Protein AF-0000000067513928 (afdb_homodimer)

InterPro domains:
  IPR017601 DGQHR-containing domain [TIGR03187] (9-262)
  IPR017642 DNA sulphur modification protein DndB [PF14072] (7-252)

Sequence (690 aa):
MPTIECPYIKIEQRGQEFFLIKLKARDLINISYVSVRGRDNEAGAVQRFLNTRRISSIKEFTLHQASFPSSIVLNWVNHEQNIEFDESRLSIPIVPKSAQLIDGQHRVAGIQAAVEENEELGELELPVTIYIGLSTKKCANIFLSINTEQKPVPRSLVYDLYLVADEEIVDPTIARARDIAEALNTEEDSPYLEEIKTPGSPRRKGGIALSSAVGAIKPLVEEKGPFEQIGIVNFEQQKDIIKNFFIIISNPYGEIWQEKTNAFMYASGFTGAMEFLAKRMIPYCTNSSYNFTREHMQAALKIDKDSLILQEEVKGIQGKEAPNIVFKALLNNFFPSTGNDQIRIMPTIECPYIKIEQRGQEFFLIKLKARDLINISYVSVRGRDNEAGAVQRFLNTRRISSIKEFTLHQASFPSSIVLNWVNHEQNIEFDESRLSIPIVPKSAQLIDGQHRVAGIQAAVEENEELGELELPVTIYIGLSTKKCANIFLSINTEQKPVPRSLVYDLYLVADEEIVDPTIARARDIAEALNTEEDSPYLEEIKTPGSPRRKGGIALSSAVGAIKPLVEEKGPFEQIGIVNFEQQKDIIKNFFIIISNPYGEIWQEKTNAFMYASGFTGAMEFLAKRMIPYCTNSSYNFTREHMQAALKIDKDSLILQEEVKGIQGKEAPNIVFKALLNNFFPSTGNDQIRI

Secondary structure (DSSP, 8-state):
--EEEEE-EEEEETTEEEEEEEEEHHHHHHHEE---BTTB--TT----PPPHHHHHHHHHHHHHT----SPEEEEE--SSS--EE-SSEEEEE--TT-EEEEE-HHHHHHHHHHHHH-GGGGG-EEEEEEEES--HHHHHHHHHHHHHH--PPPHHHHHHHTTTS-TTTS-HHHHHHHHHHHHHHH-TT-TTTTTEEPTTPPP-SS-EEHHHHHHHHHHHHSTTSHHHHTT---HHHHHHHHHHHHHHHHGGGGGGTTSTTBGGGSHHHHHHHHHHIIIIIHHHHHHTTT---HHHHHHHB---GGG--BGGGTTT--TTHHHHHHHHHHHHTB------TT---/--EEEEE-EEEEETTEEEEEEEEEHHHHHHHEE---TTT---TT----PPPHHHHHHHHHHHHHT----SPEEEEE--SSS--EE-SSEEEEE--TT-EEEEE-HHHHHHHHHHHHH-GGGGG-EEEEEEEES--HHHHHHHHHHHHHH--PPPHHHHHHHTTTS-TTTS-HHHHHHHHHHHHHHH-TT-TTTTTEEPTTPPP-SS-EEHHHHHHHHHHHHSTTSHHHHTT---HHHHHHHHHHHHHHHHTTTGGGTTSTTBGGGSHHHHHHHHHHIIIIIHHHHHHTTT---HHHHHHHB---GGG--BGGGTTT--TTHHHHHHHHHHHHTB------TT---

Organism: Pseudomonas syringae pv. tomato (strain ATCC BAA-871 / DC3000) (NCBI:txid223283)

Structure (mmCIF, N/CA/C/O backbone):
data_AF-0000000067513928-model_v1
#
loop_
_entity.id
_entity.type
_entity.pdbx_description
1 polymer 'Conserved domain protein'
#
loop_
_atom_site.group_PDB
_atom_site.id
_atom_site.type_symbol
_atom_site.label_atom_id
_atom_site.label_alt_id
_atom_site.label_comp_id
_atom_site.label_asym_id
_atom_site.label_entity_id
_atom_site.label_seq_id
_atom_site.pdbx_PDB_ins_code
_atom_site.Cartn_x
_atom_site.Cartn_y
_atom_site.Cartn_z
_atom_site.occupancy
_atom_site.B_iso_or_equiv
_atom_site.auth_seq_id
_atom_site.auth_comp_id
_atom_site.auth_asym_id
_atom_site.auth_atom_id
_atom_site.pdbx_PDB_model_num
ATOM 1 N N . MET A 1 1 ? -10.039 -18.875 -38.531 1 71.75 1 MET A N 1
ATOM 2 C CA . MET A 1 1 ? -9.266 -17.922 -37.75 1 71.75 1 MET A CA 1
ATOM 3 C C . MET A 1 1 ? -8.133 -18.625 -37 1 71.75 1 MET A C 1
ATOM 5 O O . MET A 1 1 ? -8.281 -19.766 -36.562 1 71.75 1 MET A O 1
ATOM 9 N N . PRO A 1 2 ? -6.938 -17.984 -37.031 1 87.81 2 PRO A N 1
ATOM 10 C CA . PRO A 1 2 ? -5.832 -18.672 -36.344 1 87.81 2 PRO A CA 1
ATOM 11 C C . PRO A 1 2 ? -6.094 -18.906 -34.844 1 87.81 2 PRO A C 1
ATOM 13 O O . PRO A 1 2 ? -6.746 -18.078 -34.219 1 87.81 2 PRO A O 1
ATOM 16 N N . THR A 1 3 ? -5.84 -20.109 -34.438 1 92 3 THR A N 1
ATOM 17 C CA . THR A 1 3 ? -6.02 -20.469 -33.031 1 92 3 THR A CA 1
ATOM 18 C C . THR A 1 3 ? -4.699 -20.922 -32.438 1 92 3 THR A C 1
ATOM 20 O O . THR A 1 3 ? -3.834 -21.453 -33.125 1 92 3 THR A O 1
ATOM 23 N N . ILE A 1 4 ? -4.535 -20.656 -31.172 1 92.31 4 ILE A N 1
ATOM 24 C CA . ILE A 1 4 ? -3.396 -21.125 -30.391 1 92.31 4 ILE A CA 1
ATOM 25 C C . ILE A 1 4 ? -3.811 -22.344 -29.562 1 92.31 4 ILE A C 1
ATOM 27 O O . ILE A 1 4 ? -4.797 -22.297 -28.828 1 92.31 4 ILE A O 1
ATOM 31 N N . GLU A 1 5 ? -3.133 -23.391 -29.828 1 92.25 5 GLU A N 1
ATOM 32 C CA . GLU A 1 5 ? -3.309 -24.578 -28.984 1 92.25 5 GLU A CA 1
ATOM 33 C C . GLU A 1 5 ? -2.219 -24.656 -27.922 1 92.25 5 GLU A C 1
ATOM 35 O O . GLU A 1 5 ? -1.028 -24.641 -28.25 1 92.25 5 GLU A O 1
ATOM 40 N N . CYS A 1 6 ? -2.645 -24.719 -26.672 1 92.75 6 CYS A N 1
ATOM 41 C CA . CYS A 1 6 ? -1.63 -24.766 -25.625 1 92.75 6 CYS A CA 1
ATOM 42 C C . CYS A 1 6 ? -2.088 -25.609 -24.453 1 92.75 6 CYS A C 1
ATOM 44 O O . CYS A 1 6 ? -3.287 -25.734 -24.203 1 92.75 6 CYS A O 1
ATOM 46 N N . PRO A 1 7 ? -1.113 -26.312 -23.828 1 93.81 7 PRO A N 1
ATOM 47 C CA . PRO A 1 7 ? -1.47 -27 -22.578 1 93.81 7 PRO A CA 1
ATOM 48 C C . PRO A 1 7 ? -1.984 -26.047 -21.5 1 93.81 7 PRO A C 1
ATOM 50 O O . PRO A 1 7 ? -1.705 -24.844 -21.562 1 93.81 7 PRO A O 1
ATOM 53 N N . TYR A 1 8 ? -2.834 -26.594 -20.594 1 95.81 8 TYR A N 1
ATOM 54 C CA . TYR A 1 8 ? -3.369 -25.75 -19.531 1 95.81 8 TYR A CA 1
ATOM 55 C C . TYR A 1 8 ? -3.438 -26.516 -18.219 1 95.81 8 TYR A C 1
ATOM 57 O O . TYR A 1 8 ? -3.389 -27.734 -18.203 1 95.81 8 TYR A O 1
ATOM 65 N N . ILE A 1 9 ? -3.375 -25.797 -17.125 1 96.06 9 ILE A N 1
ATOM 66 C CA . ILE A 1 9 ? -3.635 -26.312 -15.789 1 96.06 9 ILE A CA 1
ATOM 67 C C . ILE A 1 9 ? -4.848 -25.594 -15.195 1 96.06 9 ILE A C 1
ATOM 69 O O . ILE A 1 9 ? -4.863 -24.359 -15.086 1 96.06 9 ILE A O 1
ATOM 73 N N . LYS A 1 10 ? -5.895 -26.406 -14.867 1 95.81 10 LYS A N 1
ATOM 74 C CA . LYS A 1 10 ? -7.105 -25.859 -14.273 1 95.81 10 LYS A CA 1
ATOM 75 C C . LYS A 1 10 ? -6.93 -25.656 -12.766 1 95.81 10 LYS A C 1
ATOM 77 O O . LYS A 1 10 ? -6.434 -26.547 -12.07 1 95.81 10 LYS A O 1
ATOM 82 N N . ILE A 1 11 ? -7.289 -24.469 -12.273 1 96.69 11 ILE A N 1
ATOM 83 C CA . ILE A 1 11 ? -7.246 -24.156 -10.844 1 96.69 11 ILE A CA 1
ATOM 84 C C . ILE A 1 11 ? -8.633 -23.719 -10.367 1 96.69 11 ILE A C 1
ATOM 86 O O . ILE A 1 11 ? -9.344 -23.016 -11.078 1 96.69 11 ILE A O 1
ATOM 90 N N . GLU A 1 12 ? -8.961 -24.203 -9.266 1 94.44 12 GLU A N 1
ATOM 91 C CA . GLU A 1 12 ? -10.227 -23.844 -8.648 1 94.44 12 GLU A CA 1
ATOM 92 C C . GLU A 1 12 ? -10.016 -23.234 -7.266 1 94.44 12 GLU A C 1
ATOM 94 O O . GLU A 1 12 ? -9.344 -23.812 -6.418 1 94.44 12 GLU A O 1
ATOM 99 N N . GLN A 1 13 ? -10.539 -21.984 -7.074 1 94.19 13 GLN A N 1
ATOM 100 C CA . GLN A 1 13 ? -10.508 -21.281 -5.789 1 94.19 13 GLN A CA 1
ATOM 101 C C . GLN A 1 13 ? -11.898 -20.812 -5.379 1 94.19 13 GLN A C 1
ATOM 103 O O . GLN A 1 13 ? -12.438 -19.875 -5.961 1 94.19 13 GLN A O 1
ATOM 108 N N . ARG A 1 14 ? -12.453 -21.422 -4.414 1 87.56 14 ARG A N 1
ATOM 109 C CA . ARG A 1 14 ? -13.742 -21.047 -3.846 1 87.56 14 ARG A CA 1
ATOM 110 C C . ARG A 1 14 ? -14.805 -20.906 -4.934 1 87.56 14 ARG A C 1
ATOM 112 O O . ARG A 1 14 ? -15.477 -19.875 -5.023 1 87.56 14 ARG A O 1
ATOM 119 N N . GLY A 1 15 ? -14.898 -21.812 -5.75 1 87.06 15 GLY A N 1
ATOM 120 C CA . GLY A 1 15 ? -15.945 -21.875 -6.754 1 87.06 15 GLY A CA 1
ATOM 121 C C . GLY A 1 15 ? -15.586 -21.125 -8.031 1 87.06 15 GLY A C 1
ATOM 122 O O . GLY A 1 15 ? -16.312 -21.219 -9.023 1 87.06 15 GLY A O 1
ATOM 123 N N . GLN A 1 16 ? -14.539 -20.469 -8.039 1 91.44 16 GLN A N 1
ATOM 124 C CA . GLN A 1 16 ? -14.078 -19.781 -9.234 1 91.44 16 GLN A CA 1
ATOM 125 C C . GLN A 1 16 ? -12.953 -20.547 -9.922 1 91.44 16 GLN A C 1
ATOM 127 O O . GLN A 1 16 ? -12.008 -20.984 -9.258 1 91.44 16 GLN A O 1
ATOM 132 N N . GLU A 1 17 ? -13.117 -20.656 -11.234 1 94.56 17 GLU A N 1
ATOM 133 C CA . GLU A 1 17 ? -12.125 -21.406 -12 1 94.56 17 GLU A CA 1
ATOM 134 C C . GLU A 1 17 ? -11.32 -20.484 -12.914 1 94.56 17 GLU A C 1
ATOM 136 O O . GLU A 1 17 ? -11.852 -19.5 -13.438 1 94.56 17 GLU A O 1
ATOM 141 N N . PHE A 1 18 ? -10.094 -20.766 -13.039 1 96.56 18 PHE A N 1
ATOM 142 C CA . PHE A 1 18 ? -9.242 -20.125 -14.023 1 96.56 18 PHE A CA 1
ATOM 143 C C . PHE A 1 18 ? -8.164 -21.078 -14.523 1 96.56 18 PHE A C 1
ATOM 145 O O . PHE A 1 18 ? -8.031 -22.188 -14.008 1 96.56 18 PHE A O 1
ATOM 152 N N . PHE A 1 19 ? -7.438 -20.703 -15.586 1 97 19 PHE A N 1
ATOM 153 C CA . PHE A 1 19 ? -6.512 -21.609 -16.266 1 97 19 PHE A CA 1
ATOM 154 C C . PHE A 1 19 ? -5.129 -20.984 -16.359 1 97 19 PHE A C 1
ATOM 156 O O . PHE A 1 19 ? -4.992 -19.812 -16.75 1 97 19 PHE A O 1
ATOM 163 N N . LEU A 1 20 ? -4.141 -21.828 -15.938 1 97.5 20 LEU A N 1
ATOM 164 C CA . LEU A 1 20 ? -2.752 -21.469 -16.172 1 97.5 20 LEU A CA 1
ATOM 165 C C . LEU A 1 20 ? -2.297 -21.922 -17.562 1 97.5 20 LEU A C 1
ATOM 167 O O . LEU A 1 20 ? -2.475 -23.094 -17.906 1 97.5 20 LEU A O 1
ATOM 171 N N . ILE A 1 21 ? -1.74 -20.969 -18.328 1 97.44 21 ILE A N 1
ATOM 172 C CA . ILE A 1 21 ? -1.25 -21.312 -19.656 1 97.44 21 ILE A CA 1
ATOM 173 C C . ILE A 1 21 ? 0.037 -20.531 -19.938 1 97.44 21 ILE A C 1
ATOM 175 O O . ILE A 1 21 ? 0.511 -19.781 -19.094 1 97.44 21 ILE A O 1
ATOM 179 N N . LYS A 1 22 ? 0.618 -20.906 -21.016 1 97.62 22 LYS A N 1
ATOM 180 C CA . LYS A 1 22 ? 1.752 -20.156 -21.562 1 97.62 22 LYS A CA 1
ATOM 181 C C . LYS A 1 22 ? 1.414 -19.562 -22.922 1 97.62 22 LYS A C 1
ATOM 183 O O . LYS A 1 22 ? 0.76 -20.203 -23.75 1 97.62 22 LYS A O 1
ATOM 188 N N . LEU A 1 23 ? 1.726 -18.312 -23.125 1 97.56 23 LEU A N 1
ATOM 189 C CA . LEU A 1 23 ? 1.565 -17.656 -24.406 1 97.56 23 LEU A CA 1
ATOM 190 C C . LEU A 1 23 ? 2.855 -16.969 -24.828 1 97.56 23 LEU A C 1
ATOM 192 O O . LEU A 1 23 ? 3.623 -16.5 -23.984 1 97.56 23 LEU A O 1
ATOM 196 N N . LYS A 1 24 ? 3.02 -16.953 -26.109 1 97.44 24 LYS A N 1
ATOM 197 C CA . LYS A 1 24 ? 4.074 -16.094 -26.625 1 97.44 24 LYS A CA 1
ATOM 198 C C . LYS A 1 24 ? 3.68 -14.625 -26.516 1 97.44 24 LYS A C 1
ATOM 200 O O . LYS A 1 24 ? 2.5 -14.281 -26.609 1 97.44 24 LYS A O 1
ATOM 205 N N . ALA A 1 25 ? 4.734 -13.766 -26.328 1 97.75 25 ALA A N 1
ATOM 206 C CA . ALA A 1 25 ? 4.496 -12.336 -26.172 1 97.75 25 ALA A CA 1
ATOM 207 C C . ALA A 1 25 ? 3.674 -11.773 -27.328 1 97.75 25 ALA A C 1
ATOM 209 O O . ALA A 1 25 ? 2.725 -11.016 -27.109 1 97.75 25 ALA A O 1
ATOM 210 N N . ARG A 1 26 ? 3.967 -12.164 -28.562 1 97.38 26 ARG A N 1
ATOM 211 C CA . ARG A 1 26 ? 3.275 -11.648 -29.75 1 97.38 26 ARG A CA 1
ATOM 212 C C . ARG A 1 26 ? 1.792 -12.008 -29.703 1 97.38 26 ARG A C 1
ATOM 214 O O . ARG A 1 26 ? 0.942 -11.18 -30.062 1 97.38 26 ARG A O 1
ATOM 221 N N . ASP A 1 27 ? 1.482 -13.219 -29.281 1 97.38 27 ASP A N 1
ATOM 222 C CA . ASP A 1 27 ? 0.095 -13.664 -29.219 1 97.38 27 ASP A CA 1
ATOM 223 C C . ASP A 1 27 ? -0.667 -12.938 -28.109 1 97.38 27 ASP A C 1
ATOM 225 O O . ASP A 1 27 ? -1.812 -12.531 -28.297 1 97.38 27 ASP A O 1
ATOM 229 N N . LEU A 1 28 ? -0.016 -12.836 -26.969 1 98 28 LEU A N 1
ATOM 230 C CA . LEU A 1 28 ? -0.616 -12.148 -25.828 1 98 28 LEU A CA 1
ATOM 231 C C . LEU A 1 28 ? -0.955 -10.703 -26.188 1 98 28 LEU A C 1
ATOM 233 O O . LEU A 1 28 ? -2.055 -10.227 -25.891 1 98 28 LEU A O 1
ATOM 237 N N . ILE A 1 29 ? 0.011 -10.023 -26.828 1 97.56 29 ILE A N 1
ATOM 238 C CA . ILE A 1 29 ? -0.157 -8.633 -27.234 1 97.56 29 ILE A CA 1
ATOM 239 C C . ILE A 1 29 ? -1.332 -8.508 -28.203 1 97.56 29 ILE A C 1
ATOM 241 O O . ILE A 1 29 ? -2.123 -7.566 -28.109 1 97.56 29 ILE A O 1
ATOM 245 N N . ASN A 1 30 ? -1.513 -9.445 -29.031 1 96.81 30 ASN A N 1
ATOM 246 C CA . ASN A 1 30 ? -2.52 -9.398 -30.078 1 96.81 30 ASN A CA 1
ATOM 247 C C . ASN A 1 30 ? -3.926 -9.586 -29.516 1 96.81 30 ASN A C 1
ATOM 249 O O . ASN A 1 30 ? -4.887 -9.016 -30.047 1 96.81 30 ASN A O 1
ATOM 253 N N . ILE A 1 31 ? -4.074 -10.383 -28.5 1 96.75 31 ILE A N 1
ATOM 254 C CA . ILE A 1 31 ? -5.418 -10.75 -28.078 1 96.75 31 ILE A CA 1
ATOM 255 C C . ILE A 1 31 ? -5.859 -9.852 -26.922 1 96.75 31 ILE A C 1
ATOM 257 O O . ILE A 1 31 ? -7.051 -9.773 -26.609 1 96.75 31 ILE A O 1
ATOM 261 N N . SER A 1 32 ? -4.957 -9.211 -26.172 1 95.69 32 SER A N 1
ATOM 262 C CA . SER A 1 32 ? -5.281 -8.555 -24.922 1 95.69 32 SER A CA 1
ATOM 263 C C . SER A 1 32 ? -5.535 -7.062 -25.125 1 95.69 32 SER A C 1
ATOM 265 O O . SER A 1 32 ? -5.117 -6.488 -26.125 1 95.69 32 SER A O 1
ATOM 267 N N . TYR A 1 33 ? -6.273 -6.473 -24.188 1 91.5 33 TYR A N 1
ATOM 268 C CA . TYR A 1 33 ? -6.512 -5.035 -24.188 1 91.5 33 TYR A CA 1
ATOM 269 C C . TYR A 1 33 ? -6.715 -4.516 -22.781 1 91.5 33 TYR A C 1
ATOM 271 O O . TYR A 1 33 ? -7.008 -5.289 -21.859 1 91.5 33 TYR A O 1
ATOM 279 N N . VAL A 1 34 ? -6.477 -3.219 -22.609 1 85.25 34 VAL A N 1
ATOM 280 C CA . VAL A 1 34 ? -6.699 -2.541 -21.328 1 85.25 34 VAL A CA 1
ATOM 281 C C . VAL A 1 34 ? -8.047 -1.829 -21.359 1 85.25 34 VAL A C 1
ATOM 283 O O . VAL A 1 34 ? -8.336 -1.065 -22.281 1 85.25 34 VAL A O 1
ATOM 286 N N . SER A 1 35 ? -8.836 -2.229 -20.375 1 75.69 35 SER A N 1
ATOM 287 C CA . SER A 1 35 ? -10.109 -1.521 -20.266 1 75.69 35 SER A CA 1
ATOM 288 C C . SER A 1 35 ? -9.977 -0.266 -19.406 1 75.69 35 SER A C 1
ATOM 290 O O . SER A 1 35 ? -9.359 -0.299 -18.344 1 75.69 35 SER A O 1
ATOM 292 N N . VAL A 1 36 ? -10.336 0.873 -19.922 1 60.38 36 VAL A N 1
ATOM 293 C CA . VAL A 1 36 ? -10.258 2.113 -19.156 1 60.38 36 VAL A CA 1
ATOM 294 C C . VAL A 1 36 ? -11.648 2.52 -18.688 1 60.38 36 VAL A C 1
ATOM 296 O O . VAL A 1 36 ? -12.578 2.629 -19.484 1 60.38 36 VAL A O 1
ATOM 299 N N . ARG A 1 37 ? -11.742 2.453 -17.359 1 56.75 37 ARG A N 1
ATOM 300 C CA . ARG A 1 37 ? -13.008 2.9 -16.797 1 56.75 37 ARG A CA 1
ATOM 301 C C . ARG A 1 37 ? -13.258 4.371 -17.109 1 56.75 37 ARG A C 1
ATOM 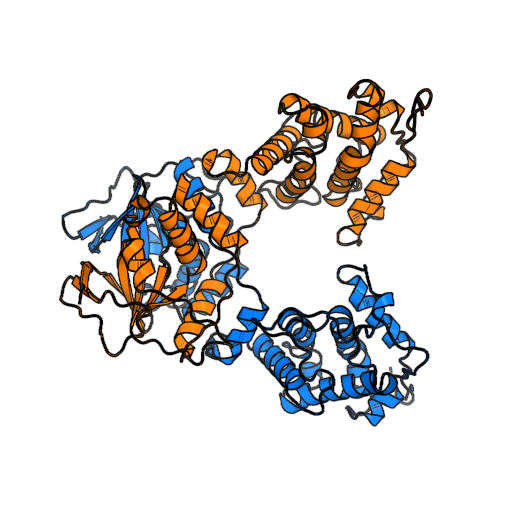303 O O . ARG A 1 37 ? -12.359 5.203 -17.016 1 56.75 37 ARG A O 1
ATOM 310 N N . GLY A 1 38 ? -14.516 4.828 -17.297 1 52.84 38 GLY A N 1
ATOM 311 C CA . GLY A 1 38 ? -14.977 6.168 -17.641 1 52.84 38 GLY A CA 1
ATOM 312 C C . GLY A 1 38 ? -15.008 6.418 -19.125 1 52.84 38 GLY A C 1
ATOM 313 O O . GLY A 1 38 ? -15.656 7.363 -19.594 1 52.84 38 GLY A O 1
ATOM 314 N N . ARG A 1 39 ? -14.102 5.699 -19.766 1 48.62 39 ARG A N 1
ATOM 315 C CA . ARG A 1 39 ? -14.164 5.902 -21.203 1 48.62 39 ARG A CA 1
ATOM 316 C C . ARG A 1 39 ? -14.875 4.738 -21.891 1 48.62 39 ARG A C 1
ATOM 318 O O . ARG A 1 39 ? -15.57 4.934 -22.891 1 48.62 39 ARG A O 1
ATOM 325 N N . ASP A 1 40 ? -14.578 3.508 -21.266 1 52.25 40 ASP A N 1
ATOM 326 C CA . ASP A 1 40 ? -15.086 2.375 -22.031 1 52.25 40 ASP A CA 1
ATOM 327 C C . ASP A 1 40 ? -16.359 1.805 -21.391 1 52.25 40 ASP A C 1
ATOM 329 O O . ASP A 1 40 ? -16.5 1.8 -20.172 1 52.25 40 ASP A O 1
ATOM 333 N N . ASN A 1 41 ? -17.469 1.761 -22.031 1 51.75 41 ASN A N 1
ATOM 334 C CA . ASN A 1 41 ? -18.781 1.21 -21.703 1 51.75 41 ASN A CA 1
ATOM 335 C C . ASN A 1 41 ? -18.75 -0.313 -21.609 1 51.75 41 ASN A C 1
ATOM 337 O O . ASN A 1 41 ? -19.781 -0.972 -21.75 1 51.75 41 ASN A O 1
ATOM 341 N N . GLU A 1 42 ? -17.656 -0.898 -21.438 1 52.84 42 GLU A N 1
ATOM 342 C CA . GLU A 1 42 ? -17.672 -2.357 -21.484 1 52.84 42 GLU A CA 1
ATOM 343 C C . GLU A 1 42 ? -17.844 -2.955 -20.094 1 52.84 42 GLU A C 1
ATOM 345 O O . GLU A 1 42 ? -17.422 -2.363 -19.094 1 52.84 42 GLU A O 1
ATOM 350 N N . ALA A 1 43 ? -18.438 -4.102 -20.125 1 51.66 43 ALA A N 1
ATOM 351 C CA . ALA A 1 43 ? -18.609 -4.926 -18.922 1 51.66 43 ALA A CA 1
ATOM 352 C C . ALA A 1 43 ? -17.266 -5.332 -18.344 1 51.66 43 ALA A C 1
ATOM 354 O O . ALA A 1 43 ? -16.391 -5.855 -19.047 1 51.66 43 ALA A O 1
ATOM 355 N N . GLY A 1 44 ? -16.984 -4.914 -17.109 1 53.66 44 GLY A N 1
ATOM 356 C CA . GLY A 1 44 ? -15.773 -5.285 -16.391 1 53.66 44 GLY A CA 1
ATOM 357 C C . GLY A 1 44 ? -14.68 -4.242 -16.484 1 53.66 44 GLY A C 1
ATOM 358 O O . GLY A 1 44 ? -13.531 -4.5 -16.109 1 53.66 44 GLY A O 1
ATOM 359 N N . ALA A 1 45 ? -14.859 -3.172 -17.188 1 54.34 45 ALA A N 1
ATOM 360 C CA . ALA A 1 45 ? -13.852 -2.129 -17.391 1 54.34 45 ALA A CA 1
ATOM 361 C C . ALA A 1 45 ? -13.32 -1.61 -16.062 1 54.34 45 ALA A C 1
ATOM 363 O O . ALA A 1 45 ? -14.094 -1.307 -15.148 1 54.34 45 ALA A O 1
ATOM 364 N N . VAL A 1 46 ? -12.234 -2.158 -15.633 1 57.12 46 VAL A N 1
ATOM 365 C CA . VAL A 1 46 ? -11.5 -1.554 -14.523 1 57.12 46 VAL A CA 1
ATOM 366 C C . VAL A 1 46 ? -10.492 -0.544 -15.055 1 57.12 46 VAL A C 1
ATOM 368 O O . VAL A 1 46 ? -9.828 -0.793 -16.062 1 57.12 46 VAL A O 1
ATOM 371 N N . GLN A 1 47 ? -10.688 0.828 -14.922 1 55.06 47 GLN A N 1
ATOM 372 C CA . GLN A 1 47 ? -9.945 1.955 -15.484 1 55.06 47 GLN A CA 1
ATOM 373 C C . GLN A 1 47 ? -8.5 1.955 -15 1 55.06 47 GLN A C 1
ATOM 375 O O . GLN A 1 47 ? -8.203 2.463 -13.914 1 55.06 47 GLN A O 1
ATOM 380 N N . ARG A 1 48 ? -7.617 1.162 -15.797 1 61.09 48 ARG A N 1
ATOM 381 C CA . ARG A 1 48 ? -6.223 1.243 -15.375 1 61.09 48 ARG A CA 1
ATOM 382 C C . ARG A 1 48 ? -5.426 2.178 -16.281 1 61.09 48 ARG A C 1
ATOM 384 O O . ARG A 1 48 ? -5.512 2.084 -17.5 1 61.09 48 ARG A O 1
ATOM 391 N N . PHE A 1 49 ? -4.867 3.424 -15.719 1 66.62 49 PHE A N 1
ATOM 392 C CA . PHE A 1 49 ? -4.012 4.332 -16.469 1 66.62 49 PHE A CA 1
ATOM 393 C C . PHE A 1 49 ? -2.6 3.768 -16.594 1 66.62 49 PHE A C 1
ATOM 395 O O . PHE A 1 49 ? -2.084 3.162 -15.656 1 66.62 49 PHE A O 1
ATOM 402 N N . LEU A 1 50 ? -2.182 3.83 -17.828 1 78.38 50 LEU A N 1
ATOM 403 C CA . LEU A 1 50 ? -0.806 3.436 -18.109 1 78.38 50 LEU A CA 1
ATOM 404 C C . LEU A 1 50 ? 0.165 4.559 -17.781 1 78.38 50 LEU A C 1
ATOM 406 O O . LEU A 1 50 ? -0.118 5.73 -18.047 1 78.38 50 LEU A O 1
ATOM 410 N N . ASN A 1 51 ? 1.171 4.254 -17.156 1 82.31 51 ASN A N 1
ATOM 411 C CA . ASN A 1 51 ? 2.273 5.148 -16.828 1 82.31 51 ASN A CA 1
ATOM 412 C C . ASN A 1 51 ? 3.438 4.984 -17.797 1 82.31 51 ASN A C 1
ATOM 414 O O . ASN A 1 51 ? 4.074 3.932 -17.844 1 82.31 51 ASN A O 1
ATOM 418 N N . THR A 1 52 ? 3.744 6.023 -18.469 1 86.5 52 THR A N 1
ATOM 419 C CA . THR A 1 52 ? 4.727 5.957 -19.547 1 86.5 52 THR A CA 1
ATOM 420 C C . THR A 1 52 ? 6.113 5.648 -18.984 1 86.5 52 THR A C 1
ATOM 422 O O . THR A 1 52 ? 6.887 4.918 -19.609 1 86.5 52 THR A O 1
ATOM 425 N N . ARG A 1 53 ? 6.438 6.219 -17.906 1 84.12 53 ARG A N 1
ATOM 426 C CA . ARG A 1 53 ? 7.738 5.969 -17.297 1 84.12 53 ARG A CA 1
ATOM 427 C C . ARG A 1 53 ? 7.887 4.504 -16.891 1 84.12 53 ARG A C 1
ATOM 429 O O . ARG A 1 53 ? 8.945 3.908 -17.094 1 84.12 53 ARG A O 1
ATOM 436 N N . ARG A 1 54 ? 6.844 3.988 -16.406 1 85.06 54 ARG A N 1
ATOM 437 C CA . ARG A 1 54 ? 6.836 2.58 -16.031 1 85.06 54 ARG A CA 1
ATOM 438 C C . ARG A 1 54 ? 6.973 1.677 -17.25 1 85.06 54 ARG A C 1
ATOM 440 O O . ARG A 1 54 ? 7.742 0.711 -17.234 1 85.06 54 ARG A O 1
ATOM 447 N N . ILE A 1 55 ? 6.324 1.989 -18.25 1 90.94 55 ILE A N 1
ATOM 448 C CA . ILE A 1 55 ? 6.371 1.215 -19.484 1 90.94 55 ILE A CA 1
ATOM 449 C C . ILE A 1 55 ? 7.785 1.231 -20.062 1 90.94 55 ILE A C 1
ATOM 451 O O . ILE A 1 55 ? 8.305 0.195 -20.484 1 90.94 55 ILE A O 1
ATOM 455 N N . SER A 1 56 ? 8.375 2.43 -19.984 1 91 56 SER A N 1
ATOM 456 C CA . SER A 1 56 ? 9.734 2.562 -20.5 1 91 56 SER A CA 1
ATOM 457 C C . SER A 1 56 ? 10.711 1.716 -19.688 1 91 56 SER A C 1
ATOM 459 O O . SER A 1 56 ? 11.617 1.1 -20.266 1 91 56 SER A O 1
ATOM 461 N N . SER A 1 57 ? 10.516 1.687 -18.453 1 87.25 57 SER A N 1
ATOM 462 C CA . SER A 1 57 ? 11.375 0.89 -17.578 1 87.25 57 SER A CA 1
ATOM 463 C C . SER A 1 57 ? 11.227 -0.6 -17.875 1 87.25 57 SER A C 1
ATOM 465 O O . SER A 1 57 ? 12.227 -1.326 -17.938 1 87.25 57 SER A O 1
ATOM 467 N N . ILE A 1 58 ? 10.016 -1.051 -18.062 1 90.75 58 ILE A N 1
ATOM 468 C CA . ILE A 1 58 ? 9.758 -2.459 -18.344 1 90.75 58 ILE A CA 1
ATOM 469 C C . ILE A 1 58 ? 10.289 -2.814 -19.734 1 90.75 58 ILE A C 1
ATOM 471 O O . ILE A 1 58 ? 10.805 -3.916 -19.953 1 90.75 58 ILE A O 1
ATOM 475 N N . LYS A 1 59 ? 10.164 -1.89 -20.641 1 93.94 59 LYS A N 1
ATOM 476 C CA . LYS A 1 59 ? 10.734 -2.084 -21.969 1 93.94 59 LYS A CA 1
ATOM 477 C C . LYS A 1 59 ? 12.234 -2.357 -21.891 1 93.94 59 LYS A C 1
ATOM 479 O O . LYS A 1 59 ? 12.719 -3.328 -22.469 1 93.94 59 LYS A O 1
ATOM 484 N N . GLU A 1 60 ? 12.93 -1.487 -21.188 1 88.81 60 GLU A N 1
ATOM 485 C CA . GLU A 1 60 ? 14.367 -1.641 -21.047 1 88.81 60 GLU A CA 1
ATOM 486 C C . GLU A 1 60 ? 14.719 -2.955 -20.344 1 88.81 60 GLU A C 1
ATOM 488 O O . GLU A 1 60 ? 15.68 -3.627 -20.734 1 88.81 60 GLU A O 1
ATOM 493 N N . PHE A 1 61 ? 14.008 -3.299 -19.406 1 86.44 61 PHE A N 1
ATOM 494 C CA . PHE A 1 61 ? 14.195 -4.559 -18.703 1 86.44 61 PHE A CA 1
ATOM 495 C C . PHE A 1 61 ? 14.016 -5.742 -19.641 1 86.44 61 PHE A C 1
ATOM 497 O O . PHE A 1 61 ? 14.797 -6.695 -19.609 1 86.44 61 PHE A O 1
ATOM 504 N N . THR A 1 62 ? 12.969 -5.66 -20.422 1 91.38 62 THR A N 1
ATOM 505 C CA . THR A 1 62 ? 12.664 -6.727 -21.359 1 91.38 62 THR A CA 1
ATOM 506 C C . THR A 1 62 ? 13.781 -6.875 -22.391 1 91.38 62 THR A C 1
ATOM 508 O O . THR A 1 62 ? 14.141 -7.992 -22.766 1 91.38 62 THR A O 1
ATOM 511 N N . LEU A 1 63 ? 14.312 -5.785 -22.859 1 91.44 63 LEU A N 1
ATOM 512 C CA . LEU A 1 63 ? 15.352 -5.773 -23.875 1 91.44 63 LEU A CA 1
ATOM 513 C C . LEU A 1 63 ? 16.641 -6.414 -23.359 1 91.44 63 LEU A C 1
ATOM 515 O O . LEU A 1 63 ? 17.375 -7.035 -24.125 1 91.44 63 LEU A O 1
ATOM 519 N N . HIS A 1 64 ? 16.875 -6.379 -22.031 1 84.06 64 HIS A N 1
ATOM 520 C CA . HIS A 1 64 ? 18.188 -6.758 -21.531 1 84.06 64 HIS A CA 1
ATOM 521 C C . HIS A 1 64 ? 18.109 -8.008 -20.656 1 84.06 64 HIS A C 1
ATOM 523 O O . HIS A 1 64 ? 19.078 -8.75 -20.516 1 84.06 64 HIS A O 1
ATOM 529 N N . GLN A 1 65 ? 17.141 -8.305 -19.984 1 79.75 65 GLN A N 1
ATOM 530 C CA . GLN A 1 65 ? 17 -9.414 -19.047 1 79.75 65 GLN A CA 1
ATOM 531 C C . GLN A 1 65 ? 15.789 -10.273 -19.391 1 79.75 65 GLN A C 1
ATOM 533 O O . GLN A 1 65 ? 15.883 -11.188 -20.203 1 79.75 65 GLN A O 1
ATOM 538 N N . ALA A 1 66 ? 14.57 -9.789 -19.266 1 75.62 66 ALA A N 1
ATOM 539 C CA . ALA A 1 66 ? 13.281 -10.383 -19.609 1 75.62 66 ALA A CA 1
ATOM 540 C C . ALA A 1 66 ? 12.93 -11.516 -18.656 1 75.62 66 ALA A C 1
ATOM 542 O O . ALA A 1 66 ? 12.734 -12.656 -19.078 1 75.62 66 ALA A O 1
ATOM 543 N N . SER A 1 67 ? 12.906 -11.445 -17.359 1 86.94 67 SER A N 1
ATOM 544 C CA . SER A 1 67 ? 12.445 -12.445 -16.406 1 86.94 67 SER A CA 1
ATOM 545 C C . SER A 1 67 ? 11.07 -12.086 -15.852 1 86.94 67 SER A C 1
ATOM 547 O O . SER A 1 67 ? 10.93 -11.117 -15.102 1 86.94 67 SER A O 1
ATOM 549 N N . PHE A 1 68 ? 10.062 -12.82 -16.281 1 93.62 68 PHE A N 1
ATOM 550 C CA . PHE A 1 68 ? 8.68 -12.594 -15.875 1 93.62 68 PHE A CA 1
ATOM 551 C C . PHE A 1 68 ? 8.055 -13.875 -15.352 1 93.62 68 PHE A C 1
ATOM 553 O O . PHE A 1 68 ? 7.18 -14.461 -16 1 93.62 68 PHE A O 1
ATOM 560 N N . PRO A 1 69 ? 8.391 -14.242 -14.156 1 94.81 69 PRO A N 1
ATOM 561 C CA . PRO A 1 69 ? 7.871 -15.508 -13.633 1 94.81 69 PRO A CA 1
ATOM 562 C C . PRO A 1 69 ? 6.422 -15.398 -13.164 1 94.81 69 PRO A C 1
ATOM 564 O O . PRO A 1 69 ? 5.75 -16.422 -13 1 94.81 69 PRO A O 1
ATOM 567 N N . SER A 1 70 ? 5.906 -14.211 -12.859 1 92.88 70 SER A N 1
ATOM 568 C CA . SER A 1 70 ? 4.535 -14.016 -12.406 1 92.88 70 SER A CA 1
ATOM 569 C C . SER A 1 70 ? 3.566 -13.953 -13.586 1 92.88 70 SER A C 1
ATOM 571 O O . SER A 1 70 ? 3.893 -13.383 -14.633 1 92.88 70 SER A O 1
ATOM 573 N N . SER A 1 71 ? 2.42 -14.406 -13.406 1 95.75 71 SER A N 1
ATOM 574 C CA . SER A 1 71 ? 1.466 -14.539 -14.508 1 95.75 71 SER A CA 1
ATOM 575 C C . SER A 1 71 ? 0.818 -13.203 -14.836 1 95.75 71 SER A C 1
ATOM 577 O O . SER A 1 71 ? 0.587 -12.383 -13.953 1 95.75 71 SER A O 1
ATOM 579 N N . ILE A 1 72 ? 0.585 -13.039 -16.109 1 96.5 72 ILE A N 1
ATOM 580 C CA . ILE A 1 72 ? -0.361 -12.031 -16.562 1 96.5 72 ILE A CA 1
ATOM 581 C C . ILE A 1 72 ? -1.79 -12.531 -16.359 1 96.5 72 ILE A C 1
ATOM 583 O O . ILE A 1 72 ? -2.113 -13.664 -16.719 1 96.5 72 ILE A O 1
ATOM 587 N N . VAL A 1 73 ? -2.65 -11.688 -15.812 1 96.25 73 VAL A N 1
ATOM 588 C CA . VAL A 1 73 ? -4.008 -12.133 -15.5 1 96.25 73 VAL A CA 1
ATOM 589 C C . VAL A 1 73 ? -4.988 -11.531 -16.516 1 96.25 73 VAL A C 1
ATOM 591 O O . VAL A 1 73 ? -5.078 -10.312 -16.641 1 96.25 73 VAL A O 1
ATOM 594 N N . LEU A 1 74 ? -5.797 -12.461 -17.156 1 96.69 74 LEU A N 1
ATOM 595 C CA . LEU A 1 74 ? -6.715 -12.062 -18.219 1 96.69 74 LEU A CA 1
ATOM 596 C C . LEU A 1 74 ? -8.141 -12.508 -17.891 1 96.69 74 LEU A C 1
ATOM 598 O O . LEU A 1 74 ? -8.344 -13.461 -17.141 1 96.69 74 LEU A O 1
ATOM 602 N N . ASN A 1 75 ? -9.062 -11.75 -18.484 1 96 75 ASN A N 1
ATOM 603 C CA . ASN A 1 75 ? -10.469 -12.141 -18.562 1 96 75 ASN A CA 1
ATOM 604 C C . ASN A 1 75 ? -10.93 -12.242 -20.016 1 96 75 ASN A C 1
ATOM 606 O O . ASN A 1 75 ? -11.008 -11.234 -20.719 1 96 75 ASN A O 1
ATOM 610 N N . TRP A 1 76 ? -11.188 -13.453 -20.453 1 96.44 76 TRP A N 1
ATOM 611 C CA . TRP A 1 76 ? -11.711 -13.625 -21.797 1 96.44 76 TRP A CA 1
ATOM 612 C C . TRP A 1 76 ? -13.156 -13.141 -21.891 1 96.44 76 TRP A C 1
ATOM 614 O O . TRP A 1 76 ? -14.039 -13.68 -21.234 1 96.44 76 TRP A O 1
ATOM 624 N N . VAL A 1 77 ? -13.383 -12.148 -22.797 1 93.12 77 VAL A N 1
ATOM 625 C CA . VAL A 1 77 ? -14.703 -11.523 -22.812 1 93.12 77 VAL A CA 1
ATOM 626 C C . VAL A 1 77 ? -15.328 -11.656 -24.188 1 93.12 77 VAL A C 1
ATOM 628 O O . VAL A 1 77 ? -16.438 -11.195 -24.422 1 93.12 77 VAL A O 1
ATOM 631 N N . ASN A 1 78 ? -14.617 -12.25 -25.156 1 91.88 78 ASN A N 1
ATOM 632 C CA . ASN A 1 78 ? -15.18 -12.438 -26.484 1 91.88 78 ASN A CA 1
ATOM 633 C C . ASN A 1 78 ? -16.234 -13.547 -26.5 1 91.88 78 ASN A C 1
ATOM 635 O O . ASN A 1 78 ? -15.883 -14.727 -26.484 1 91.88 78 ASN A O 1
ATOM 639 N N . HIS A 1 79 ? -17.5 -13.172 -26.672 1 88.94 79 HIS A N 1
ATOM 640 C CA . HIS A 1 79 ? -18.594 -14.141 -26.609 1 88.94 79 HIS A CA 1
ATOM 641 C C . HIS A 1 79 ? -18.844 -14.766 -27.969 1 88.94 79 HIS A C 1
ATOM 643 O O . HIS A 1 79 ? -19.531 -15.789 -28.078 1 88.94 79 HIS A O 1
ATOM 649 N N . GLU A 1 80 ? -18.344 -14.125 -29 1 89.56 80 GLU A N 1
ATOM 650 C CA . GLU A 1 80 ? -18.531 -14.648 -30.344 1 89.56 80 GLU A CA 1
ATOM 651 C C . GLU A 1 80 ? -17.531 -15.773 -30.641 1 89.56 80 GLU A C 1
ATOM 653 O O . GLU A 1 80 ? -17.844 -16.688 -31.406 1 89.56 80 GLU A O 1
ATOM 658 N N . GLN A 1 81 ? -16.375 -15.617 -30.078 1 90.62 81 GLN A N 1
ATOM 659 C CA . GLN A 1 81 ? -15.312 -16.609 -30.219 1 90.62 81 GLN A CA 1
ATOM 660 C C . GLN A 1 81 ? -14.891 -17.172 -28.875 1 90.62 81 GLN A C 1
ATOM 662 O O . GLN A 1 81 ? -13.945 -16.672 -28.25 1 90.62 81 GLN A O 1
ATOM 667 N N . ASN A 1 82 ? -15.352 -18.312 -28.578 1 89.88 82 ASN A N 1
ATOM 668 C CA . ASN A 1 82 ? -15.109 -18.891 -27.25 1 89.88 82 ASN A CA 1
ATOM 669 C C . ASN A 1 82 ? -13.805 -19.688 -27.219 1 89.88 82 ASN A C 1
ATOM 671 O O . ASN A 1 82 ? -13.367 -20.219 -28.234 1 89.88 82 ASN A O 1
ATOM 675 N N . ILE A 1 83 ? -13.219 -19.625 -26.047 1 92 83 ILE A N 1
ATOM 676 C CA . ILE A 1 83 ? -12.125 -20.562 -25.797 1 92 83 ILE A CA 1
ATOM 677 C C . ILE A 1 83 ? -12.672 -21.984 -25.672 1 92 83 ILE A C 1
ATOM 679 O O . ILE A 1 83 ? -13.672 -22.203 -25 1 92 83 ILE A O 1
ATOM 683 N N . GLU A 1 84 ? -12.07 -22.859 -26.391 1 90 84 GLU A N 1
ATOM 684 C CA . GLU A 1 84 ? -12.477 -24.266 -26.328 1 90 84 GLU A CA 1
ATOM 685 C C . GLU A 1 84 ? -11.422 -25.109 -25.625 1 90 84 GLU A C 1
ATOM 687 O O . GLU A 1 84 ? -10.242 -24.75 -25.609 1 90 84 GLU A O 1
ATOM 692 N N . PHE A 1 85 ? -11.898 -26.047 -24.859 1 86.5 85 PHE A N 1
ATOM 693 C CA . PHE A 1 85 ? -10.945 -26.906 -24.156 1 86.5 85 PHE A CA 1
ATOM 694 C C . PHE A 1 85 ? -11.258 -28.375 -24.406 1 86.5 85 PHE A C 1
ATOM 696 O O . PHE A 1 85 ? -12.422 -28.734 -24.578 1 86.5 85 PHE A O 1
ATOM 703 N N . ASP A 1 86 ? -10.25 -29.141 -24.625 1 84.25 86 ASP A N 1
ATOM 704 C CA . ASP A 1 86 ? -10.344 -30.594 -24.5 1 84.25 86 ASP A CA 1
ATOM 705 C C . ASP A 1 86 ? -9.617 -31.078 -23.25 1 84.25 86 ASP A C 1
ATOM 707 O O . ASP A 1 86 ? -9.406 -30.312 -22.312 1 84.25 86 ASP A O 1
ATOM 711 N N . GLU A 1 87 ? -9.273 -32.344 -23.125 1 80.94 87 GLU A N 1
ATOM 712 C CA . GLU A 1 87 ? -8.719 -32.906 -21.906 1 80.94 87 GLU A CA 1
ATOM 713 C C . GLU A 1 87 ? -7.328 -32.344 -21.609 1 80.94 87 GLU A C 1
ATOM 715 O O . GLU A 1 87 ? -6.922 -32.25 -20.453 1 80.94 87 GLU A O 1
ATOM 720 N N . SER A 1 88 ? -6.656 -31.906 -22.656 1 81.38 88 SER A N 1
ATOM 721 C CA . SER A 1 88 ? -5.25 -31.609 -22.391 1 81.38 88 SER A CA 1
ATOM 722 C C . SER A 1 88 ? -4.867 -30.234 -22.938 1 81.38 88 SER A C 1
ATOM 724 O O . SER A 1 88 ? -3.838 -29.672 -22.547 1 81.38 88 SER A O 1
ATOM 726 N N . ARG A 1 89 ? -5.758 -29.688 -23.828 1 90.88 89 ARG A N 1
ATOM 727 C CA . ARG A 1 89 ? -5.316 -28.469 -24.484 1 90.88 89 ARG A CA 1
ATOM 728 C C . ARG A 1 89 ? -6.441 -27.438 -24.547 1 90.88 89 ARG A C 1
ATOM 730 O O . ARG A 1 89 ? -7.617 -27.812 -24.609 1 90.88 89 ARG A O 1
ATOM 737 N N . LEU A 1 90 ? -6.012 -26.219 -24.453 1 92.5 90 LEU A N 1
ATOM 738 C CA . LEU A 1 90 ? -6.883 -25.078 -24.672 1 92.5 90 LEU A CA 1
ATOM 739 C C . LEU A 1 90 ? -6.688 -24.516 -26.078 1 92.5 90 LEU A C 1
ATOM 741 O O . LEU A 1 90 ? -5.559 -24.422 -26.562 1 92.5 90 LEU A O 1
ATOM 745 N N . SER A 1 91 ? -7.84 -24.219 -26.734 1 94.12 91 SER A N 1
ATOM 746 C CA . SER A 1 91 ? -7.824 -23.547 -28.031 1 94.12 91 SER A CA 1
ATOM 747 C C . SER A 1 91 ? -8.258 -22.094 -27.906 1 94.12 91 SER A C 1
ATOM 749 O O . SER A 1 91 ? -9.43 -21.812 -27.656 1 94.12 91 SER A O 1
ATOM 751 N N . ILE A 1 92 ? -7.309 -21.172 -28.141 1 94.81 92 ILE A N 1
ATOM 752 C CA . ILE A 1 92 ? -7.566 -19.75 -27.984 1 94.81 92 ILE A CA 1
ATOM 753 C C . ILE A 1 92 ? -7.566 -19.062 -29.344 1 94.81 92 ILE A C 1
ATOM 755 O O . ILE A 1 92 ? -6.539 -19.016 -30.031 1 94.81 92 ILE A O 1
ATOM 759 N N . PRO A 1 93 ? -8.688 -18.516 -29.75 1 94.94 93 PRO A N 1
ATOM 760 C CA . PRO A 1 93 ? -8.711 -17.75 -31 1 94.94 93 PRO A CA 1
ATOM 761 C C . PRO A 1 93 ? -7.832 -16.5 -30.938 1 94.94 93 PRO A C 1
ATOM 763 O O . PRO A 1 93 ? -7.801 -15.805 -29.906 1 94.94 93 PRO A O 1
ATOM 766 N N . ILE A 1 94 ? -7.113 -16.312 -31.953 1 94.62 94 ILE A N 1
ATOM 767 C CA . ILE A 1 94 ? -6.312 -15.094 -32.031 1 94.62 94 ILE A CA 1
ATOM 768 C C . ILE A 1 94 ? -7.152 -13.961 -32.625 1 94.62 94 ILE A C 1
ATOM 770 O O . ILE A 1 94 ? -7.082 -13.68 -33.812 1 94.62 94 ILE A O 1
ATOM 774 N N . VAL A 1 95 ? -7.891 -13.266 -31.797 1 95 95 VAL A N 1
ATOM 775 C CA . VAL A 1 95 ? -8.75 -12.141 -32.156 1 95 95 VAL A CA 1
ATOM 776 C C . VAL A 1 95 ? -8.422 -10.938 -31.266 1 95 95 VAL A C 1
ATOM 778 O O . VAL A 1 95 ? -8.383 -11.055 -30.031 1 95 95 VAL A O 1
ATOM 781 N N . PRO A 1 96 ? -8.164 -9.852 -31.891 1 93.5 96 PRO A N 1
ATOM 782 C CA . PRO A 1 96 ? -7.824 -8.656 -31.109 1 93.5 96 PRO A CA 1
ATOM 783 C C . PRO A 1 96 ? -8.914 -8.289 -30.109 1 93.5 96 PRO A C 1
ATOM 785 O O . PRO A 1 96 ? -10.102 -8.5 -30.359 1 93.5 96 PRO A O 1
ATOM 788 N N . LYS A 1 97 ? -8.492 -7.75 -28.969 1 91.94 97 LYS A N 1
ATOM 789 C CA . LYS A 1 97 ? -9.375 -7.199 -27.938 1 91.94 97 LYS A CA 1
ATOM 790 C C . LYS A 1 97 ? -10.344 -8.258 -27.422 1 91.94 97 LYS A C 1
ATOM 792 O O . LYS A 1 97 ? -11.531 -7.977 -27.234 1 91.94 97 LYS A O 1
ATOM 797 N N . SER A 1 98 ? -9.82 -9.492 -27.312 1 94.94 98 SER A N 1
ATOM 798 C CA . SER A 1 98 ? -10.664 -10.594 -26.859 1 94.94 98 SER A CA 1
ATOM 799 C C . SER A 1 98 ? -10.469 -10.852 -25.359 1 94.94 98 SER A C 1
ATOM 801 O O . SER A 1 98 ? -11.32 -11.445 -24.719 1 94.94 98 SER A O 1
ATOM 803 N N . ALA A 1 99 ? -9.352 -10.492 -24.828 1 95.31 99 ALA A N 1
ATOM 804 C CA . ALA A 1 99 ? -9.031 -10.75 -23.422 1 95.31 99 ALA A CA 1
ATOM 805 C C . ALA A 1 99 ? -8.68 -9.453 -22.703 1 95.31 99 ALA A C 1
ATOM 807 O O . ALA A 1 99 ? -7.734 -8.758 -23.078 1 95.31 99 ALA A O 1
ATOM 808 N N . GLN A 1 100 ? -9.438 -9.164 -21.703 1 93.69 100 GLN A N 1
ATOM 809 C CA . GLN A 1 100 ? -9.195 -7.984 -20.875 1 93.69 100 GLN A CA 1
ATOM 810 C C . GLN A 1 100 ? -8.07 -8.242 -19.875 1 93.69 100 GLN A C 1
ATOM 812 O O . GLN A 1 100 ? -8.055 -9.266 -19.188 1 93.69 100 GLN A O 1
ATOM 817 N N . LEU A 1 101 ? -7.133 -7.348 -19.812 1 94.56 101 LEU A N 1
ATOM 818 C CA . LEU A 1 101 ? -6.078 -7.43 -18.812 1 94.56 101 LEU A CA 1
ATOM 819 C C . LEU A 1 101 ? -6.602 -7.031 -17.438 1 94.56 101 LEU A C 1
ATOM 821 O O . LEU A 1 101 ? -7.074 -5.906 -17.25 1 94.56 101 LEU A O 1
ATOM 825 N N . ILE A 1 102 ? -6.527 -7.887 -16.5 1 91.81 102 ILE A N 1
ATOM 826 C CA . ILE A 1 102 ? -6.891 -7.605 -15.125 1 91.81 102 ILE A CA 1
ATOM 827 C C . ILE A 1 102 ? -5.652 -7.145 -14.352 1 91.81 102 ILE A C 1
ATOM 829 O O . ILE A 1 102 ? -5.727 -6.211 -13.547 1 91.81 102 ILE A O 1
ATOM 833 N N . ASP A 1 103 ? -4.559 -7.801 -14.57 1 91.75 103 ASP A N 1
ATOM 834 C CA . ASP A 1 103 ? -3.271 -7.469 -13.961 1 91.75 103 ASP A CA 1
ATOM 835 C C . ASP A 1 103 ? -2.127 -7.703 -14.945 1 91.75 103 ASP A C 1
ATOM 837 O O . ASP A 1 103 ? -2.123 -8.688 -15.68 1 91.75 103 ASP A O 1
ATOM 841 N N . GLY A 1 104 ? -1.218 -6.777 -14.961 1 92.44 104 GLY A N 1
ATOM 842 C CA . GLY A 1 104 ? -0.053 -6.914 -15.82 1 92.44 104 GLY A CA 1
ATOM 843 C C . GLY A 1 104 ? -0.08 -5.977 -17.016 1 92.44 104 GLY A C 1
ATOM 844 O O . GLY A 1 104 ? 0.699 -6.141 -17.953 1 92.44 104 GLY A O 1
ATOM 845 N N . GLN A 1 105 ? -0.904 -4.988 -16.984 1 91.81 105 GLN A N 1
ATOM 846 C CA . GLN A 1 105 ? -1.084 -4.117 -18.141 1 91.81 105 GLN A CA 1
ATOM 847 C C . GLN A 1 105 ? 0.209 -3.385 -18.484 1 91.81 105 GLN A C 1
ATOM 849 O O . GLN A 1 105 ? 0.566 -3.262 -19.656 1 91.81 105 GLN A O 1
ATOM 854 N N . HIS A 1 106 ? 0.903 -2.93 -17.422 1 91.19 106 HIS A N 1
ATOM 855 C CA . HIS A 1 106 ? 2.158 -2.232 -17.688 1 91.19 106 HIS A CA 1
ATOM 856 C C . HIS A 1 106 ? 3.225 -3.189 -18.203 1 91.19 106 HIS A C 1
ATOM 858 O O . HIS A 1 106 ? 4.051 -2.812 -19.031 1 91.19 106 HIS A O 1
ATOM 864 N N . ARG A 1 107 ? 3.188 -4.449 -17.75 1 93.31 107 ARG A N 1
ATOM 865 C CA . ARG A 1 107 ? 4.109 -5.469 -18.234 1 93.31 107 ARG A CA 1
ATOM 866 C C . ARG A 1 107 ? 3.885 -5.742 -19.719 1 93.31 107 ARG A C 1
ATOM 868 O O . ARG A 1 107 ? 4.836 -5.758 -20.5 1 93.31 107 ARG A O 1
ATOM 875 N N . VAL A 1 108 ? 2.65 -5.898 -20.047 1 95.12 108 VAL A N 1
ATOM 876 C CA . VAL A 1 108 ? 2.314 -6.203 -21.438 1 95.12 108 VAL A CA 1
ATOM 877 C C . VAL A 1 108 ? 2.682 -5.02 -22.328 1 95.12 108 VAL A C 1
ATOM 879 O O . VAL A 1 108 ? 3.248 -5.203 -23.406 1 95.12 108 VAL A O 1
ATOM 882 N N . ALA A 1 109 ? 2.367 -3.82 -21.875 1 94.06 109 ALA A N 1
ATOM 883 C CA . ALA A 1 109 ? 2.699 -2.619 -22.641 1 94.06 109 ALA A CA 1
ATOM 884 C C . ALA A 1 109 ? 4.211 -2.475 -22.797 1 94.06 109 ALA A C 1
ATOM 886 O O . ALA A 1 109 ? 4.691 -2.084 -23.859 1 94.06 109 ALA A O 1
ATOM 887 N N . GLY A 1 110 ? 4.922 -2.699 -21.734 1 94.75 110 GLY A N 1
ATOM 888 C CA . GLY A 1 110 ? 6.371 -2.643 -21.797 1 94.75 110 GLY A CA 1
ATOM 889 C C . GLY A 1 110 ? 6.969 -3.691 -22.719 1 94.75 110 GLY A C 1
ATOM 890 O O . GLY A 1 110 ? 7.895 -3.402 -23.484 1 94.75 110 GLY A O 1
ATOM 891 N N . ILE A 1 111 ? 6.461 -4.895 -22.656 1 96.19 111 ILE A N 1
ATOM 892 C CA . ILE A 1 111 ? 6.902 -5.988 -23.516 1 96.19 111 ILE A CA 1
ATOM 893 C C . ILE A 1 111 ? 6.59 -5.664 -24.969 1 96.19 111 ILE A C 1
ATOM 895 O O . ILE A 1 111 ? 7.406 -5.914 -25.859 1 96.19 111 ILE A O 1
ATOM 899 N N . GLN A 1 112 ? 5.441 -5.137 -25.203 1 97.44 112 GLN A N 1
ATOM 900 C CA . GLN A 1 112 ? 5.066 -4.73 -26.562 1 97.44 112 GLN A CA 1
ATOM 901 C C . GLN A 1 112 ? 6.055 -3.717 -27.125 1 97.44 112 GLN A C 1
ATOM 903 O O . GLN A 1 112 ? 6.48 -3.834 -28.281 1 97.44 112 GLN A O 1
ATOM 908 N N . ALA A 1 113 ? 6.363 -2.742 -26.297 1 97.12 113 ALA A N 1
ATOM 909 C CA . ALA A 1 113 ? 7.328 -1.729 -26.719 1 97.12 113 ALA A CA 1
ATOM 910 C C . ALA A 1 113 ? 8.68 -2.359 -27.047 1 97.12 113 ALA A C 1
ATOM 912 O O . ALA A 1 113 ? 9.359 -1.936 -27.984 1 97.12 113 ALA A O 1
ATOM 913 N N . ALA A 1 114 ? 9.078 -3.293 -26.281 1 96.81 114 ALA A N 1
ATOM 914 C CA . ALA A 1 114 ? 10.344 -3.99 -26.516 1 96.81 114 ALA A CA 1
ATOM 915 C C . ALA A 1 114 ? 10.289 -4.805 -27.812 1 96.81 114 ALA A C 1
ATOM 917 O O . ALA A 1 114 ? 11.258 -4.844 -28.562 1 96.81 114 ALA A O 1
ATOM 918 N N . VAL A 1 115 ? 9.203 -5.488 -28.062 1 97.44 115 VAL A N 1
ATOM 919 C CA . VAL A 1 115 ? 9 -6.309 -29.25 1 97.44 115 VAL A CA 1
ATOM 920 C C . VAL A 1 115 ? 9.078 -5.434 -30.5 1 97.44 115 VAL A C 1
ATOM 922 O O . VAL A 1 115 ? 9.586 -5.863 -31.531 1 97.44 115 VAL A O 1
ATOM 925 N N . GLU A 1 116 ? 8.547 -4.238 -30.391 1 97.75 116 GLU A N 1
ATOM 926 C CA . GLU A 1 116 ? 8.602 -3.293 -31.5 1 97.75 116 GLU A CA 1
ATOM 927 C C . GLU A 1 116 ? 10.039 -2.938 -31.844 1 97.75 116 GLU A C 1
ATOM 929 O O . GLU A 1 116 ? 10.359 -2.686 -33 1 97.75 116 GLU A O 1
ATOM 934 N N . GLU A 1 117 ? 10.867 -2.922 -30.906 1 96.88 117 GLU A N 1
ATOM 935 C CA . GLU A 1 117 ? 12.281 -2.611 -31.109 1 96.88 117 GLU A CA 1
ATOM 936 C C . GLU A 1 117 ? 13.07 -3.854 -31.531 1 96.88 117 GLU A C 1
ATOM 938 O O . GLU A 1 117 ? 14.008 -3.764 -32.312 1 96.88 117 GLU A O 1
ATOM 943 N N . ASN A 1 118 ? 12.742 -4.969 -30.969 1 96.94 118 ASN A N 1
ATOM 944 C CA . ASN A 1 118 ? 13.359 -6.262 -31.266 1 96.94 118 ASN A CA 1
ATOM 945 C C . ASN A 1 118 ? 12.312 -7.352 -31.469 1 96.94 118 ASN A C 1
ATOM 947 O O . ASN A 1 118 ? 11.883 -7.992 -30.5 1 96.94 118 ASN A O 1
ATOM 951 N N . GLU A 1 119 ? 12.023 -7.684 -32.625 1 96.88 119 GLU A N 1
ATOM 952 C CA . GLU A 1 119 ? 10.938 -8.57 -33.031 1 96.88 119 GLU A CA 1
ATOM 953 C C . GLU A 1 119 ? 11.141 -9.977 -32.469 1 96.88 119 GLU A C 1
ATOM 955 O O . GLU A 1 119 ? 10.172 -10.703 -32.25 1 96.88 119 GLU A O 1
ATOM 960 N N . GLU A 1 120 ? 12.367 -10.352 -32.188 1 96.12 120 GLU A N 1
ATOM 961 C CA . GLU A 1 120 ? 12.664 -11.68 -31.656 1 96.12 120 GLU A CA 1
ATOM 962 C C . GLU A 1 120 ? 12.047 -11.883 -30.281 1 96.12 120 GLU A C 1
ATOM 964 O O . GLU A 1 120 ? 11.734 -13.016 -29.891 1 96.12 120 GLU A O 1
ATOM 969 N N . LEU A 1 121 ? 11.773 -10.812 -29.625 1 96.44 121 LEU A N 1
ATOM 970 C CA . LEU A 1 121 ? 11.195 -10.867 -28.281 1 96.44 121 LEU A CA 1
ATOM 971 C C . LEU A 1 121 ? 9.727 -11.266 -28.344 1 96.44 121 LEU A C 1
ATOM 973 O O . LEU A 1 121 ? 9.133 -11.625 -27.328 1 96.44 121 LEU A O 1
ATOM 977 N N . GLY A 1 122 ? 9.195 -11.258 -29.516 1 97.06 122 GLY A N 1
ATOM 978 C CA . GLY A 1 122 ? 7.844 -11.766 -29.688 1 97.06 122 GLY A CA 1
ATOM 979 C C . GLY A 1 122 ? 7.711 -13.242 -29.344 1 97.06 122 GLY A C 1
ATOM 980 O O . GLY A 1 122 ? 6.617 -13.711 -29.047 1 97.06 122 GLY A O 1
ATOM 981 N N . GLU A 1 123 ? 8.828 -13.945 -29.328 1 96.94 123 GLU A N 1
ATOM 982 C CA . GLU A 1 123 ? 8.852 -15.375 -29.062 1 96.94 123 GLU A CA 1
ATOM 983 C C . GLU A 1 123 ? 8.969 -15.648 -27.562 1 96.94 123 GLU A C 1
ATOM 985 O O . GLU A 1 123 ? 8.867 -16.797 -27.125 1 96.94 123 GLU A O 1
ATOM 990 N N . LEU A 1 124 ? 9.102 -14.602 -26.797 1 96.31 124 LEU A N 1
ATOM 991 C CA . LEU A 1 124 ? 9.195 -14.742 -25.344 1 96.31 124 LEU A CA 1
ATOM 992 C C . LEU A 1 124 ? 7.961 -15.43 -24.781 1 96.31 124 LEU A C 1
ATOM 994 O O . LEU A 1 124 ? 6.832 -15.039 -25.094 1 96.31 124 LEU A O 1
ATOM 998 N N . GLU A 1 125 ? 8.195 -16.516 -24.016 1 97.62 125 GLU A N 1
ATOM 999 C CA . GLU A 1 125 ? 7.094 -17.234 -23.375 1 97.62 125 GLU A CA 1
ATOM 1000 C C . GLU A 1 125 ? 6.699 -16.578 -22.062 1 97.62 125 GLU A C 1
ATOM 1002 O O . GLU A 1 125 ? 7.555 -16.297 -21.219 1 97.62 125 GLU A O 1
ATOM 1007 N N . LEU A 1 126 ? 5.406 -16.328 -21.891 1 97.75 126 LEU A N 1
ATOM 1008 C CA . LEU A 1 126 ? 4.906 -15.672 -20.688 1 97.75 126 LEU A CA 1
ATOM 1009 C C . LEU A 1 126 ? 3.867 -16.531 -19.984 1 97.75 126 LEU A C 1
ATOM 1011 O O . LEU A 1 126 ? 3.039 -17.172 -20.641 1 97.75 126 LEU A O 1
ATOM 1015 N N . PRO A 1 127 ? 4.02 -16.672 -18.656 1 98 127 PRO A N 1
ATOM 1016 C CA . PRO A 1 127 ? 2.916 -17.297 -17.906 1 98 127 PRO A CA 1
ATOM 1017 C C . PRO A 1 127 ? 1.651 -16.438 -17.906 1 98 127 PRO A C 1
ATOM 1019 O O . PRO A 1 127 ? 1.725 -15.219 -17.719 1 98 127 PRO A O 1
ATOM 1022 N N . VAL A 1 128 ? 0.481 -17.078 -18.109 1 98.19 128 VAL A N 1
ATOM 1023 C CA . VAL A 1 128 ? -0.792 -16.375 -18.203 1 98.19 128 VAL A CA 1
ATOM 1024 C C . VAL A 1 128 ? -1.849 -17.109 -17.375 1 98.19 128 VAL A C 1
ATOM 1026 O O . VAL A 1 128 ? -1.925 -18.344 -17.406 1 98.19 128 VAL A O 1
ATOM 1029 N N . THR A 1 129 ? -2.516 -16.375 -16.562 1 98 129 THR A N 1
ATOM 1030 C CA . THR A 1 129 ? -3.75 -16.797 -15.922 1 98 129 THR A CA 1
ATOM 1031 C C . THR A 1 129 ? -4.969 -16.25 -16.656 1 98 129 THR A C 1
ATOM 1033 O O . THR A 1 129 ? -5.109 -15.031 -16.797 1 98 129 THR A O 1
ATOM 1036 N N . ILE A 1 130 ? -5.898 -17.141 -17.062 1 97 130 ILE A N 1
ATOM 1037 C CA . ILE A 1 130 ? -7.02 -16.656 -17.859 1 97 130 ILE A CA 1
ATOM 1038 C C . ILE A 1 130 ? -8.336 -17.094 -17.219 1 97 130 ILE A C 1
ATOM 1040 O O . ILE A 1 130 ? -8.539 -18.266 -16.953 1 97 130 ILE A O 1
ATOM 1044 N N . TYR A 1 131 ? -9.133 -16.125 -16.906 1 96.44 131 TYR A N 1
ATOM 1045 C CA . TYR A 1 131 ? -10.539 -16.312 -16.562 1 96.44 131 TYR A CA 1
ATOM 1046 C C . TYR A 1 131 ? -11.414 -16.219 -17.812 1 96.44 131 TYR A C 1
ATOM 1048 O O . TYR A 1 131 ? -10.992 -15.68 -18.828 1 96.44 131 TYR A O 1
ATOM 1056 N N . ILE A 1 132 ? -12.617 -16.828 -17.656 1 95.44 132 ILE A N 1
ATOM 1057 C CA . ILE A 1 132 ? -13.539 -16.766 -18.781 1 95.44 132 ILE A CA 1
ATOM 1058 C C . ILE A 1 132 ? -14.859 -16.156 -18.344 1 95.44 132 ILE A C 1
ATOM 1060 O O . ILE A 1 132 ? -15.555 -16.719 -17.484 1 95.44 132 ILE A O 1
ATOM 1064 N N . GLY A 1 133 ? -15.109 -15 -18.844 1 93.81 133 GLY A N 1
ATOM 1065 C CA . GLY A 1 133 ? -16.438 -14.422 -18.719 1 93.81 133 GLY A CA 1
ATOM 1066 C C . GLY A 1 133 ? -16.703 -13.828 -17.344 1 93.81 133 GLY A C 1
ATOM 1067 O O . GLY A 1 133 ? -17.812 -13.953 -16.812 1 93.81 133 GLY A O 1
ATOM 1068 N N . LEU A 1 134 ? -15.719 -13.273 -16.719 1 92.94 134 LEU A N 1
ATOM 1069 C CA . LEU A 1 134 ? -15.93 -12.609 -15.43 1 92.94 134 LEU A CA 1
ATOM 1070 C C . LEU A 1 134 ? -16.734 -11.328 -15.602 1 92.94 134 LEU A C 1
ATOM 1072 O O . LEU A 1 134 ? -16.547 -10.609 -16.578 1 92.94 134 LEU A O 1
ATOM 1076 N N . SER A 1 135 ? -17.594 -11.031 -14.602 1 90.94 135 SER A N 1
ATOM 1077 C CA . SER A 1 135 ? -18.281 -9.742 -14.555 1 90.94 135 SER A CA 1
ATOM 1078 C C . SER A 1 135 ? -17.328 -8.625 -14.148 1 90.94 135 SER A C 1
ATOM 1080 O O . SER A 1 135 ? -16.234 -8.883 -13.625 1 90.94 135 SER A O 1
ATOM 1082 N N . THR A 1 136 ? -17.766 -7.488 -14.367 1 87.44 136 THR A N 1
ATOM 1083 C CA . THR A 1 136 ? -16.984 -6.32 -13.977 1 87.44 136 THR A CA 1
ATOM 1084 C C . THR A 1 136 ? -16.703 -6.332 -12.477 1 87.44 136 THR A C 1
ATOM 1086 O O . THR A 1 136 ? -15.602 -5.996 -12.039 1 87.44 136 THR A O 1
ATOM 1089 N N . LYS A 1 137 ? -17.703 -6.672 -11.75 1 88.75 137 LYS A N 1
ATOM 1090 C CA . LYS A 1 137 ? -17.562 -6.758 -10.297 1 88.75 137 LYS A CA 1
ATOM 1091 C C . LYS A 1 137 ? -16.484 -7.762 -9.898 1 88.75 137 LYS A C 1
ATOM 1093 O O . LYS A 1 137 ? -15.656 -7.477 -9.031 1 88.75 137 LYS A O 1
ATOM 1098 N N . LYS A 1 138 ? -16.484 -8.898 -10.523 1 90.62 138 LYS A N 1
ATOM 1099 C CA . LYS A 1 138 ? -15.5 -9.938 -10.219 1 90.62 138 LYS A CA 1
ATOM 1100 C C . LYS A 1 138 ? -14.094 -9.508 -10.648 1 90.62 138 LYS A C 1
ATOM 1102 O O . LYS A 1 138 ? -13.117 -9.812 -9.961 1 90.62 138 LYS A O 1
ATOM 1107 N N . CYS A 1 139 ? -14.016 -8.836 -11.82 1 90.75 139 CYS A N 1
ATOM 1108 C CA . CYS A 1 139 ? -12.734 -8.305 -12.266 1 90.75 139 CYS A CA 1
ATOM 1109 C C . CYS A 1 139 ? -12.172 -7.309 -11.266 1 90.75 139 CYS A C 1
ATOM 1111 O O . CYS A 1 139 ? -10.992 -7.363 -10.922 1 90.75 139 CYS A O 1
ATOM 1113 N N . ALA A 1 140 ? -13.023 -6.449 -10.773 1 88 140 ALA A N 1
ATOM 1114 C CA . ALA A 1 140 ? -12.617 -5.457 -9.781 1 88 140 ALA A CA 1
ATOM 1115 C C . ALA A 1 140 ? -12.156 -6.129 -8.492 1 88 140 ALA A C 1
ATOM 1117 O O . ALA A 1 140 ? -11.156 -5.715 -7.898 1 88 140 ALA A O 1
ATOM 1118 N N . ASN A 1 141 ? -12.898 -7.164 -8.102 1 89.44 141 ASN A N 1
ATOM 1119 C CA . ASN A 1 141 ? -12.547 -7.902 -6.891 1 89.44 141 ASN A CA 1
ATOM 1120 C C . ASN A 1 141 ? -11.172 -8.547 -7.012 1 89.44 141 ASN A C 1
ATOM 1122 O O . ASN A 1 141 ? -10.383 -8.508 -6.066 1 89.44 141 ASN A O 1
ATOM 1126 N N . ILE A 1 142 ? -10.922 -9.109 -8.164 1 90.88 142 ILE A N 1
ATOM 1127 C CA . ILE A 1 142 ? -9.648 -9.789 -8.406 1 90.88 142 ILE A CA 1
ATOM 1128 C C . ILE A 1 142 ? -8.516 -8.766 -8.43 1 90.88 142 ILE A C 1
ATOM 1130 O O . ILE A 1 142 ? -7.461 -8.984 -7.824 1 90.88 142 ILE A O 1
ATOM 1134 N N . PHE A 1 143 ? -8.742 -7.703 -9.047 1 89.69 143 PHE A N 1
ATOM 1135 C CA . PHE A 1 143 ? -7.73 -6.656 -9.148 1 89.69 143 PHE A CA 1
ATOM 1136 C C . PHE A 1 143 ? -7.395 -6.094 -7.77 1 89.69 143 PHE A C 1
ATOM 1138 O O . PHE A 1 143 ? -6.223 -5.93 -7.43 1 89.69 143 PHE A O 1
ATOM 1145 N N . LEU A 1 144 ? -8.445 -5.809 -7.043 1 86.31 144 LEU A N 1
ATOM 1146 C CA . LEU A 1 144 ? -8.25 -5.27 -5.703 1 86.31 144 LEU A CA 1
ATOM 1147 C C . LEU A 1 144 ? -7.543 -6.277 -4.809 1 86.31 144 LEU A C 1
ATOM 1149 O O . LEU A 1 144 ? -6.684 -5.906 -4.004 1 86.31 144 LEU A O 1
ATOM 1153 N N . SER A 1 145 ? -7.902 -7.48 -4.957 1 86.06 145 SER A N 1
ATOM 1154 C CA . SER A 1 145 ? -7.289 -8.531 -4.156 1 86.06 145 SER A CA 1
ATOM 1155 C C . SER A 1 145 ? -5.797 -8.648 -4.453 1 86.06 145 SER A C 1
ATOM 1157 O O . SER A 1 145 ? -4.98 -8.742 -3.531 1 86.06 145 SER A O 1
ATOM 1159 N N . ILE A 1 146 ? -5.422 -8.68 -5.719 1 87.94 146 ILE A N 1
ATOM 1160 C CA . ILE A 1 146 ? -4.031 -8.773 -6.148 1 87.94 146 ILE A CA 1
ATOM 1161 C C . ILE A 1 146 ? -3.236 -7.598 -5.586 1 87.94 146 ILE A C 1
ATOM 1163 O O . ILE A 1 146 ? -2.129 -7.773 -5.07 1 87.94 146 ILE A O 1
ATOM 1167 N N . ASN A 1 147 ? -3.836 -6.402 -5.578 1 80.44 147 ASN A N 1
ATOM 1168 C CA . ASN A 1 147 ? -3.117 -5.195 -5.188 1 80.44 147 ASN A CA 1
ATOM 1169 C C . ASN A 1 147 ? -3.059 -5.039 -3.672 1 80.44 147 ASN A C 1
ATOM 1171 O O . ASN A 1 147 ? -2.148 -4.398 -3.145 1 80.44 147 ASN A O 1
ATOM 1175 N N . THR A 1 148 ? -4.02 -5.566 -3.049 1 74.94 148 THR A N 1
ATOM 1176 C CA . THR A 1 148 ? -3.99 -5.559 -1.59 1 74.94 148 THR A CA 1
ATOM 1177 C C . THR A 1 148 ? -2.918 -6.508 -1.063 1 74.94 148 THR A C 1
ATOM 1179 O O . THR A 1 148 ? -2.262 -6.215 -0.06 1 74.94 148 THR A O 1
ATOM 1182 N N . GLU A 1 149 ? -2.756 -7.562 -1.732 1 77.44 149 GLU A N 1
ATOM 1183 C CA . GLU A 1 149 ? -1.796 -8.578 -1.325 1 77.44 149 GLU A CA 1
ATOM 1184 C C . GLU A 1 149 ? -0.368 -8.164 -1.665 1 77.44 149 GLU A C 1
ATOM 1186 O O . GLU A 1 149 ? 0.58 -8.562 -0.984 1 77.44 149 GLU A O 1
ATOM 1191 N N . GLN A 1 150 ? -0.339 -7.434 -2.717 1 79.69 150 GLN A N 1
ATOM 1192 C CA . GLN A 1 150 ? 0.984 -7.066 -3.213 1 79.69 150 GLN A CA 1
ATOM 1193 C C . GLN A 1 150 ? 1.407 -5.695 -2.689 1 79.69 150 GLN A C 1
ATOM 1195 O O . GLN A 1 150 ? 0.734 -4.695 -2.939 1 79.69 150 GLN A O 1
ATOM 1200 N N . LYS A 1 151 ? 2.395 -5.656 -1.826 1 78.19 151 LYS A N 1
ATOM 1201 C CA . LYS A 1 151 ? 2.947 -4.406 -1.316 1 78.19 151 LYS A CA 1
ATOM 1202 C C . LYS A 1 151 ? 4.41 -4.246 -1.723 1 78.19 151 LYS A C 1
ATOM 1204 O O . LYS A 1 151 ? 5.125 -5.234 -1.886 1 78.19 151 LYS A O 1
ATOM 1209 N N . PRO A 1 152 ? 4.715 -2.992 -1.86 1 78.31 152 PRO A N 1
ATOM 1210 C CA . PRO A 1 152 ? 6.117 -2.768 -2.229 1 78.31 152 PRO A CA 1
ATOM 1211 C C . PRO A 1 152 ? 7.09 -3.193 -1.132 1 78.31 152 PRO A C 1
ATOM 1213 O O . PRO A 1 152 ? 6.773 -3.09 0.056 1 78.31 152 PRO A O 1
ATOM 1216 N N . VAL A 1 153 ? 8.133 -3.631 -1.589 1 81.5 153 VAL A N 1
ATOM 1217 C CA . VAL A 1 153 ? 9.227 -3.977 -0.686 1 81.5 153 VAL A CA 1
ATOM 1218 C C . VAL A 1 153 ? 9.898 -2.705 -0.178 1 81.5 153 VAL A C 1
ATOM 1220 O O . VAL A 1 153 ? 10.07 -1.743 -0.931 1 81.5 153 VAL A O 1
ATOM 1223 N N . PRO A 1 154 ? 10.305 -2.729 1.074 1 84.12 154 PRO A N 1
ATOM 1224 C CA . PRO A 1 154 ? 11.031 -1.564 1.585 1 84.12 154 PRO A CA 1
ATOM 1225 C C . PRO A 1 154 ? 12.289 -1.256 0.78 1 84.12 154 PRO A C 1
ATOM 1227 O O . PRO A 1 154 ? 13.016 -2.172 0.382 1 84.12 154 PRO A O 1
ATOM 1230 N N . ARG A 1 155 ? 12.625 -0.05 0.605 1 87.81 155 ARG A N 1
ATOM 1231 C CA . ARG A 1 155 ? 13.734 0.387 -0.231 1 87.81 155 ARG A CA 1
ATOM 1232 C C . ARG A 1 155 ? 15.062 -0.133 0.309 1 87.81 155 ARG A C 1
ATOM 1234 O O . ARG A 1 155 ? 15.961 -0.479 -0.463 1 87.81 155 ARG A O 1
ATOM 1241 N N . SER A 1 156 ? 15.258 -0.131 1.624 1 88.19 156 SER A N 1
ATOM 1242 C CA . SER A 1 156 ? 16.5 -0.613 2.215 1 88.19 156 SER A CA 1
ATOM 1243 C C . SER A 1 156 ? 16.781 -2.059 1.817 1 88.19 156 SER A C 1
ATOM 1245 O O . SER A 1 156 ? 17.938 -2.447 1.636 1 88.19 156 SER A O 1
ATOM 1247 N N . LEU A 1 157 ? 15.742 -2.812 1.7 1 86.06 157 LEU A N 1
ATOM 1248 C CA . LEU A 1 157 ? 15.898 -4.203 1.29 1 86.06 157 LEU A CA 1
ATOM 1249 C C . LEU A 1 157 ? 16.328 -4.297 -0.169 1 86.06 157 LEU A C 1
ATOM 1251 O O . LEU A 1 157 ? 17.219 -5.09 -0.51 1 86.06 157 LEU A O 1
ATOM 1255 N N . VAL A 1 158 ? 15.703 -3.529 -0.93 1 86.88 158 VAL A N 1
ATOM 1256 C CA . VAL A 1 158 ? 16.047 -3.477 -2.344 1 86.88 158 VAL A CA 1
ATOM 1257 C C . VAL A 1 158 ? 17.531 -3.107 -2.496 1 86.88 158 VAL A C 1
ATOM 1259 O O . VAL A 1 158 ? 18.266 -3.77 -3.227 1 86.88 158 VAL A O 1
ATOM 1262 N N . TYR A 1 159 ? 17.906 -2.08 -1.758 1 89.31 159 TYR A N 1
ATOM 1263 C CA . TYR A 1 159 ? 19.281 -1.606 -1.842 1 89.31 159 TYR A CA 1
ATOM 1264 C C . TYR A 1 159 ? 20.25 -2.652 -1.309 1 89.31 159 TYR A C 1
ATOM 1266 O O . TYR A 1 159 ? 21.359 -2.789 -1.818 1 89.31 159 TYR A O 1
ATOM 1274 N N . ASP A 1 160 ? 19.859 -3.279 -0.329 1 86.31 160 ASP A N 1
ATOM 1275 C CA . ASP A 1 160 ? 20.688 -4.344 0.228 1 86.31 160 ASP A CA 1
ATOM 1276 C C . ASP A 1 160 ? 20.891 -5.469 -0.785 1 86.31 160 ASP A C 1
ATOM 1278 O O . ASP A 1 160 ? 21.984 -6.039 -0.876 1 86.31 160 ASP A O 1
ATOM 1282 N N . LEU A 1 161 ? 19.953 -5.785 -1.561 1 86.75 161 LEU A N 1
ATOM 1283 C CA . LEU A 1 161 ? 20 -6.867 -2.539 1 86.75 161 LEU A CA 1
ATOM 1284 C C . LEU A 1 161 ? 20.875 -6.492 -3.727 1 86.75 161 LEU A C 1
ATOM 1286 O O . LEU A 1 161 ? 21.344 -7.367 -4.465 1 86.75 161 LEU A O 1
ATOM 1290 N N . TYR A 1 162 ? 21.062 -5.246 -3.863 1 85.94 162 TYR A N 1
ATOM 1291 C CA . TYR A 1 162 ? 21.953 -4.785 -4.934 1 85.94 162 TYR A CA 1
ATOM 1292 C C . TYR A 1 162 ? 23.359 -5.32 -4.746 1 85.94 162 TYR A C 1
ATOM 1294 O O . TYR A 1 162 ? 24.125 -5.438 -5.711 1 85.94 162 TYR A O 1
ATOM 1302 N N . LEU A 1 163 ? 23.719 -5.691 -3.566 1 83.19 163 LEU A N 1
ATOM 1303 C CA . LEU A 1 163 ? 25.047 -6.211 -3.264 1 83.19 163 LEU A CA 1
ATOM 1304 C C . LEU A 1 163 ? 25.25 -7.574 -3.908 1 83.19 163 LEU A C 1
ATOM 1306 O O . LEU A 1 163 ? 26.375 -7.953 -4.223 1 83.19 163 LEU A O 1
ATOM 1310 N N . VAL A 1 164 ? 24.188 -8.266 -4.117 1 84 164 VAL A N 1
ATOM 1311 C CA . VAL A 1 164 ? 24.297 -9.648 -4.574 1 84 164 VAL A CA 1
ATOM 1312 C C . VAL A 1 164 ? 23.797 -9.758 -6.012 1 84 164 VAL A C 1
ATOM 1314 O O . VAL A 1 164 ? 24.219 -10.656 -6.75 1 84 164 VAL A O 1
ATOM 1317 N N . ALA A 1 165 ? 22.969 -8.797 -6.469 1 86.31 165 ALA A N 1
ATOM 1318 C CA . ALA A 1 165 ? 22.344 -8.844 -7.785 1 86.31 165 ALA A CA 1
ATOM 1319 C C . ALA A 1 165 ? 23.344 -8.555 -8.891 1 86.31 165 ALA A C 1
ATOM 1321 O O . ALA A 1 165 ? 24.438 -8.047 -8.625 1 86.31 165 ALA A O 1
ATOM 1322 N N . ASP A 1 166 ? 22.969 -8.938 -10.062 1 85.62 166 ASP A N 1
ATOM 1323 C CA . ASP A 1 166 ? 23.781 -8.648 -11.234 1 85.62 166 ASP A CA 1
ATOM 1324 C C . ASP A 1 166 ? 23.828 -7.152 -11.523 1 85.62 166 ASP A C 1
ATOM 1326 O O . ASP A 1 166 ? 22.828 -6.453 -11.336 1 85.62 166 ASP A O 1
ATOM 1330 N N . GLU A 1 167 ? 24.938 -6.738 -12.062 1 81.94 167 GLU A N 1
ATOM 1331 C CA . GLU A 1 167 ? 25.141 -5.324 -12.359 1 81.94 167 GLU A CA 1
ATOM 1332 C C . GLU A 1 167 ? 24.125 -4.824 -13.391 1 81.94 167 GLU A C 1
ATOM 1334 O O . GLU A 1 167 ? 23.734 -3.656 -13.359 1 81.94 167 GLU A O 1
ATOM 1339 N N . GLU A 1 168 ? 23.766 -5.727 -14.203 1 78.5 168 GLU A N 1
ATOM 1340 C CA . GLU A 1 168 ? 22.859 -5.34 -15.281 1 78.5 168 GLU A CA 1
ATOM 1341 C C . GLU A 1 168 ? 21.469 -5.02 -14.75 1 78.5 168 GLU A C 1
ATOM 1343 O O . GLU A 1 168 ? 20.688 -4.328 -15.414 1 78.5 168 GLU A O 1
ATOM 1348 N N . ILE A 1 169 ? 21.172 -5.488 -13.547 1 79.12 169 ILE A N 1
ATOM 1349 C CA . ILE A 1 169 ? 19.828 -5.355 -12.992 1 79.12 169 ILE A CA 1
ATOM 1350 C C . ILE A 1 169 ? 19.766 -4.141 -12.07 1 79.12 169 ILE A C 1
ATOM 1352 O O . ILE A 1 169 ? 18.688 -3.59 -11.828 1 79.12 169 ILE A O 1
ATOM 1356 N N . VAL A 1 170 ? 20.953 -3.672 -11.648 1 85.12 170 VAL A N 1
ATOM 1357 C CA . VAL A 1 170 ? 20.984 -2.643 -10.617 1 85.12 170 VAL A CA 1
ATOM 1358 C C . VAL A 1 170 ? 21.188 -1.271 -11.258 1 85.12 170 VAL A C 1
ATOM 1360 O O . VAL A 1 170 ? 21.844 -1.154 -12.289 1 85.12 170 VAL A O 1
ATOM 1363 N N . ASP A 1 171 ? 20.5 -0.297 -10.695 1 86.38 171 ASP A N 1
ATOM 1364 C CA . ASP A 1 171 ? 20.797 1.089 -11.055 1 86.38 171 ASP A CA 1
ATOM 1365 C C . ASP A 1 171 ? 22.203 1.485 -10.641 1 86.38 171 ASP A C 1
ATOM 1367 O O . ASP A 1 171 ? 22.547 1.45 -9.453 1 86.38 171 ASP A O 1
ATOM 1371 N N . PRO A 1 172 ? 22.969 1.822 -11.641 1 89.56 172 PRO A N 1
ATOM 1372 C CA . PRO A 1 172 ? 24.359 2.076 -11.312 1 89.56 172 PRO A CA 1
ATOM 1373 C C . PRO A 1 172 ? 24.547 3.189 -10.281 1 89.56 172 PRO A C 1
ATOM 1375 O O . PRO A 1 172 ? 25.453 3.127 -9.445 1 89.56 172 PRO A O 1
ATOM 1378 N N . THR A 1 173 ? 23.703 4.227 -10.367 1 94.25 173 THR A N 1
ATOM 1379 C CA . THR A 1 173 ? 23.797 5.34 -9.422 1 94.25 173 THR A CA 1
ATOM 1380 C C . THR A 1 173 ? 23.453 4.883 -8.008 1 94.25 173 THR A C 1
ATOM 1382 O O . THR A 1 173 ? 24.156 5.23 -7.055 1 94.25 173 THR A O 1
ATOM 1385 N N . ILE A 1 174 ? 22.469 4.086 -7.91 1 93.94 174 ILE A N 1
ATOM 1386 C CA . ILE A 1 174 ? 22.031 3.57 -6.613 1 93.94 174 ILE A CA 1
ATOM 1387 C C . ILE A 1 174 ? 23.094 2.604 -6.074 1 93.94 174 ILE A C 1
ATOM 1389 O O . ILE A 1 174 ? 23.406 2.619 -4.879 1 93.94 174 ILE A O 1
ATOM 1393 N N . ALA A 1 175 ? 23.594 1.808 -6.938 1 93.19 175 ALA A N 1
ATOM 1394 C CA . ALA A 1 175 ? 24.641 0.867 -6.539 1 93.19 175 ALA A CA 1
ATOM 1395 C C . ALA A 1 175 ? 25.859 1.601 -5.992 1 93.19 175 ALA A C 1
ATOM 1397 O O . ALA A 1 175 ? 26.422 1.198 -4.973 1 93.19 175 ALA A O 1
ATOM 1398 N N . ARG A 1 176 ? 26.25 2.676 -6.676 1 95.62 176 ARG A N 1
ATOM 1399 C CA . ARG A 1 176 ? 27.375 3.484 -6.227 1 95.62 176 ARG A CA 1
ATOM 1400 C C . ARG A 1 176 ? 27.094 4.094 -4.855 1 95.62 176 ARG A C 1
ATOM 1402 O O . ARG A 1 176 ? 27.938 4.027 -3.961 1 95.62 176 ARG A O 1
ATOM 1409 N N . ALA A 1 177 ? 25.938 4.664 -4.719 1 97.69 177 ALA A N 1
ATOM 1410 C CA . ALA A 1 177 ? 25.547 5.266 -3.447 1 97.69 177 ALA A CA 1
ATOM 1411 C C . ALA A 1 177 ? 25.516 4.227 -2.332 1 97.69 177 ALA A C 1
ATOM 1413 O O . ALA A 1 177 ? 25.969 4.488 -1.214 1 97.69 177 ALA A O 1
ATOM 1414 N N . ARG A 1 178 ? 25.016 3.094 -2.625 1 95.94 178 ARG A N 1
ATOM 1415 C CA . ARG A 1 178 ? 24.953 1.997 -1.664 1 95.94 178 ARG A CA 1
ATOM 1416 C C . ARG A 1 178 ? 26.359 1.556 -1.242 1 95.94 178 ARG A C 1
ATOM 1418 O O . ARG A 1 178 ? 26.609 1.314 -0.059 1 95.94 178 ARG A O 1
ATOM 1425 N N . ASP A 1 179 ? 27.234 1.437 -2.176 1 95.81 179 ASP A N 1
ATOM 1426 C CA . ASP A 1 179 ? 28.609 1.049 -1.885 1 95.81 179 ASP A CA 1
ATOM 1427 C C . ASP A 1 179 ? 29.281 2.055 -0.948 1 95.81 179 ASP A C 1
ATOM 1429 O O . ASP A 1 179 ? 30.016 1.668 -0.036 1 95.81 179 ASP A O 1
ATOM 1433 N N . ILE A 1 180 ? 29.031 3.26 -1.208 1 97.88 180 ILE A N 1
ATOM 1434 C CA . ILE A 1 180 ? 29.594 4.305 -0.359 1 97.88 180 ILE A CA 1
ATOM 1435 C C . ILE A 1 180 ? 29 4.203 1.045 1 97.88 180 ILE A C 1
ATOM 1437 O O . ILE A 1 180 ? 29.719 4.27 2.039 1 97.88 180 ILE A O 1
ATOM 1441 N N . ALA A 1 181 ? 27.688 4.02 1.104 1 97.81 181 ALA A N 1
ATOM 1442 C CA . ALA A 1 181 ? 27.031 3.857 2.396 1 97.81 181 ALA A CA 1
ATOM 1443 C C . ALA A 1 181 ? 27.609 2.664 3.158 1 97.81 181 ALA A C 1
ATOM 1445 O O . ALA A 1 181 ? 27.844 2.744 4.367 1 97.81 181 ALA A O 1
ATOM 1446 N N . GLU A 1 182 ? 27.859 1.633 2.482 1 95.31 182 GLU A N 1
ATOM 1447 C CA . GLU A 1 182 ? 28.438 0.433 3.086 1 95.31 182 GLU A CA 1
ATOM 1448 C C . GLU A 1 182 ? 29.844 0.697 3.602 1 95.31 182 GLU A C 1
ATOM 1450 O O . GLU A 1 182 ? 30.219 0.243 4.688 1 95.31 182 GLU A O 1
ATOM 1455 N N . ALA A 1 183 ? 30.609 1.367 2.826 1 96.94 183 ALA A N 1
ATOM 1456 C CA . ALA A 1 183 ? 31.969 1.711 3.244 1 96.94 183 ALA A CA 1
ATOM 1457 C C . ALA A 1 183 ? 31.953 2.574 4.5 1 96.94 183 ALA A C 1
ATOM 1459 O O . ALA A 1 183 ? 32.75 2.342 5.43 1 96.94 183 ALA A O 1
ATOM 1460 N N . LEU A 1 184 ? 31.078 3.531 4.504 1 97.88 184 LEU A N 1
ATOM 1461 C CA . LEU A 1 184 ? 30.953 4.387 5.68 1 97.88 184 LEU A CA 1
ATOM 1462 C C . LEU A 1 184 ? 30.547 3.576 6.906 1 97.88 184 LEU A C 1
ATOM 1464 O O . LEU A 1 184 ? 30.938 3.902 8.031 1 97.88 184 LEU A O 1
ATOM 1468 N N . ASN A 1 185 ? 29.844 2.525 6.688 1 96.88 185 ASN A N 1
ATOM 1469 C CA . ASN A 1 185 ? 29.281 1.709 7.766 1 96.88 185 ASN A CA 1
ATOM 1470 C C . ASN A 1 185 ? 30.297 0.69 8.273 1 96.88 185 ASN A C 1
ATOM 1472 O O . ASN A 1 185 ? 30.172 0.176 9.383 1 96.88 185 ASN A O 1
ATOM 1476 N N . THR A 1 186 ? 31.344 0.369 7.52 1 96.38 186 THR A N 1
ATOM 1477 C CA . THR A 1 186 ? 32.188 -0.781 7.859 1 96.38 186 THR A CA 1
ATOM 1478 C C . THR A 1 186 ? 33.625 -0.352 8.094 1 96.38 186 THR A C 1
ATOM 1480 O O . THR A 1 186 ? 34.375 -1.047 8.781 1 96.38 186 THR A O 1
ATOM 1483 N N . GLU A 1 187 ? 33.969 0.771 7.512 1 96.5 187 GLU A N 1
ATOM 1484 C CA . GLU A 1 187 ? 35.375 1.2 7.668 1 96.5 187 GLU A CA 1
ATOM 1485 C C . GLU A 1 187 ? 35.625 1.701 9.086 1 96.5 187 GLU A C 1
ATOM 1487 O O . GLU A 1 187 ? 34.812 2.449 9.648 1 96.5 187 GLU A O 1
ATOM 1492 N N . GLU A 1 188 ? 36.688 1.366 9.703 1 95.69 188 GLU A N 1
ATOM 1493 C CA . GLU A 1 188 ? 37 1.607 11.109 1 95.69 188 GLU A CA 1
ATOM 1494 C C . GLU A 1 188 ? 37.125 3.1 11.391 1 95.69 188 GLU A C 1
ATOM 1496 O O . GLU A 1 188 ? 36.781 3.568 12.477 1 95.69 188 GLU A O 1
ATOM 1501 N N . ASP A 1 189 ? 37.656 3.826 10.508 1 95.06 189 ASP A N 1
ATOM 1502 C CA . ASP A 1 189 ? 37.906 5.242 10.75 1 95.06 189 ASP A CA 1
ATOM 1503 C C . ASP A 1 189 ? 36.688 6.094 10.328 1 95.06 189 ASP A C 1
ATOM 1505 O O . ASP A 1 189 ? 36.75 7.324 10.375 1 95.06 189 ASP A O 1
ATOM 1509 N N . SER A 1 190 ? 35.594 5.469 9.984 1 97.12 190 SER A N 1
ATOM 1510 C CA . SER A 1 190 ? 34.375 6.18 9.555 1 97.12 190 SER A CA 1
ATOM 1511 C C . SER A 1 190 ? 33.562 6.668 10.75 1 97.12 190 SER A C 1
ATOM 1513 O O . SER A 1 190 ? 33.344 5.922 11.695 1 97.12 190 SER A O 1
ATOM 1515 N N . PRO A 1 191 ? 33.125 7.934 10.68 1 97.62 191 PRO A N 1
ATOM 1516 C CA . PRO A 1 191 ? 32.219 8.43 11.727 1 97.62 191 PRO A CA 1
ATOM 1517 C C . PRO A 1 191 ? 30.906 7.684 11.773 1 97.62 191 PRO A C 1
ATOM 1519 O O . PRO A 1 191 ? 30.172 7.77 12.773 1 97.62 191 PRO A O 1
ATOM 1522 N N . TYR A 1 192 ? 30.562 6.953 10.742 1 98 192 TYR A N 1
ATOM 1523 C CA . TYR A 1 192 ? 29.281 6.27 10.688 1 98 192 TYR A CA 1
ATOM 1524 C C . TYR A 1 192 ? 29.453 4.762 10.797 1 98 192 TYR A C 1
ATOM 1526 O O . TYR A 1 192 ? 28.594 3.994 10.359 1 98 192 TYR A O 1
ATOM 1534 N N . LEU A 1 193 ? 30.641 4.359 11.461 1 96.56 193 LEU A N 1
ATOM 1535 C CA . LEU A 1 193 ? 30.875 2.939 11.703 1 96.56 193 LEU A CA 1
ATOM 1536 C C . LEU A 1 193 ? 29.719 2.309 12.453 1 96.56 193 LEU A C 1
ATOM 1538 O O . LEU A 1 193 ? 29.391 2.717 13.578 1 96.56 193 LEU A O 1
ATOM 1542 N N . GLU A 1 194 ? 28.984 1.405 11.828 1 94.44 194 GLU A N 1
ATOM 1543 C CA . GLU A 1 194 ? 27.875 0.625 12.391 1 94.44 194 GLU A CA 1
ATOM 1544 C C . GLU A 1 194 ? 26.672 1.505 12.664 1 94.44 194 GLU A C 1
ATOM 1546 O O . GLU A 1 194 ? 25.859 1.208 13.555 1 94.44 194 GLU A O 1
ATOM 1551 N N . GLU A 1 195 ? 26.578 2.631 11.93 1 96 195 GLU A N 1
ATOM 1552 C CA . GLU A 1 195 ? 25.484 3.551 12.211 1 96 195 GLU A CA 1
ATOM 1553 C C . GLU A 1 195 ? 24.469 3.547 11.07 1 96 195 GLU A C 1
ATOM 1555 O O . GLU A 1 195 ? 23.422 4.211 11.156 1 96 195 GLU A O 1
ATOM 1560 N N . ILE A 1 196 ? 24.75 2.824 10.023 1 95.94 196 ILE A N 1
ATOM 1561 C CA . ILE A 1 196 ? 23.781 2.641 8.945 1 95.94 196 ILE A CA 1
ATOM 1562 C C . ILE A 1 196 ? 23.016 1.333 9.156 1 95.94 196 ILE A C 1
ATOM 1564 O O . ILE A 1 196 ? 23.625 0.259 9.219 1 95.94 196 ILE A O 1
ATOM 1568 N N . LYS A 1 197 ? 21.781 1.481 9.266 1 92.44 197 LYS A N 1
ATOM 1569 C CA . LYS A 1 197 ? 20.922 0.339 9.562 1 92.44 197 LYS A CA 1
ATOM 1570 C C . LYS A 1 197 ? 20.562 -0.423 8.289 1 92.44 197 LYS A C 1
ATOM 1572 O O . LYS A 1 197 ? 19.906 0.123 7.398 1 92.44 197 LYS A O 1
ATOM 1577 N N . THR A 1 198 ? 21 -1.642 8.227 1 86.88 198 THR A N 1
ATOM 1578 C CA . THR A 1 198 ? 20.641 -2.529 7.125 1 86.88 198 THR A CA 1
ATOM 1579 C C . THR A 1 198 ? 19.391 -3.334 7.457 1 86.88 198 THR A C 1
ATOM 1581 O O . THR A 1 198 ? 19 -3.436 8.625 1 86.88 198 THR A O 1
ATOM 1584 N N . PRO A 1 199 ? 18.75 -3.838 6.434 1 81.94 199 PRO A N 1
ATOM 1585 C CA . PRO A 1 199 ? 17.562 -4.641 6.703 1 81.94 199 PRO A CA 1
ATOM 1586 C C . PRO A 1 199 ? 17.844 -5.816 7.637 1 81.94 199 PRO A C 1
ATOM 1588 O O . PRO A 1 199 ? 18.875 -6.48 7.508 1 81.94 199 PRO A O 1
ATOM 1591 N N . GLY A 1 200 ? 16.922 -6 8.602 1 73.62 200 GLY A N 1
ATOM 1592 C CA . GLY A 1 200 ? 17.062 -7.109 9.531 1 73.62 200 GLY A CA 1
ATOM 1593 C C . GLY A 1 200 ? 17.828 -6.734 10.789 1 73.62 200 GLY A C 1
ATOM 1594 O O . GLY A 1 200 ? 17.906 -7.527 11.734 1 73.62 200 GLY A O 1
ATOM 1595 N N . SER A 1 201 ? 18.391 -5.562 10.719 1 77.94 201 SER A N 1
ATOM 1596 C CA . SER A 1 201 ? 19.078 -5.113 11.922 1 77.94 201 SER A CA 1
ATOM 1597 C C . SER A 1 201 ? 18.109 -4.898 13.078 1 77.94 201 SER A C 1
ATOM 1599 O O . SER A 1 201 ? 16.953 -4.547 12.859 1 77.94 201 SER A O 1
ATOM 1601 N N . PRO A 1 202 ? 18.578 -5.145 14.242 1 76.38 202 PRO A N 1
ATOM 1602 C CA . PRO A 1 202 ? 17.703 -4.906 15.391 1 76.38 202 PRO A CA 1
ATOM 1603 C C . PRO A 1 202 ? 17.234 -3.453 15.492 1 76.38 202 PRO A C 1
ATOM 1605 O O . PRO A 1 202 ? 17.969 -2.541 15.102 1 76.38 202 PRO A O 1
ATOM 1608 N N . ARG A 1 203 ? 16.031 -3.41 16.031 1 80.5 203 ARG A N 1
ATOM 1609 C CA . ARG A 1 203 ? 15.484 -2.07 16.234 1 80.5 203 ARG A CA 1
ATOM 1610 C C . ARG A 1 203 ? 16.281 -1.309 17.281 1 80.5 203 ARG A C 1
ATOM 1612 O O . ARG A 1 203 ? 16.672 -1.879 18.312 1 80.5 203 ARG A O 1
ATOM 1619 N N . ARG A 1 204 ? 16.719 -0.046 16.953 1 83.06 204 ARG A N 1
ATOM 1620 C CA . ARG A 1 204 ? 17.422 0.803 17.906 1 83.06 204 ARG A CA 1
ATOM 1621 C C . ARG A 1 204 ? 17.156 2.279 17.625 1 83.06 204 ARG A C 1
ATOM 1623 O O . ARG A 1 204 ? 16.781 2.65 16.516 1 83.06 204 ARG A O 1
ATOM 1630 N N . LYS A 1 205 ? 17.266 2.943 18.781 1 87.56 205 LYS A N 1
ATOM 1631 C CA . LYS A 1 205 ? 17.156 4.391 18.625 1 87.56 205 LYS A CA 1
ATOM 1632 C C . LYS A 1 205 ? 18.344 4.957 17.859 1 87.56 205 LYS A C 1
ATOM 1634 O O . LYS A 1 205 ? 19.484 4.57 18.094 1 87.56 205 LYS A O 1
ATOM 1639 N N . GLY A 1 206 ? 18.016 5.746 17 1 89.19 206 GLY A N 1
ATOM 1640 C CA . GLY A 1 206 ? 19.062 6.355 16.188 1 89.19 206 GLY A CA 1
ATOM 1641 C C . GLY A 1 206 ? 19.547 5.461 15.07 1 89.19 206 GLY A C 1
ATOM 1642 O O . GLY A 1 206 ? 19.031 4.359 14.875 1 89.19 206 GLY A O 1
ATOM 1643 N N . GLY A 1 207 ? 20.438 5.977 14.328 1 93.69 207 GLY A N 1
ATOM 1644 C CA . GLY A 1 207 ? 20.922 5.277 13.141 1 93.69 207 GLY A CA 1
ATOM 1645 C C . GLY A 1 207 ? 20.25 5.75 11.867 1 93.69 207 GLY A C 1
ATOM 1646 O O . GLY A 1 207 ? 19.141 6.293 11.898 1 93.69 207 GLY A O 1
ATOM 1647 N N . ILE A 1 208 ? 20.969 5.508 10.852 1 96.12 208 ILE A N 1
ATOM 1648 C CA . ILE A 1 208 ? 20.469 5.961 9.555 1 96.12 208 ILE A CA 1
ATOM 1649 C C . ILE A 1 208 ? 20.078 4.754 8.711 1 96.12 208 ILE A C 1
ATOM 1651 O O . ILE A 1 208 ? 20.906 3.865 8.461 1 96.12 208 ILE A O 1
ATOM 1655 N N . ALA A 1 209 ? 18.828 4.754 8.312 1 95.38 209 ALA A N 1
ATOM 1656 C CA . ALA A 1 209 ? 18.391 3.678 7.426 1 95.38 209 ALA A CA 1
ATOM 1657 C C . ALA A 1 209 ? 19.188 3.672 6.129 1 95.38 209 ALA A C 1
ATOM 1659 O O . ALA A 1 209 ? 19.5 4.73 5.57 1 95.38 209 ALA A O 1
ATOM 1660 N N . LEU A 1 210 ? 19.484 2.469 5.645 1 95.12 210 LEU A N 1
ATOM 1661 C CA . LEU A 1 210 ? 20.219 2.334 4.395 1 95.12 210 LEU A CA 1
ATOM 1662 C C . LEU A 1 210 ? 19.562 3.137 3.281 1 95.12 210 LEU A C 1
ATOM 1664 O O . LEU A 1 210 ? 20.25 3.801 2.496 1 95.12 210 LEU A O 1
ATOM 1668 N N . SER A 1 211 ? 18.281 3.055 3.225 1 95.5 211 SER A N 1
ATOM 1669 C CA . SER A 1 211 ? 17.531 3.777 2.193 1 95.5 211 SER A CA 1
ATOM 1670 C C . SER A 1 211 ? 17.766 5.281 2.301 1 95.5 211 SER A C 1
ATOM 1672 O O . SER A 1 211 ? 17.938 5.965 1.289 1 95.5 211 SER A O 1
ATOM 1674 N N . SER A 1 212 ? 17.781 5.832 3.523 1 96.62 212 SER A N 1
ATOM 1675 C CA . SER A 1 212 ? 18 7.254 3.75 1 96.62 212 SER A CA 1
ATOM 1676 C C . SER A 1 212 ? 19.422 7.656 3.369 1 96.62 212 SER A C 1
ATOM 1678 O O . SER A 1 212 ? 19.641 8.711 2.773 1 96.62 212 SER A O 1
ATOM 1680 N N . ALA A 1 213 ? 20.359 6.809 3.721 1 98 213 ALA A N 1
ATOM 1681 C CA . ALA A 1 213 ? 21.75 7.078 3.385 1 98 213 ALA A CA 1
ATOM 1682 C C . ALA A 1 213 ? 21.953 7.121 1.873 1 98 213 ALA A C 1
ATOM 1684 O O . ALA A 1 213 ? 22.547 8.07 1.348 1 98 213 ALA A O 1
ATOM 1685 N N . VAL A 1 214 ? 21.422 6.141 1.255 1 97.5 214 VAL A N 1
ATOM 1686 C CA . VAL A 1 214 ? 21.547 6.059 -0.197 1 97.5 214 VAL A CA 1
ATOM 1687 C C . VAL A 1 214 ? 20.859 7.258 -0.841 1 97.5 214 VAL A C 1
ATOM 1689 O O . VAL A 1 214 ? 21.391 7.863 -1.773 1 97.5 214 VAL A O 1
ATOM 1692 N N . GLY A 1 215 ? 19.75 7.566 -0.312 1 97.12 215 GLY A N 1
ATOM 1693 C CA . GLY A 1 215 ? 19.016 8.711 -0.824 1 97.12 215 GLY A CA 1
ATOM 1694 C C . GLY A 1 215 ? 19.781 10.016 -0.709 1 97.12 215 GLY A C 1
ATOM 1695 O O . GLY A 1 215 ? 19.672 10.883 -1.576 1 97.12 215 GLY A O 1
ATOM 1696 N N . ALA A 1 216 ? 20.5 10.172 0.301 1 97.81 216 ALA A N 1
ATOM 1697 C CA . ALA A 1 216 ? 21.266 11.391 0.552 1 97.81 216 ALA A CA 1
ATOM 1698 C C . ALA A 1 216 ? 22.531 11.43 -0.299 1 97.81 216 ALA A C 1
ATOM 1700 O O . ALA A 1 216 ? 22.984 12.5 -0.697 1 97.81 216 ALA A O 1
ATOM 1701 N N . ILE A 1 217 ? 23.109 10.273 -0.634 1 98.44 217 ILE A N 1
ATOM 1702 C CA . ILE A 1 217 ? 24.375 10.172 -1.348 1 98.44 217 ILE A CA 1
ATOM 1703 C C . ILE A 1 217 ? 24.141 10.25 -2.852 1 98.44 217 ILE A C 1
ATOM 1705 O O . ILE A 1 217 ? 24.953 10.805 -3.596 1 98.44 217 ILE A O 1
ATOM 1709 N N . LYS A 1 218 ? 23.031 9.789 -3.264 1 97.5 218 LYS A N 1
ATOM 1710 C CA . LYS A 1 218 ? 22.703 9.602 -4.672 1 97.5 218 LYS A CA 1
ATOM 1711 C C . LYS A 1 218 ? 22.875 10.906 -5.449 1 97.5 218 LYS A C 1
ATOM 1713 O O . LYS A 1 218 ? 23.484 10.922 -6.52 1 97.5 218 LYS A O 1
ATOM 1718 N N . PRO A 1 219 ? 22.391 12.047 -4.934 1 96.75 219 PRO A N 1
ATOM 1719 C CA . PRO A 1 219 ? 22.516 13.297 -5.688 1 96.75 219 PRO A CA 1
ATOM 1720 C C . PRO A 1 219 ? 23.969 13.688 -5.949 1 96.75 219 PRO A C 1
ATOM 1722 O O . PRO A 1 219 ? 24.266 14.367 -6.934 1 96.75 219 PRO A O 1
ATOM 1725 N N . LEU A 1 220 ? 24.891 13.258 -5.168 1 97.44 220 LEU A N 1
ATOM 1726 C CA . LEU A 1 220 ? 26.297 13.609 -5.312 1 97.44 220 LEU A CA 1
ATOM 1727 C C . LEU A 1 220 ? 26.953 12.797 -6.43 1 97.44 220 LEU A C 1
ATOM 1729 O O . LEU A 1 220 ? 27.859 13.281 -7.109 1 97.44 220 LEU A O 1
ATOM 1733 N N . VAL A 1 221 ? 26.422 11.57 -6.645 1 97.31 221 VAL A N 1
ATOM 1734 C CA . VAL A 1 221 ? 27.156 10.641 -7.504 1 97.31 221 VAL A CA 1
ATOM 1735 C C . VAL A 1 221 ? 26.375 10.43 -8.805 1 97.31 221 VAL A C 1
ATOM 1737 O O . VAL A 1 221 ? 26.844 9.711 -9.695 1 97.31 221 VAL A O 1
ATOM 1740 N N . GLU A 1 222 ? 25.234 11.008 -8.922 1 95.88 222 GLU A N 1
ATOM 1741 C CA . GLU A 1 222 ? 24.406 10.828 -10.117 1 95.88 222 GLU A CA 1
ATOM 1742 C C . GLU A 1 222 ? 25.062 11.461 -11.336 1 95.88 222 GLU A C 1
ATOM 1744 O O . GLU A 1 222 ? 26.016 12.234 -11.211 1 95.88 222 GLU A O 1
ATOM 1749 N N . GLU A 1 223 ? 24.516 11.047 -12.508 1 91.88 223 GLU A N 1
ATOM 1750 C CA . GLU A 1 223 ? 25.016 11.625 -13.75 1 91.88 223 GLU A CA 1
ATOM 1751 C C . GLU A 1 223 ? 24.906 13.148 -13.734 1 91.88 223 GLU A C 1
ATOM 1753 O O . GLU A 1 223 ? 23.859 13.695 -13.352 1 91.88 223 GLU A O 1
ATOM 1758 N N . LYS A 1 224 ? 25.953 13.789 -14.086 1 92.69 224 LYS A N 1
ATOM 1759 C CA . LYS A 1 224 ? 26.031 15.242 -14.133 1 92.69 224 LYS A CA 1
ATOM 1760 C C . LYS A 1 224 ? 25.859 15.844 -12.742 1 92.69 224 LYS A C 1
ATOM 1762 O O . LYS A 1 224 ? 25.578 17.031 -12.602 1 92.69 224 LYS A O 1
ATOM 1767 N N . GLY A 1 225 ? 26 14.977 -11.727 1 94.38 225 GLY A N 1
ATOM 1768 C CA . GLY A 1 225 ? 25.984 15.469 -10.352 1 94.38 225 GLY A CA 1
ATOM 1769 C C . GLY A 1 225 ? 27.266 16.188 -9.961 1 94.38 225 GLY A C 1
ATOM 1770 O O . GLY A 1 225 ? 28.172 16.328 -10.773 1 94.38 225 GLY A O 1
ATOM 1771 N N . PRO A 1 226 ? 27.359 16.656 -8.703 1 95.38 226 PRO A N 1
ATOM 1772 C CA . PRO A 1 226 ? 28.484 17.469 -8.227 1 95.38 226 PRO A CA 1
ATOM 1773 C C . PRO A 1 226 ? 29.828 16.766 -8.406 1 95.38 226 PRO A C 1
ATOM 1775 O O . PRO A 1 226 ? 30.812 17.391 -8.844 1 95.38 226 PRO A O 1
ATOM 1778 N N . PHE A 1 227 ? 29.906 15.469 -8.125 1 96.88 227 PHE A N 1
ATOM 1779 C CA . PHE A 1 227 ? 31.172 14.75 -8.234 1 96.88 227 PHE A CA 1
ATOM 1780 C C . PHE A 1 227 ? 31.594 14.609 -9.695 1 96.88 227 PHE A C 1
ATOM 1782 O O . PHE A 1 227 ? 32.75 14.844 -10.039 1 96.88 227 PHE A O 1
ATOM 1789 N N . GLU A 1 228 ? 30.672 14.234 -10.5 1 95.19 228 GLU A N 1
ATOM 1790 C CA . GLU A 1 228 ? 30.984 14.07 -11.914 1 95.19 228 GLU A CA 1
ATOM 1791 C C . GLU A 1 228 ? 31.406 15.398 -12.539 1 95.19 228 GLU A C 1
ATOM 1793 O O . GLU A 1 228 ? 32.312 15.445 -13.383 1 95.19 228 GLU A O 1
ATOM 1798 N N . GLN A 1 229 ? 30.766 16.422 -12.18 1 94.31 229 GLN A N 1
ATOM 1799 C CA . GLN A 1 229 ? 31.031 17.75 -12.734 1 94.31 229 GLN A CA 1
ATOM 1800 C C . GLN A 1 229 ? 32.469 18.172 -12.477 1 94.31 229 GLN A C 1
ATOM 1802 O O . GLN A 1 229 ? 33.031 18.969 -13.234 1 94.31 229 GLN A O 1
ATOM 1807 N N . ILE A 1 230 ? 33.094 17.719 -11.492 1 95.12 230 ILE A N 1
ATOM 1808 C CA . ILE A 1 230 ? 34.469 18.125 -11.164 1 95.12 230 ILE A CA 1
ATOM 1809 C C . ILE A 1 230 ? 35.406 16.969 -11.477 1 95.12 230 ILE A C 1
ATOM 1811 O O . ILE A 1 230 ? 36.531 16.953 -10.977 1 95.12 230 ILE A O 1
ATOM 1815 N N . GLY A 1 231 ? 34.938 15.898 -12.094 1 94.44 231 GLY A N 1
ATOM 1816 C CA . GLY A 1 231 ? 35.781 14.828 -12.586 1 94.44 231 GLY A CA 1
ATOM 1817 C C . GLY A 1 231 ? 36.062 13.758 -11.555 1 94.44 231 GLY A C 1
ATOM 1818 O O . GLY A 1 231 ? 36.969 12.953 -11.711 1 94.44 231 GLY A O 1
ATOM 1819 N N . ILE A 1 232 ? 35.375 13.734 -10.492 1 95.5 232 ILE A N 1
ATOM 1820 C CA . ILE A 1 232 ? 35.531 12.703 -9.477 1 95.5 232 ILE A CA 1
ATOM 1821 C C . ILE A 1 232 ? 34.562 11.562 -9.734 1 95.5 232 ILE A C 1
ATOM 1823 O O . ILE A 1 232 ? 33.406 11.617 -9.281 1 95.5 232 ILE A O 1
ATOM 1827 N N . VAL A 1 233 ? 35.031 10.492 -10.344 1 93.44 233 VAL A N 1
ATOM 1828 C CA . VAL A 1 233 ? 34.125 9.414 -10.75 1 93.44 233 VAL A CA 1
ATOM 1829 C C . VAL A 1 233 ? 34.562 8.109 -10.07 1 93.44 233 VAL A C 1
ATOM 1831 O O . VAL A 1 233 ? 33.75 7.172 -9.984 1 93.44 233 VAL A O 1
ATOM 1834 N N . ASN A 1 234 ? 35.719 8.133 -9.492 1 95.25 234 ASN A N 1
ATOM 1835 C CA . ASN A 1 234 ? 36.25 6.941 -8.836 1 95.25 234 ASN A CA 1
ATOM 1836 C C . ASN A 1 234 ? 35.625 6.738 -7.457 1 95.25 234 ASN A C 1
ATOM 1838 O O . ASN A 1 234 ? 35.438 7.695 -6.703 1 95.25 234 ASN A O 1
ATOM 1842 N N . PHE A 1 235 ? 35.312 5.445 -7.125 1 96.56 235 PHE A N 1
ATOM 1843 C CA . PHE A 1 235 ? 34.656 5.066 -5.879 1 96.56 235 PHE A CA 1
ATOM 1844 C C . PHE A 1 235 ? 35.469 5.531 -4.68 1 96.56 235 PHE A C 1
ATOM 1846 O O . PHE A 1 235 ? 34.938 6.137 -3.752 1 96.56 235 PHE A O 1
ATOM 1853 N N . GLU A 1 236 ? 36.781 5.277 -4.703 1 97.12 236 GLU A N 1
ATOM 1854 C CA . GLU A 1 236 ? 37.656 5.582 -3.564 1 97.12 236 GLU A CA 1
ATOM 1855 C C . GLU A 1 236 ? 37.688 7.082 -3.283 1 97.12 236 GLU A C 1
ATOM 1857 O O . GLU A 1 236 ? 37.625 7.5 -2.127 1 97.12 236 GLU A O 1
ATOM 1862 N N . GLN A 1 237 ? 37.688 7.867 -4.312 1 97 237 GLN A N 1
ATOM 1863 C CA . GLN A 1 237 ? 37.75 9.312 -4.148 1 97 237 GLN A CA 1
ATOM 1864 C C . GLN A 1 237 ? 36.438 9.844 -3.596 1 97 237 GLN A C 1
ATOM 1866 O O . GLN A 1 237 ? 36.406 10.672 -2.682 1 97 237 GLN A O 1
ATOM 1871 N N . GLN A 1 238 ? 35.344 9.383 -4.148 1 97.94 238 GLN A N 1
ATOM 1872 C CA . GLN A 1 238 ? 34.031 9.82 -3.695 1 97.94 238 GLN A CA 1
ATOM 1873 C C . GLN A 1 238 ? 33.812 9.469 -2.225 1 97.94 238 GLN A C 1
ATOM 1875 O O . GLN A 1 238 ? 33.406 10.328 -1.431 1 97.94 238 GLN A O 1
ATOM 1880 N N . LYS A 1 239 ? 34.062 8.242 -1.913 1 98 239 LYS A N 1
ATOM 1881 C CA . LYS A 1 239 ? 33.938 7.742 -0.547 1 98 239 LYS A CA 1
ATOM 1882 C C . LYS A 1 239 ? 34.812 8.547 0.416 1 98 239 LYS A C 1
ATOM 1884 O O . LYS A 1 239 ? 34.344 8.953 1.482 1 98 239 LYS A O 1
ATOM 1889 N N . ASP A 1 240 ? 36.062 8.812 0.027 1 97.44 240 ASP A N 1
ATOM 1890 C CA . ASP A 1 240 ? 37 9.492 0.899 1 97.44 240 ASP A CA 1
ATOM 1891 C C . ASP A 1 240 ? 36.594 10.945 1.135 1 97.44 240 ASP A C 1
ATOM 1893 O O . ASP A 1 240 ? 36.75 11.469 2.238 1 97.44 240 ASP A O 1
ATOM 1897 N N . ILE A 1 241 ? 36.094 11.609 0.131 1 98 241 ILE A N 1
ATOM 1898 C CA . ILE A 1 241 ? 35.656 12.992 0.277 1 98 241 ILE A CA 1
ATOM 1899 C C . ILE A 1 241 ? 34.5 13.055 1.29 1 98 241 ILE A C 1
ATOM 1901 O O . ILE A 1 241 ? 34.531 13.883 2.203 1 98 241 ILE A O 1
ATOM 1905 N N . ILE A 1 242 ? 33.531 12.141 1.169 1 98.5 242 ILE A N 1
ATOM 1906 C CA . ILE A 1 242 ? 32.375 12.109 2.068 1 98.5 242 ILE A CA 1
ATOM 1907 C C . ILE A 1 242 ? 32.844 11.75 3.48 1 98.5 242 ILE A C 1
ATOM 1909 O O . ILE A 1 242 ? 32.438 12.391 4.453 1 98.5 242 ILE A O 1
ATOM 1913 N N . LYS A 1 243 ? 33.719 10.797 3.562 1 97.94 243 LYS A N 1
ATOM 1914 C CA . LYS A 1 243 ? 34.25 10.375 4.855 1 97.94 243 LYS A CA 1
ATOM 1915 C C . LYS A 1 243 ? 35 11.508 5.539 1 97.94 243 LYS A C 1
ATOM 1917 O O . LYS A 1 243 ? 34.781 11.781 6.723 1 97.94 243 LYS A O 1
ATOM 1922 N N . ASN A 1 244 ? 35.906 12.164 4.797 1 97.12 244 ASN A N 1
ATOM 1923 C CA . ASN A 1 244 ? 36.656 13.281 5.336 1 97.12 244 ASN A CA 1
ATOM 1924 C C . ASN A 1 244 ? 35.75 14.398 5.836 1 97.12 244 ASN A C 1
ATOM 1926 O O . ASN A 1 244 ? 36 14.969 6.898 1 97.12 244 ASN A O 1
ATOM 1930 N N . PHE A 1 245 ? 34.75 14.641 5.059 1 98.06 245 PHE A N 1
ATOM 1931 C CA . PHE A 1 245 ? 33.781 15.68 5.402 1 98.06 245 PHE A CA 1
ATOM 1932 C C . PHE A 1 245 ? 33.125 15.391 6.746 1 98.06 245 PHE A C 1
ATOM 1934 O O . PHE A 1 245 ? 33.062 16.266 7.609 1 98.06 245 PHE A O 1
ATOM 1941 N N . PHE A 1 246 ? 32.719 14.125 6.977 1 98.38 246 PHE A N 1
ATOM 1942 C CA . PHE A 1 246 ? 32.031 13.789 8.211 1 98.38 246 PHE A CA 1
ATOM 1943 C C . PHE A 1 246 ? 33 13.672 9.375 1 98.38 246 PHE A C 1
ATOM 1945 O O . PHE A 1 246 ? 32.625 13.867 10.531 1 98.38 246 PHE A O 1
ATOM 1952 N N . ILE A 1 247 ? 34.281 13.367 9.086 1 97.31 247 ILE A N 1
ATOM 1953 C CA . ILE A 1 247 ? 35.312 13.359 10.133 1 97.31 247 ILE A CA 1
ATOM 1954 C C . ILE A 1 247 ? 35.438 14.758 10.711 1 97.31 247 ILE A C 1
ATOM 1956 O O . ILE A 1 247 ? 35.5 14.93 11.93 1 97.31 247 ILE A O 1
ATOM 1960 N N . ILE A 1 248 ? 35.406 15.773 9.836 1 96.06 248 ILE A N 1
ATOM 1961 C CA . ILE A 1 248 ? 35.562 17.156 10.289 1 96.06 248 ILE A CA 1
ATOM 1962 C C . ILE A 1 248 ? 34.344 17.578 11.117 1 96.06 248 ILE A C 1
ATOM 1964 O O . ILE A 1 248 ? 34.5 18.297 12.109 1 96.06 248 ILE A O 1
ATOM 1968 N N . ILE A 1 249 ? 33.219 17.109 10.742 1 97.56 249 ILE A N 1
ATOM 1969 C CA . ILE A 1 249 ? 31.984 17.422 11.469 1 97.56 249 ILE A CA 1
ATOM 1970 C C . ILE A 1 249 ? 31.984 16.719 12.82 1 97.56 249 ILE A C 1
ATOM 1972 O O . ILE A 1 249 ? 31.5 17.266 13.812 1 97.56 249 ILE A O 1
ATOM 1976 N N . SER A 1 250 ? 32.594 15.531 12.891 1 97.5 250 SER A N 1
ATOM 1977 C CA . SER A 1 250 ? 32.531 14.695 14.086 1 97.5 250 SER A CA 1
ATOM 1978 C C . SER A 1 250 ? 33.562 15.148 15.133 1 97.5 250 SER A C 1
ATOM 1980 O O . SER A 1 250 ? 33.375 14.914 16.328 1 97.5 250 SER A O 1
ATOM 1982 N N . ASN A 1 251 ? 34.562 15.836 14.773 1 95.62 251 ASN A N 1
ATOM 1983 C CA . ASN A 1 251 ? 35.688 16.188 15.641 1 95.62 251 ASN A CA 1
ATOM 1984 C C . ASN A 1 251 ? 35.219 16.984 16.859 1 95.62 251 ASN A C 1
ATOM 1986 O O . ASN A 1 251 ? 35.531 16.641 18 1 95.62 251 ASN A O 1
ATOM 1990 N N . PRO A 1 252 ? 34.438 18.031 16.625 1 95.69 252 PRO A N 1
ATOM 1991 C CA . PRO A 1 252 ? 34 18.812 17.781 1 95.69 252 PRO A CA 1
ATOM 1992 C C . PRO A 1 252 ? 33.125 18.031 18.734 1 95.69 252 PRO A C 1
ATOM 1994 O O . PRO A 1 252 ? 33.031 18.375 19.922 1 95.69 252 PRO A O 1
ATOM 1997 N N . TYR A 1 253 ? 32.438 17.047 18.266 1 96.5 253 TYR A N 1
ATOM 1998 C CA . TYR A 1 253 ? 31.594 16.219 19.125 1 96.5 253 TYR A CA 1
ATOM 1999 C C . TYR A 1 253 ? 32.438 15.312 20.016 1 96.5 253 TYR A C 1
ATOM 2001 O O . TYR A 1 253 ? 32.031 15.031 21.156 1 96.5 253 TYR A O 1
ATOM 2009 N N . GLY A 1 254 ? 33.562 14.812 19.516 1 94.31 254 GLY A N 1
ATOM 2010 C CA . GLY A 1 254 ? 34.438 13.953 20.297 1 94.31 254 GLY A CA 1
ATOM 2011 C C . GLY A 1 254 ? 33.75 12.672 20.75 1 94.31 254 GLY A C 1
ATOM 2012 O O . GLY A 1 254 ? 33.188 11.938 19.922 1 94.31 254 GLY A O 1
ATOM 2013 N N . GLU A 1 255 ? 33.594 12.523 22.062 1 93.56 255 GLU A N 1
ATOM 2014 C CA . GLU A 1 255 ? 33.125 11.273 22.641 1 93.56 255 GLU A CA 1
ATOM 2015 C C . GLU A 1 255 ? 31.594 11.156 22.531 1 93.56 255 GLU A C 1
ATOM 2017 O O . GLU A 1 255 ? 31.047 10.062 22.625 1 93.56 255 GLU A O 1
ATOM 2022 N N . ILE A 1 256 ? 30.984 12.266 22.281 1 94.5 256 ILE A N 1
ATOM 2023 C CA . ILE A 1 256 ? 29.516 12.211 22.297 1 94.5 256 ILE A CA 1
ATOM 2024 C C . ILE A 1 256 ? 28.984 12.07 20.875 1 94.5 256 ILE A C 1
ATOM 2026 O O . ILE A 1 256 ? 27.781 12.195 20.641 1 94.5 256 ILE A O 1
ATOM 2030 N N . TRP A 1 257 ? 29.812 11.836 19.891 1 96.38 257 TRP A N 1
ATOM 2031 C CA . TRP A 1 257 ? 29.406 11.742 18.5 1 96.38 257 TRP A CA 1
ATOM 2032 C C . TRP A 1 257 ? 28.328 10.688 18.312 1 96.38 257 TRP A C 1
ATOM 2034 O O . TRP A 1 257 ? 27.344 10.914 17.625 1 96.38 257 TRP A O 1
ATOM 2044 N N . GLN A 1 258 ? 28.531 9.602 18.969 1 93.81 258 GLN A N 1
ATOM 2045 C CA . GLN A 1 258 ? 27.641 8.477 18.719 1 93.81 258 GLN A CA 1
ATOM 2046 C C . GLN A 1 258 ? 26.453 8.484 19.672 1 93.81 258 GLN A C 1
ATOM 2048 O O . GLN A 1 258 ? 25.594 7.594 19.625 1 93.81 258 GLN A O 1
ATOM 2053 N N . GLU A 1 259 ? 26.438 9.516 20.453 1 94.38 259 GLU A N 1
ATOM 2054 C CA . GLU A 1 259 ? 25.297 9.633 21.359 1 94.38 259 GLU A CA 1
ATOM 2055 C C . GLU A 1 259 ? 24.031 10 20.594 1 94.38 259 GLU A C 1
ATOM 2057 O O . GLU A 1 259 ? 24.094 10.648 19.547 1 94.38 259 GLU A O 1
ATOM 2062 N N . LYS A 1 260 ? 22.922 9.68 21.125 1 92.69 260 LYS A N 1
ATOM 2063 C CA . LYS A 1 260 ? 21.656 9.844 20.438 1 92.69 260 LYS A CA 1
ATOM 2064 C C . LYS A 1 260 ? 21.125 11.273 20.594 1 92.69 260 LYS A C 1
ATOM 2066 O O . LYS A 1 260 ? 20.094 11.625 20 1 92.69 260 LYS A O 1
ATOM 2071 N N . THR A 1 261 ? 21.906 12.086 21.266 1 94.75 261 THR A N 1
ATOM 2072 C CA . THR A 1 261 ? 21.594 13.516 21.312 1 94.75 261 THR A CA 1
ATOM 2073 C C . THR A 1 261 ? 22.172 14.234 20.094 1 94.75 261 THR A C 1
ATOM 2075 O O . THR A 1 261 ? 21.812 15.383 19.828 1 94.75 261 THR A O 1
ATOM 2078 N N . ASN A 1 262 ? 23.031 13.586 19.375 1 96.31 262 ASN A N 1
ATOM 2079 C CA . ASN A 1 262 ? 23.672 14.109 18.172 1 96.31 262 ASN A CA 1
ATOM 2080 C C . ASN A 1 262 ? 22.75 14.031 16.953 1 96.31 262 ASN A C 1
ATOM 2082 O O . ASN A 1 262 ? 22.312 12.938 16.578 1 96.31 262 ASN A O 1
ATOM 2086 N N . ALA A 1 263 ? 22.5 15.117 16.281 1 96.62 263 ALA A N 1
ATOM 2087 C CA . ALA A 1 263 ? 21.594 15.164 15.133 1 96.62 263 ALA A CA 1
ATOM 2088 C C . ALA A 1 263 ? 22.109 14.312 13.984 1 96.62 263 ALA A C 1
ATOM 2090 O O . ALA A 1 263 ? 21.328 13.773 13.195 1 96.62 263 ALA A O 1
ATOM 2091 N N . PHE A 1 264 ? 23.406 14.133 13.922 1 97.62 264 PHE A N 1
ATOM 2092 C CA . PHE A 1 264 ? 24.031 13.445 12.789 1 97.62 264 PHE A CA 1
ATOM 2093 C C . PHE A 1 264 ? 23.891 11.938 12.93 1 97.62 264 PHE A C 1
ATOM 2095 O O . PHE A 1 264 ? 24.219 11.188 12 1 97.62 264 PHE A O 1
ATOM 2102 N N . MET A 1 265 ? 23.344 11.477 14.07 1 96.88 265 MET A N 1
ATOM 2103 C CA . MET A 1 265 ? 23.047 10.055 14.273 1 96.88 265 MET A CA 1
ATOM 2104 C C . MET A 1 265 ? 21.656 9.719 13.766 1 96.88 265 MET A C 1
ATOM 2106 O O . MET A 1 265 ? 21.172 8.602 13.977 1 96.88 265 MET A O 1
ATOM 2110 N N . TYR A 1 266 ? 21.078 10.711 13.078 1 96.06 266 TYR A N 1
ATOM 2111 C CA . TYR A 1 266 ? 19.766 10.539 12.484 1 96.06 266 TYR A CA 1
ATOM 2112 C C . TYR A 1 266 ? 19.766 10.953 11.016 1 96.06 266 TYR A C 1
ATOM 2114 O O . TYR A 1 266 ? 20.688 11.625 10.555 1 96.06 266 TYR A O 1
ATOM 2122 N N . ALA A 1 267 ? 18.656 10.539 10.336 1 95.62 267 ALA A N 1
ATOM 2123 C CA . ALA A 1 267 ? 18.547 10.781 8.898 1 95.62 267 ALA A CA 1
ATOM 2124 C C . ALA A 1 267 ? 18.594 12.273 8.594 1 95.62 267 ALA A C 1
ATOM 2126 O O . ALA A 1 267 ? 19.219 12.695 7.609 1 95.62 267 ALA A O 1
ATOM 2127 N N . SER A 1 268 ? 17.984 13.07 9.375 1 95.19 268 SER A N 1
ATOM 2128 C CA . SER A 1 268 ? 17.922 14.508 9.117 1 95.19 268 SER A CA 1
ATOM 2129 C C . SER A 1 268 ? 19.297 15.133 9.141 1 95.19 268 SER A C 1
ATOM 2131 O O . SER A 1 268 ? 19.641 15.953 8.281 1 95.19 268 SER A O 1
ATOM 2133 N N . GLY A 1 269 ? 20.078 14.773 10.125 1 97.25 269 GLY A N 1
ATOM 2134 C CA . GLY A 1 269 ? 21.438 15.281 10.219 1 97.25 269 GLY A CA 1
ATOM 2135 C C . GLY A 1 269 ? 22.312 14.867 9.055 1 97.25 269 GLY A C 1
ATOM 2136 O O . GLY A 1 269 ? 23.016 15.695 8.477 1 97.25 269 GLY A O 1
ATOM 2137 N N . PHE A 1 270 ? 22.234 13.602 8.688 1 98.19 270 PHE A N 1
ATOM 2138 C CA . PHE A 1 270 ? 23 13.062 7.574 1 98.19 270 PHE A CA 1
ATOM 2139 C C . PHE A 1 270 ? 22.609 13.734 6.262 1 98.19 270 PHE A C 1
ATOM 2141 O O . PHE A 1 270 ? 23.484 14.172 5.504 1 98.19 270 PHE A O 1
ATOM 2148 N N . THR A 1 271 ? 21.391 13.828 6.035 1 98.06 271 THR A N 1
ATOM 2149 C CA . THR A 1 271 ? 20.859 14.383 4.789 1 98.06 271 THR A CA 1
ATOM 2150 C C . THR A 1 271 ? 21.219 15.867 4.68 1 98.06 271 THR A C 1
ATOM 2152 O O . THR A 1 271 ? 21.641 16.328 3.617 1 98.06 271 THR A O 1
ATOM 2155 N N . GLY A 1 272 ? 20.969 16.594 5.73 1 97.88 272 GLY A N 1
ATOM 2156 C CA . GLY A 1 272 ? 21.344 18 5.734 1 97.88 272 GLY A CA 1
ATOM 2157 C C . GLY A 1 272 ? 22.812 18.234 5.457 1 97.88 272 GLY A C 1
ATOM 2158 O O . GLY A 1 272 ? 23.172 19.156 4.715 1 97.88 272 GLY A O 1
ATOM 2159 N N . ALA A 1 273 ? 23.641 17.438 6.059 1 98.31 273 ALA A N 1
ATOM 2160 C CA . ALA A 1 273 ? 25.078 17.547 5.859 1 98.31 273 ALA A CA 1
ATOM 2161 C C . ALA A 1 273 ? 25.469 17.234 4.418 1 98.31 273 ALA A C 1
ATOM 2163 O O . ALA A 1 273 ? 26.328 17.891 3.838 1 98.31 273 ALA A O 1
ATOM 2164 N N . MET A 1 274 ? 24.812 16.234 3.838 1 98.38 274 MET A N 1
ATOM 2165 C CA . MET A 1 274 ? 25.109 15.852 2.457 1 98.38 274 MET A CA 1
ATOM 2166 C C . MET A 1 274 ? 24.719 16.969 1.493 1 98.38 274 MET A C 1
ATOM 2168 O O . MET A 1 274 ? 25.422 17.219 0.511 1 98.38 274 MET A O 1
ATOM 2172 N N . GLU A 1 275 ? 23.656 17.578 1.816 1 97.69 275 GLU A N 1
ATOM 2173 C CA . GLU A 1 275 ? 23.25 18.719 1.006 1 97.69 275 GLU A CA 1
ATOM 2174 C C . GLU A 1 275 ? 24.25 19.859 1.101 1 97.69 275 GLU A C 1
ATOM 2176 O O . GLU A 1 275 ? 24.562 20.5 0.098 1 97.69 275 GLU A O 1
ATOM 2181 N N . PHE A 1 276 ? 24.703 20.141 2.303 1 98.19 276 PHE A N 1
ATOM 2182 C CA . PHE A 1 276 ? 25.734 21.156 2.516 1 98.19 276 PHE A CA 1
ATOM 2183 C C . PHE A 1 276 ? 27 20.812 1.74 1 98.19 276 PHE A C 1
ATOM 2185 O O . PHE A 1 276 ? 27.609 21.688 1.115 1 98.19 276 PHE A O 1
ATOM 2192 N N . LEU A 1 277 ? 27.391 19.547 1.796 1 98.25 277 LEU A N 1
ATOM 2193 C CA . LEU A 1 277 ? 28.562 19.109 1.057 1 98.25 277 LEU A CA 1
ATOM 2194 C C . LEU A 1 277 ? 28.422 19.391 -0.433 1 98.25 277 LEU A C 1
ATOM 2196 O O . LEU A 1 277 ? 29.312 19.969 -1.055 1 98.25 277 LEU A O 1
ATOM 2200 N N . ALA A 1 278 ? 27.297 19.062 -0.96 1 97.69 278 ALA A N 1
ATOM 2201 C CA . ALA A 1 278 ? 27.047 19.203 -2.391 1 97.69 278 ALA A CA 1
ATOM 2202 C C . ALA A 1 278 ? 27 20.656 -2.811 1 97.69 278 ALA A C 1
ATOM 2204 O O . ALA A 1 278 ? 27.594 21.047 -3.822 1 97.69 278 ALA A O 1
ATOM 2205 N N . LYS A 1 279 ? 26.406 21.484 -1.981 1 96.44 279 LYS A N 1
ATOM 2206 C CA . LYS A 1 279 ? 26.047 22.828 -2.432 1 96.44 279 LYS A CA 1
ATOM 2207 C C . LYS A 1 279 ? 27.109 23.844 -2.018 1 96.44 279 LYS A C 1
ATOM 2209 O O . LYS A 1 279 ? 27.234 24.906 -2.631 1 96.44 279 LYS A O 1
ATOM 2214 N N . ARG A 1 280 ? 27.828 23.547 -0.979 1 96.44 280 ARG A N 1
ATOM 2215 C CA . ARG A 1 280 ? 28.719 24.578 -0.438 1 96.44 280 ARG A CA 1
ATOM 2216 C C . ARG A 1 280 ? 30.156 24.062 -0.363 1 96.44 280 ARG A C 1
ATOM 2218 O O . ARG A 1 280 ? 31.062 24.688 -0.922 1 96.44 280 ARG A O 1
ATOM 2225 N N . MET A 1 281 ? 30.359 22.906 0.214 1 97.19 281 MET A N 1
ATOM 2226 C CA . MET A 1 281 ? 31.719 22.453 0.495 1 97.19 281 MET A CA 1
ATOM 2227 C C . MET A 1 281 ? 32.438 22.062 -0.792 1 97.19 281 MET A C 1
ATOM 2229 O O . MET A 1 281 ? 33.594 22.422 -0.987 1 97.19 281 MET A O 1
ATOM 2233 N N . ILE A 1 282 ? 31.75 21.312 -1.663 1 96.88 282 ILE A N 1
ATOM 2234 C CA . ILE A 1 282 ? 32.375 20.859 -2.896 1 96.88 282 ILE A CA 1
ATOM 2235 C C . ILE A 1 282 ? 32.75 22.062 -3.76 1 96.88 282 ILE A C 1
ATOM 2237 O O . ILE A 1 282 ? 33.875 22.172 -4.215 1 96.88 282 ILE A O 1
ATOM 2241 N N . PRO A 1 283 ? 31.844 23 -3.977 1 95.19 283 PRO A N 1
ATOM 2242 C CA . PRO A 1 283 ? 32.25 24.203 -4.723 1 95.19 283 PRO A CA 1
ATOM 2243 C C . PRO A 1 283 ? 33.438 24.922 -4.086 1 95.19 283 PRO A C 1
ATOM 2245 O O . PRO A 1 283 ? 34.344 25.359 -4.793 1 95.19 283 PRO A O 1
ATOM 2248 N N . TYR A 1 284 ? 33.5 25.062 -2.822 1 95.69 284 TYR A N 1
ATOM 2249 C CA . TYR A 1 284 ? 34.594 25.703 -2.107 1 95.69 284 TYR A CA 1
ATOM 2250 C C . TYR A 1 284 ? 35.906 25 -2.373 1 95.69 284 TYR A C 1
ATOM 2252 O O . TYR A 1 284 ? 36.906 25.641 -2.719 1 95.69 284 TYR A O 1
ATOM 2260 N N . CYS A 1 285 ? 35.844 23.656 -2.248 1 95.44 285 CYS A N 1
ATOM 2261 C CA . CYS A 1 285 ? 37.062 22.875 -2.424 1 95.44 285 CYS A CA 1
ATOM 2262 C C . CYS A 1 285 ? 37.5 22.891 -3.879 1 95.44 285 CYS A C 1
ATOM 2264 O O . CYS A 1 285 ? 38.719 22.875 -4.16 1 95.44 285 CYS A O 1
ATOM 2266 N N . THR A 1 286 ? 36.562 22.875 -4.75 1 94.06 286 THR A N 1
ATOM 2267 C CA . THR A 1 286 ? 36.875 22.938 -6.176 1 94.06 286 THR A CA 1
ATOM 2268 C C . THR A 1 286 ? 37.531 24.266 -6.527 1 94.06 286 THR A C 1
ATOM 2270 O O . THR A 1 286 ? 38.5 24.281 -7.289 1 94.06 286 THR A O 1
ATOM 2273 N N . ASN A 1 287 ? 37.062 25.328 -5.961 1 91.44 287 ASN A N 1
ATOM 2274 C CA . ASN A 1 287 ? 37.625 26.656 -6.211 1 91.44 287 ASN A CA 1
ATOM 2275 C C . ASN A 1 287 ? 38.969 26.844 -5.539 1 91.44 287 ASN A C 1
ATOM 2277 O O . ASN A 1 287 ? 39.719 27.781 -5.855 1 91.44 287 ASN A O 1
ATOM 2281 N N . SER A 1 288 ? 39.281 25.984 -4.625 1 90.88 288 SER A N 1
ATOM 2282 C CA . SER A 1 288 ? 40.562 26 -3.941 1 90.88 288 SER A CA 1
ATOM 2283 C C . SER A 1 288 ? 41.469 24.875 -4.445 1 90.88 288 SER A C 1
ATOM 2285 O O . SER A 1 288 ? 42 24.078 -3.654 1 90.88 288 SER A O 1
ATOM 2287 N N . SER A 1 289 ? 41.594 24.719 -5.777 1 90.62 289 SER A N 1
ATOM 2288 C CA . SER A 1 289 ? 42.5 23.797 -6.461 1 90.62 289 SER A CA 1
ATOM 2289 C C . SER A 1 289 ? 42.125 22.344 -6.164 1 90.62 289 SER A C 1
ATOM 2291 O O . SER A 1 289 ? 42.969 21.516 -5.898 1 90.62 289 SER A O 1
ATOM 2293 N N . TYR A 1 290 ? 40.844 22.109 -5.988 1 92.5 290 TYR A N 1
ATOM 2294 C CA . TYR A 1 290 ? 40.312 20.766 -5.793 1 92.5 290 TYR A CA 1
ATOM 2295 C C . TYR A 1 290 ? 40.938 20.125 -4.555 1 92.5 290 TYR A C 1
ATOM 2297 O O . TYR A 1 290 ? 41.344 18.969 -4.594 1 92.5 290 TYR A O 1
ATOM 2305 N N . ASN A 1 291 ? 41.031 20.953 -3.543 1 93.62 291 ASN A N 1
ATOM 2306 C CA . ASN A 1 291 ? 41.562 20.484 -2.275 1 93.62 291 ASN A CA 1
ATOM 2307 C C . ASN A 1 291 ? 40.469 19.953 -1.35 1 93.62 291 ASN A C 1
ATOM 2309 O O . ASN A 1 291 ? 39.781 20.75 -0.715 1 93.62 291 ASN A O 1
ATOM 2313 N N . PHE A 1 292 ? 40.438 18.609 -1.187 1 95.38 292 PHE A N 1
ATOM 2314 C CA . PHE A 1 292 ? 39.406 17.969 -0.379 1 95.38 292 PHE A CA 1
ATOM 2315 C C . PHE A 1 292 ? 40 17.344 0.873 1 95.38 292 PHE A C 1
ATOM 2317 O O . PHE A 1 292 ? 39.406 16.422 1.447 1 95.38 292 PHE A O 1
ATOM 2324 N N . THR A 1 293 ? 41.094 17.891 1.326 1 95.12 293 THR A N 1
ATOM 2325 C CA . THR A 1 293 ? 41.719 17.406 2.545 1 95.12 293 THR A CA 1
ATOM 2326 C C . THR A 1 293 ? 40.938 17.828 3.777 1 95.12 293 THR A C 1
ATOM 2328 O O . THR A 1 293 ? 40.188 18.812 3.729 1 95.12 293 THR A O 1
ATOM 2331 N N . ARG A 1 294 ? 41.094 17.109 4.816 1 95.81 294 ARG A N 1
ATOM 2332 C CA . ARG A 1 294 ? 40.438 17.422 6.078 1 95.81 294 ARG A CA 1
ATOM 2333 C C . ARG A 1 294 ? 40.812 18.828 6.566 1 95.81 294 ARG A C 1
ATOM 2335 O O . ARG A 1 294 ? 39.938 19.578 7.023 1 95.81 294 ARG A O 1
ATOM 2342 N N . GLU A 1 295 ? 42.062 19.125 6.488 1 94.81 295 GLU A N 1
ATOM 2343 C CA . GLU A 1 295 ? 42.594 20.406 6.965 1 94.81 295 GLU A CA 1
ATOM 2344 C C . GLU A 1 295 ? 41.938 21.562 6.23 1 94.81 295 GLU A C 1
ATOM 2346 O O . GLU A 1 295 ? 41.531 22.547 6.852 1 94.81 295 GLU A O 1
ATOM 2351 N N . HIS A 1 296 ? 41.844 21.438 4.938 1 95 296 HIS A N 1
ATOM 2352 C CA . HIS A 1 296 ? 41.25 22.516 4.129 1 95 296 HIS A CA 1
ATOM 2353 C C . HIS A 1 296 ? 39.781 22.703 4.449 1 95 296 HIS A C 1
ATOM 2355 O O . HIS A 1 296 ? 39.312 23.844 4.613 1 95 296 HIS A O 1
ATOM 2361 N N . MET A 1 297 ? 39.031 21.625 4.562 1 96 297 MET A N 1
ATOM 2362 C CA . MET A 1 297 ? 37.594 21.703 4.855 1 96 297 MET A CA 1
ATOM 2363 C C . MET A 1 297 ? 37.344 22.219 6.266 1 96 297 MET A C 1
ATOM 2365 O O . MET A 1 297 ? 36.438 23.016 6.496 1 96 297 MET A O 1
ATOM 2369 N N . GLN A 1 298 ? 38.219 21.828 7.125 1 95.25 298 GLN A N 1
ATOM 2370 C CA . GLN A 1 298 ? 38.094 22.234 8.516 1 95.25 298 GLN A CA 1
ATOM 2371 C C . GLN A 1 298 ? 38.344 23.734 8.672 1 95.25 298 GLN A C 1
ATOM 2373 O O . GLN A 1 298 ? 37.781 24.375 9.547 1 95.25 298 GLN A O 1
ATOM 2378 N N . ALA A 1 299 ? 39.219 24.234 7.902 1 94.06 299 ALA A N 1
ATOM 2379 C CA . ALA A 1 299 ? 39.531 25.672 7.941 1 94.06 299 ALA A CA 1
ATOM 2380 C C . ALA A 1 299 ? 38.312 26.516 7.59 1 94.06 299 ALA A C 1
ATOM 2382 O O . ALA A 1 299 ? 38.156 27.625 8.086 1 94.06 299 ALA A O 1
ATOM 2383 N N . ALA A 1 300 ? 37.469 26 6.781 1 95.5 300 ALA A N 1
ATOM 2384 C CA . ALA A 1 300 ? 36.312 26.766 6.297 1 95.5 300 ALA A CA 1
ATOM 2385 C C . ALA A 1 300 ? 35.062 26.5 7.164 1 95.5 300 ALA A C 1
ATOM 2387 O O . ALA A 1 300 ? 34.219 27.375 7.34 1 95.5 300 ALA A O 1
ATOM 2388 N N . LEU A 1 301 ? 34.906 25.266 7.664 1 96.19 301 LEU A N 1
ATOM 2389 C CA . LEU A 1 301 ? 33.75 24.875 8.5 1 96.19 301 LEU A CA 1
ATOM 2390 C C . LEU A 1 301 ? 34.156 24.859 9.969 1 96.19 301 LEU A C 1
ATOM 2392 O O . LEU A 1 301 ? 34.812 23.906 10.43 1 96.19 301 LEU A O 1
ATOM 2396 N N . LYS A 1 302 ? 33.719 25.844 10.703 1 93 302 LYS A N 1
ATOM 2397 C CA . LYS A 1 302 ? 34.156 26.062 12.07 1 93 302 LYS A CA 1
ATOM 2398 C C . LYS A 1 302 ? 33.094 25.703 13.078 1 93 302 LYS A C 1
ATOM 2400 O O . LYS A 1 302 ? 32.5 26.578 13.727 1 93 302 LYS A O 1
ATOM 2405 N N . ILE A 1 303 ? 32.875 24.453 13.203 1 92.5 303 ILE A N 1
ATOM 2406 C CA . ILE A 1 303 ? 32 23.953 14.242 1 92.5 303 ILE A CA 1
ATOM 2407 C C . ILE A 1 303 ? 32.781 23.734 15.539 1 92.5 303 ILE A C 1
ATOM 2409 O O . ILE A 1 303 ? 33.875 23.141 15.516 1 92.5 303 ILE A O 1
ATOM 2413 N N . ASP A 1 304 ? 32.344 24.344 16.656 1 90.62 304 ASP A N 1
ATOM 2414 C CA . ASP A 1 304 ? 33 24.141 17.938 1 90.62 304 ASP A CA 1
ATOM 2415 C C . ASP A 1 304 ? 32.031 23.547 18.969 1 90.62 304 ASP A C 1
ATOM 2417 O O . ASP A 1 304 ? 30.906 23.203 18.641 1 90.62 304 ASP A O 1
ATOM 2421 N N . LYS A 1 305 ? 32.438 23.375 20.141 1 90.19 305 LYS A N 1
ATOM 2422 C CA . LYS A 1 305 ? 31.688 22.703 21.188 1 90.19 305 LYS A CA 1
ATOM 2423 C C . LYS A 1 305 ? 30.438 23.516 21.562 1 90.19 305 LYS A C 1
ATOM 2425 O O . LYS A 1 305 ? 29.453 22.953 22.047 1 90.19 305 LYS A O 1
ATOM 2430 N N . ASP A 1 306 ? 30.484 24.781 21.25 1 88.94 306 ASP A N 1
ATOM 2431 C CA . ASP A 1 306 ? 29.375 25.656 21.625 1 88.94 306 ASP A CA 1
ATOM 2432 C C . ASP A 1 306 ? 28.344 25.734 20.516 1 88.94 306 ASP A C 1
ATOM 2434 O O . ASP A 1 306 ? 27.25 26.25 20.719 1 88.94 306 ASP A O 1
ATOM 2438 N N . SER A 1 307 ? 28.625 25.141 19.359 1 91.38 307 SER A N 1
ATOM 2439 C CA . SER A 1 307 ? 27.719 25.25 18.219 1 91.38 307 SER A CA 1
ATOM 2440 C C . SER A 1 307 ? 27.344 23.859 17.688 1 91.38 307 SER A C 1
ATOM 2442 O O . SER A 1 307 ? 27.141 23.688 16.484 1 91.38 307 SER A O 1
ATOM 2444 N N . LEU A 1 308 ? 27.359 22.938 18.578 1 94.69 308 LEU A N 1
ATOM 2445 C CA . LEU A 1 308 ? 27 21.578 18.172 1 94.69 308 LEU A CA 1
ATOM 2446 C C . LEU A 1 308 ? 25.531 21.516 17.734 1 94.69 308 LEU A C 1
ATOM 2448 O O . LEU A 1 308 ? 24.672 22.188 18.312 1 94.69 308 LEU A O 1
ATOM 2452 N N . ILE A 1 309 ? 25.297 20.797 16.75 1 96.12 309 ILE A N 1
ATOM 2453 C CA . ILE A 1 309 ? 23.938 20.594 16.25 1 96.12 309 ILE A CA 1
ATOM 2454 C C . ILE A 1 309 ? 23.328 19.359 16.891 1 96.12 309 ILE A C 1
ATOM 2456 O O . ILE A 1 309 ? 23.766 18.234 16.641 1 96.12 309 ILE A O 1
ATOM 2460 N N . LEU A 1 310 ? 22.312 19.609 17.672 1 95.69 310 LEU A N 1
ATOM 2461 C CA . LEU A 1 310 ? 21.766 18.547 18.5 1 95.69 310 LEU A CA 1
ATOM 2462 C C . LEU A 1 310 ? 20.391 18.109 17.969 1 95.69 310 LEU A C 1
ATOM 2464 O O . LEU A 1 310 ? 19.719 18.875 17.281 1 95.69 310 LEU A O 1
ATOM 2468 N N . GLN A 1 311 ? 20.031 16.891 18.344 1 94.12 311 GLN A N 1
ATOM 2469 C CA . GLN A 1 311 ? 18.797 16.281 17.891 1 94.12 311 GLN A CA 1
ATOM 2470 C C . GLN A 1 311 ? 17.578 17.078 18.391 1 94.12 311 GLN A C 1
ATOM 2472 O O . GLN A 1 311 ? 16.562 17.156 17.703 1 94.12 311 GLN A O 1
ATOM 2477 N N . GLU A 1 312 ? 17.688 17.703 19.469 1 93 312 GLU A N 1
ATOM 2478 C CA . GLU A 1 312 ? 16.594 18.484 20.047 1 93 312 GLU A CA 1
ATOM 2479 C C . GLU A 1 312 ? 16.203 19.625 19.125 1 93 312 GLU A C 1
ATOM 2481 O O . GLU A 1 312 ? 15.039 20.062 19.141 1 93 312 GLU A O 1
ATOM 2486 N N . GLU A 1 313 ? 17.156 20.125 18.344 1 90.88 313 GLU A N 1
ATOM 2487 C CA . GLU A 1 313 ? 16.922 21.25 17.438 1 90.88 313 GLU A CA 1
ATOM 2488 C C . GLU A 1 313 ? 16.078 20.828 16.25 1 90.88 313 GLU A C 1
ATOM 2490 O O . GLU A 1 313 ? 15.477 21.672 15.578 1 90.88 313 GLU A O 1
ATOM 2495 N N . VAL A 1 314 ? 16.031 19.594 15.977 1 91.62 314 VAL A N 1
ATOM 2496 C CA . VAL A 1 314 ? 15.352 19.125 14.773 1 91.62 314 VAL A CA 1
ATOM 2497 C C . VAL A 1 314 ? 14.188 18.219 15.156 1 91.62 314 VAL A C 1
ATOM 2499 O O . VAL A 1 314 ? 13.344 17.891 14.32 1 91.62 314 VAL A O 1
ATOM 2502 N N . LYS A 1 315 ? 14.086 17.891 16.344 1 87.06 315 LYS A N 1
ATOM 2503 C CA . LYS A 1 315 ? 13.055 16.969 16.828 1 87.06 315 LYS A CA 1
ATOM 2504 C C . LYS A 1 315 ? 11.656 17.531 16.578 1 87.06 315 LYS A C 1
ATOM 2506 O O . LYS A 1 315 ? 11.398 18.703 16.844 1 87.06 315 LYS A O 1
ATOM 2511 N N . GLY A 1 316 ? 10.836 16.703 16.062 1 79.75 316 GLY A N 1
ATOM 2512 C CA . GLY A 1 316 ? 9.453 17.094 15.844 1 79.75 316 GLY A CA 1
ATOM 2513 C C . GLY A 1 316 ? 9.227 17.781 14.508 1 79.75 316 GLY A C 1
ATOM 2514 O O . GLY A 1 316 ? 8.086 18.047 14.133 1 79.75 316 GLY A O 1
ATOM 2515 N N . ILE A 1 317 ? 10.32 18.125 13.859 1 80.69 317 ILE A N 1
ATOM 2516 C CA . ILE A 1 317 ? 10.219 18.766 12.555 1 80.69 317 ILE A CA 1
ATOM 2517 C C . ILE A 1 317 ? 10.172 17.719 11.453 1 80.69 317 ILE A C 1
ATOM 2519 O O . ILE A 1 317 ? 10.938 16.75 11.477 1 80.69 317 ILE A O 1
ATOM 2523 N N . GLN A 1 318 ? 9.164 17.922 10.5 1 76.5 318 GLN A N 1
ATOM 2524 C CA . GLN A 1 318 ? 8.922 16.859 9.523 1 76.5 318 GLN A CA 1
ATOM 2525 C C . GLN A 1 318 ? 9.359 17.281 8.125 1 76.5 318 GLN A C 1
ATOM 2527 O O . GLN A 1 318 ? 9.5 18.484 7.855 1 76.5 318 GLN A O 1
ATOM 2532 N N . GLY A 1 319 ? 9.68 16.281 7.418 1 78.25 319 GLY A N 1
ATOM 2533 C CA . GLY A 1 319 ? 9.906 16.516 6 1 78.25 319 GLY A CA 1
ATOM 2534 C C . GLY A 1 319 ? 11.258 17.141 5.703 1 78.25 319 GLY A C 1
ATOM 2535 O O . GLY A 1 319 ? 12.25 16.812 6.367 1 78.25 319 GLY A O 1
ATOM 2536 N N . LYS A 1 320 ? 11.281 17.984 4.691 1 86.25 320 LYS A N 1
ATOM 2537 C CA . LYS A 1 320 ? 12.523 18.578 4.203 1 86.25 320 LYS A CA 1
ATOM 2538 C C . LYS A 1 320 ? 12.992 19.719 5.117 1 86.25 320 LYS A C 1
ATOM 2540 O O . LYS A 1 320 ? 14.125 20.188 5 1 86.25 320 LYS A O 1
ATOM 2545 N N . GLU A 1 321 ? 12.203 20 6.082 1 85.88 321 GLU A N 1
ATOM 2546 C CA . GLU A 1 321 ? 12.539 21.125 6.965 1 85.88 321 GLU A CA 1
ATOM 2547 C C . GLU A 1 321 ? 13.602 20.719 7.977 1 85.88 321 GLU A C 1
ATOM 2549 O O . GLU A 1 321 ? 14.484 21.516 8.305 1 85.88 321 GLU A O 1
ATOM 2554 N N . ALA A 1 322 ? 13.578 19.516 8.438 1 90.69 322 ALA A N 1
ATOM 2555 C CA . ALA A 1 322 ? 14.539 19.047 9.438 1 90.69 322 ALA A CA 1
ATOM 2556 C C . ALA A 1 322 ? 15.953 19.047 8.875 1 90.69 322 ALA A C 1
ATOM 2558 O O . ALA A 1 322 ? 16.859 19.641 9.445 1 90.69 322 ALA A O 1
ATOM 2559 N N . PRO A 1 323 ? 16.141 18.406 7.695 1 95.06 323 PRO A N 1
ATOM 2560 C CA . PRO A 1 323 ? 17.469 18.5 7.078 1 95.06 323 PRO A CA 1
ATOM 2561 C C . PRO A 1 323 ? 17.875 19.938 6.785 1 95.06 323 PRO A C 1
ATOM 2563 O O . PRO A 1 323 ? 19.062 20.266 6.875 1 95.06 323 PRO A O 1
ATOM 2566 N N . ASN A 1 324 ? 16.969 20.781 6.5 1 94.62 324 ASN A N 1
ATOM 2567 C CA . ASN A 1 324 ? 17.266 22.172 6.188 1 94.62 324 ASN A CA 1
ATOM 2568 C C . ASN A 1 324 ? 17.812 22.922 7.406 1 94.62 324 ASN A C 1
ATOM 2570 O O . ASN A 1 324 ? 18.656 23.812 7.277 1 94.62 324 ASN A O 1
ATOM 2574 N N . ILE A 1 325 ? 17.312 22.594 8.531 1 95 325 ILE A N 1
ATOM 2575 C CA . ILE A 1 325 ? 17.812 23.188 9.773 1 95 325 ILE A CA 1
ATOM 2576 C C . ILE A 1 325 ? 19.281 22.844 9.953 1 95 325 ILE A C 1
ATOM 2578 O O . ILE A 1 325 ? 20.094 23.703 10.297 1 95 325 ILE A O 1
ATOM 2582 N N . VAL A 1 326 ? 19.641 21.625 9.703 1 96.88 326 VAL A N 1
ATOM 2583 C CA . VAL A 1 326 ? 21.031 21.172 9.82 1 96.88 326 VAL A CA 1
ATOM 2584 C C . VAL A 1 326 ? 21.875 21.891 8.773 1 96.88 326 VAL A C 1
ATOM 2586 O O . VAL A 1 326 ? 22.984 22.344 9.078 1 96.88 326 VAL A O 1
ATOM 2589 N N . PHE A 1 327 ? 21.328 21.969 7.57 1 97.44 327 PHE A N 1
ATOM 2590 C CA . PHE A 1 327 ? 22.016 22.688 6.492 1 97.44 327 PHE A CA 1
ATOM 2591 C C . PHE A 1 327 ? 22.328 24.125 6.902 1 97.44 327 PHE A C 1
ATOM 2593 O O . PHE A 1 327 ? 23.453 24.578 6.746 1 97.44 327 PHE A O 1
ATOM 2600 N N . LYS A 1 328 ? 21.359 24.781 7.473 1 96.31 328 LYS A N 1
ATOM 2601 C CA . LYS A 1 328 ? 21.516 26.188 7.879 1 96.31 328 LYS A CA 1
ATOM 2602 C C . LYS A 1 328 ? 22.516 26.312 9.031 1 96.31 328 LYS A C 1
ATOM 2604 O O . LYS A 1 328 ? 23.281 27.266 9.094 1 96.31 328 LYS A O 1
ATOM 2609 N N . ALA A 1 329 ? 22.422 25.391 9.891 1 96.25 329 ALA A N 1
ATOM 2610 C CA . ALA A 1 329 ? 23.359 25.391 11.008 1 96.25 329 ALA A CA 1
ATOM 2611 C C . ALA A 1 329 ? 24.797 25.266 10.523 1 96.25 329 ALA A C 1
ATOM 2613 O O . ALA A 1 329 ? 25.688 25.953 11.031 1 96.25 329 ALA A O 1
ATOM 2614 N N . LEU A 1 330 ? 25.016 24.406 9.547 1 96.81 330 LEU A N 1
ATOM 2615 C CA . LEU A 1 330 ? 26.344 24.25 8.969 1 96.81 330 LEU A CA 1
ATOM 2616 C C . LEU A 1 330 ? 26.75 25.5 8.203 1 96.81 330 LEU A C 1
ATOM 2618 O O . LEU A 1 330 ? 27.922 25.906 8.266 1 96.81 330 LEU A O 1
ATOM 2622 N N . LEU A 1 331 ? 25.797 26.031 7.543 1 96.44 331 LEU A N 1
ATOM 2623 C CA . LEU A 1 331 ? 26.062 27.25 6.789 1 96.44 331 LEU A CA 1
ATOM 2624 C C . LEU A 1 331 ? 26.5 28.375 7.719 1 96.44 331 LEU A C 1
ATOM 2626 O O . LEU A 1 331 ? 27.391 29.156 7.379 1 96.44 331 LEU A O 1
ATOM 2630 N N . ASN A 1 332 ? 25.859 28.469 8.867 1 95.19 332 ASN A N 1
ATOM 2631 C CA . ASN A 1 332 ? 26.172 29.5 9.852 1 95.19 332 ASN A CA 1
ATOM 2632 C C . ASN A 1 332 ? 27.578 29.344 10.391 1 95.19 332 ASN A C 1
ATOM 2634 O O . ASN A 1 332 ? 28.156 30.297 10.914 1 95.19 332 ASN A O 1
ATOM 2638 N N . ASN A 1 333 ? 28.156 28.188 10.242 1 95.81 333 ASN A N 1
ATOM 2639 C CA . ASN A 1 333 ? 29.5 27.938 10.742 1 95.81 333 ASN A CA 1
ATOM 2640 C C . ASN A 1 333 ? 30.5 27.812 9.594 1 95.81 333 ASN A C 1
ATOM 2642 O O . ASN A 1 333 ? 31.625 27.328 9.789 1 95.81 333 ASN A O 1
ATOM 2646 N N . PHE A 1 334 ? 30.078 28.141 8.406 1 95.88 334 PHE A N 1
ATOM 2647 C CA . PHE A 1 334 ? 30.891 28.016 7.199 1 95.88 334 PHE A CA 1
ATOM 2648 C C . PHE A 1 334 ? 31.516 29.359 6.832 1 95.88 334 PHE A C 1
ATOM 2650 O O . PHE A 1 334 ? 30.797 30.297 6.484 1 95.88 334 PHE A O 1
ATOM 2657 N N . PHE A 1 335 ? 32.844 29.5 6.98 1 93.94 335 PHE A N 1
ATOM 2658 C CA . PHE A 1 335 ? 33.594 30.734 6.715 1 93.94 335 PHE A CA 1
ATOM 2659 C C . PHE A 1 335 ? 34.688 30.484 5.691 1 93.94 335 PHE A C 1
ATOM 2661 O O . PHE A 1 335 ? 35.875 30.391 6.047 1 93.94 335 PHE A O 1
ATOM 2668 N N . PRO A 1 336 ? 34.25 30.438 4.426 1 90.75 336 PRO A N 1
ATOM 2669 C CA . PRO A 1 336 ? 35.25 30.188 3.379 1 90.75 336 PRO A CA 1
ATOM 2670 C C . PRO A 1 336 ? 36.188 31.375 3.168 1 90.75 336 PRO A C 1
ATOM 2672 O O . PRO A 1 336 ? 35.781 32.531 3.299 1 90.75 336 PRO A O 1
ATOM 2675 N N . SER A 1 337 ? 37.5 31.297 3.312 1 75.81 337 SER A N 1
ATOM 2676 C CA . SER A 1 337 ? 38.469 32.375 3.033 1 75.81 337 SER A CA 1
ATOM 2677 C C . SER A 1 337 ? 38.375 32.812 1.583 1 75.81 337 SER A C 1
ATOM 2679 O O . SER A 1 337 ? 38.188 32 0.679 1 75.81 337 SER A O 1
ATOM 2681 N N . THR A 1 338 ? 37.688 33.938 1.318 1 58.47 338 THR A N 1
ATOM 2682 C CA . THR A 1 338 ? 37.531 34.531 -0.003 1 58.47 338 THR A CA 1
ATOM 2683 C C . THR A 1 338 ? 38.875 34.625 -0.716 1 58.47 338 THR A C 1
ATOM 2685 O O . THR A 1 338 ? 39.844 35.188 -0.191 1 58.47 338 THR A O 1
ATOM 2688 N N . GLY A 1 339 ? 39.531 33.688 -1.042 1 49.22 339 GLY A N 1
ATOM 2689 C CA . GLY A 1 339 ? 40.594 34.062 -1.96 1 49.22 339 GLY A CA 1
ATOM 2690 C C . GLY A 1 339 ? 40.125 34.938 -3.094 1 49.22 339 GLY A C 1
ATOM 2691 O O . GLY A 1 339 ? 39.75 34.469 -4.152 1 49.22 339 GLY A O 1
ATOM 2692 N N . ASN A 1 340 ? 39.312 35.938 -2.818 1 42.53 340 ASN A N 1
ATOM 2693 C CA . ASN A 1 340 ? 38.781 36.781 -3.891 1 42.53 340 ASN A CA 1
ATOM 2694 C C . ASN A 1 340 ? 39.875 37.25 -4.828 1 42.53 340 ASN A C 1
ATOM 2696 O O . ASN A 1 340 ? 39.719 38.281 -5.496 1 42.53 340 ASN A O 1
ATOM 2700 N N . ASP A 1 341 ? 41.125 36.938 -4.711 1 41.34 341 ASP A N 1
ATOM 2701 C CA . ASP A 1 341 ? 41.875 37.812 -5.605 1 41.34 341 ASP A CA 1
ATOM 2702 C C . ASP A 1 341 ? 41.281 37.781 -7.012 1 41.34 341 ASP A C 1
ATOM 2704 O O . ASP A 1 341 ? 41.125 38.844 -7.641 1 41.34 341 ASP A O 1
ATOM 2708 N N . GLN A 1 342 ? 41.5 36.719 -7.996 1 39.78 342 GLN A N 1
ATOM 2709 C CA . GLN A 1 342 ? 41.5 36.875 -9.445 1 39.78 342 GLN A CA 1
ATOM 2710 C C . GLN A 1 342 ? 40.094 36.594 -10.016 1 39.78 342 GLN A C 1
ATOM 2712 O O . GLN A 1 342 ? 39.938 35.625 -10.758 1 39.78 342 GLN A O 1
ATOM 2717 N N . ILE A 1 343 ? 39.062 36.812 -9.281 1 39.47 343 ILE A N 1
ATOM 2718 C CA . ILE A 1 343 ? 37.812 36.531 -9.984 1 39.47 343 ILE A CA 1
ATOM 2719 C C . ILE A 1 343 ? 37.625 37.562 -11.078 1 39.47 343 ILE A C 1
ATOM 2721 O O . ILE A 1 343 ? 37.594 38.781 -10.805 1 39.47 343 ILE A O 1
ATOM 2725 N N . ARG A 1 344 ? 38.188 37.344 -12.289 1 39.59 344 ARG A N 1
ATOM 2726 C CA . ARG A 1 344 ? 37.906 38.125 -13.477 1 39.59 344 ARG A CA 1
ATOM 2727 C C . ARG A 1 344 ? 36.438 37.969 -13.906 1 39.59 344 ARG A C 1
ATOM 2729 O O . ARG A 1 344 ? 35.969 36.844 -14.062 1 39.59 344 ARG A O 1
ATOM 2736 N N . ILE A 1 345 ? 35.656 38.875 -13.609 1 34.09 345 ILE A N 1
ATOM 2737 C CA . ILE A 1 345 ? 34.344 38.906 -14.266 1 34.09 345 ILE A CA 1
ATOM 2738 C C . ILE A 1 345 ? 34.5 39.438 -15.695 1 34.09 345 ILE A C 1
ATOM 2740 O O . ILE A 1 345 ? 35.219 40.406 -15.938 1 34.09 345 ILE A O 1
ATOM 2744 N N . MET B 1 1 ? 9.102 -41.656 0.506 1 71.56 1 MET B N 1
ATOM 2745 C CA . MET B 1 1 ? 8.664 -40.312 0.891 1 71.56 1 MET B CA 1
ATOM 2746 C C . MET B 1 1 ? 7.5 -39.875 0.02 1 71.56 1 MET B C 1
ATOM 2748 O O . MET B 1 1 ? 7.438 -40.188 -1.166 1 71.56 1 MET B O 1
ATOM 2752 N N . PRO B 1 2 ? 6.477 -39.281 0.672 1 87.81 2 PRO B N 1
ATOM 2753 C CA . PRO B 1 2 ? 5.328 -38.875 -0.142 1 87.81 2 PRO B CA 1
ATOM 2754 C C . PRO B 1 2 ? 5.699 -37.875 -1.232 1 87.81 2 PRO B C 1
ATOM 2756 O O . PRO B 1 2 ? 6.594 -37.031 -1.035 1 87.81 2 PRO B O 1
ATOM 2759 N N . THR B 1 3 ? 5.219 -38.156 -2.4 1 91.81 3 THR B N 1
ATOM 2760 C CA . THR B 1 3 ? 5.473 -37.281 -3.539 1 91.81 3 THR B CA 1
ATOM 2761 C C . THR B 1 3 ? 4.164 -36.75 -4.113 1 91.81 3 THR B C 1
ATOM 2763 O O . THR B 1 3 ? 3.127 -37.406 -4.027 1 91.81 3 THR B O 1
ATOM 2766 N N . ILE B 1 4 ? 4.211 -35.562 -4.609 1 92.44 4 ILE B N 1
ATOM 2767 C CA . ILE B 1 4 ? 3.096 -34.938 -5.324 1 92.44 4 ILE B CA 1
ATOM 2768 C C . ILE B 1 4 ? 3.32 -35.062 -6.828 1 92.44 4 ILE B C 1
ATOM 2770 O O . ILE B 1 4 ? 4.375 -34.688 -7.336 1 92.44 4 ILE B O 1
ATOM 2774 N N . GLU B 1 5 ? 2.395 -35.688 -7.453 1 92.19 5 GLU B N 1
ATOM 2775 C CA . GLU B 1 5 ? 2.4 -35.719 -8.914 1 92.19 5 GLU B CA 1
ATOM 2776 C C . GLU B 1 5 ? 1.449 -34.688 -9.484 1 92.19 5 GLU B C 1
ATOM 2778 O O . GLU B 1 5 ? 0.266 -34.656 -9.141 1 92.19 5 GLU B O 1
ATOM 2783 N N . CYS B 1 6 ? 1.968 -33.812 -10.312 1 92.75 6 CYS B N 1
ATOM 2784 C CA . CYS B 1 6 ? 1.104 -32.75 -10.844 1 92.75 6 CYS B CA 1
ATOM 2785 C C . CYS B 1 6 ? 1.491 -32.406 -12.273 1 92.75 6 CYS B C 1
ATOM 2787 O O . CYS B 1 6 ? 2.652 -32.531 -12.664 1 92.75 6 CYS B O 1
ATOM 2789 N N . PRO B 1 7 ? 0.491 -32.062 -13.102 1 93.88 7 PRO B N 1
ATOM 2790 C CA . PRO B 1 7 ? 0.829 -31.531 -14.422 1 93.88 7 PRO B CA 1
ATOM 2791 C C . PRO B 1 7 ? 1.673 -30.266 -14.352 1 93.88 7 PRO B C 1
ATOM 2793 O O . PRO B 1 7 ? 1.671 -29.578 -13.328 1 93.88 7 PRO B O 1
ATOM 2796 N N . TYR B 1 8 ? 2.467 -30.031 -15.422 1 95.81 8 TYR B N 1
ATOM 2797 C CA . TYR B 1 8 ? 3.303 -28.828 -15.438 1 95.81 8 TYR B CA 1
ATOM 2798 C C . TYR B 1 8 ? 3.355 -28.219 -16.828 1 95.81 8 TYR B C 1
ATOM 2800 O O . TYR B 1 8 ? 3.027 -28.891 -17.812 1 95.81 8 TYR B O 1
ATOM 2808 N N . ILE B 1 9 ? 3.59 -26.953 -16.891 1 96.06 9 ILE B N 1
ATOM 2809 C CA . ILE B 1 9 ? 3.885 -26.219 -18.109 1 96.06 9 ILE B CA 1
ATOM 2810 C C . ILE B 1 9 ? 5.289 -25.625 -18.031 1 96.06 9 ILE B C 1
ATOM 2812 O O . ILE B 1 9 ? 5.59 -24.844 -17.125 1 96.06 9 ILE B O 1
ATOM 2816 N N . LYS B 1 10 ? 6.141 -26.047 -19.016 1 95.81 10 LYS B N 1
ATOM 2817 C CA . LYS B 1 10 ? 7.504 -25.531 -19.062 1 95.81 10 LYS B CA 1
ATOM 2818 C C . LYS B 1 10 ? 7.555 -24.172 -19.766 1 95.81 10 LYS B C 1
ATOM 2820 O O . LYS B 1 10 ? 6.949 -24 -20.828 1 95.81 10 LYS B O 1
ATOM 2825 N N . ILE B 1 11 ? 8.234 -23.203 -19.109 1 96.69 11 ILE B N 1
ATOM 2826 C CA . ILE B 1 11 ? 8.438 -21.891 -19.703 1 96.69 11 ILE B CA 1
ATOM 2827 C C . ILE B 1 11 ? 9.93 -21.594 -19.812 1 96.69 11 ILE B C 1
ATOM 2829 O O . ILE B 1 11 ? 10.703 -21.922 -18.906 1 96.69 11 ILE B O 1
ATOM 2833 N N . GLU B 1 12 ? 10.273 -21.031 -20.922 1 94.5 12 GLU B N 1
ATOM 2834 C CA . GLU B 1 12 ? 11.656 -20.609 -21.141 1 94.5 12 GLU B CA 1
ATOM 2835 C C . GLU B 1 12 ? 11.75 -19.125 -21.453 1 94.5 12 GLU B C 1
ATOM 2837 O O . GLU B 1 12 ? 11.062 -18.625 -22.344 1 94.5 12 GLU B O 1
ATOM 2842 N N . GLN B 1 13 ? 12.547 -18.406 -20.594 1 94.25 13 GLN B N 1
ATOM 2843 C CA . GLN B 1 13 ? 12.82 -16.984 -20.797 1 94.25 13 GLN B CA 1
ATOM 2844 C C . GLN B 1 13 ? 14.32 -16.719 -20.828 1 94.25 13 GLN B C 1
ATOM 2846 O O . GLN B 1 13 ? 14.992 -16.766 -19.797 1 94.25 13 GLN B O 1
ATOM 2851 N N . ARG B 1 14 ? 14.836 -16.406 -21.969 1 87.56 14 ARG B N 1
ATOM 2852 C CA . ARG B 1 14 ? 16.234 -16.031 -22.156 1 87.56 14 ARG B CA 1
ATOM 2853 C C . ARG B 1 14 ? 17.156 -17.062 -21.531 1 87.56 14 ARG B C 1
ATOM 2855 O O . ARG B 1 14 ? 18.031 -16.719 -20.734 1 87.56 14 ARG B O 1
ATOM 2862 N N . GLY B 1 15 ? 16.953 -18.25 -21.766 1 87.06 15 GLY B N 1
ATOM 2863 C CA . GLY B 1 15 ? 17.844 -19.312 -21.344 1 87.06 15 GLY B CA 1
ATOM 2864 C C . GLY B 1 15 ? 17.516 -19.844 -19.953 1 87.06 15 GLY B C 1
ATOM 2865 O O . GLY B 1 15 ? 18.078 -20.844 -19.516 1 87.06 15 GLY B O 1
ATOM 2866 N N . GLN B 1 16 ? 16.641 -19.219 -19.297 1 91.44 16 GLN B N 1
ATOM 2867 C CA . GLN B 1 16 ? 16.219 -19.688 -17.984 1 91.44 16 GLN B CA 1
ATOM 2868 C C . GLN B 1 16 ? 14.875 -20.406 -18.062 1 91.44 16 GLN B C 1
ATOM 2870 O O . GLN B 1 16 ? 13.938 -19.922 -18.703 1 91.44 16 GLN B O 1
ATOM 2875 N N . G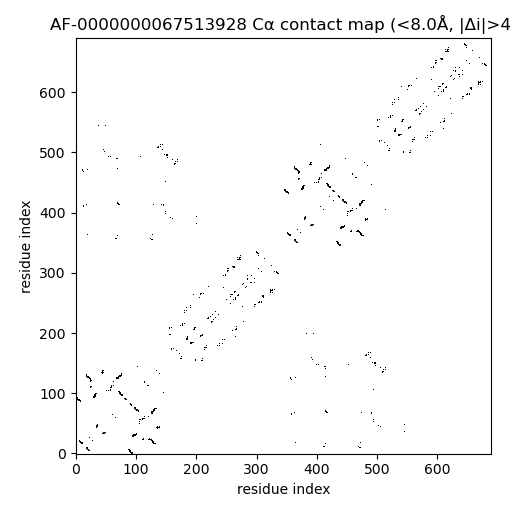LU B 1 17 ? 14.867 -21.578 -17.391 1 94.56 17 GLU B N 1
ATOM 2876 C CA . GLU B 1 17 ? 13.648 -22.375 -17.422 1 94.56 17 GLU B CA 1
ATOM 2877 C C . GLU B 1 17 ? 12.969 -22.406 -16.062 1 94.56 17 GLU B C 1
ATOM 2879 O O . GLU B 1 17 ? 13.641 -22.406 -15.031 1 94.56 17 GLU B O 1
ATOM 2884 N N . PHE B 1 18 ? 11.688 -22.391 -16.062 1 96.62 18 PHE B N 1
ATOM 2885 C CA . PHE B 1 18 ? 10.891 -22.625 -14.867 1 96.62 18 PHE B CA 1
ATOM 2886 C C . PHE B 1 18 ? 9.578 -23.312 -15.211 1 96.62 18 PHE B C 1
ATOM 2888 O O . PHE B 1 18 ? 9.258 -23.5 -16.391 1 96.62 18 PHE B O 1
ATOM 2895 N N . PHE B 1 19 ? 8.859 -23.781 -14.203 1 97 19 PHE B N 1
ATOM 2896 C CA . PHE B 1 19 ? 7.688 -24.625 -14.414 1 97 19 PHE B CA 1
ATOM 2897 C C . PHE B 1 19 ? 6.477 -24.047 -13.695 1 97 19 PHE B C 1
ATOM 2899 O O . PHE B 1 19 ? 6.566 -23.672 -12.523 1 97 19 PHE B O 1
ATOM 2906 N N . LEU B 1 20 ? 5.355 -23.969 -14.477 1 97.56 20 LEU B N 1
ATOM 2907 C CA . LEU B 1 20 ? 4.07 -23.641 -13.875 1 97.56 20 LEU B CA 1
ATOM 2908 C C . LEU B 1 20 ? 3.365 -24.891 -13.375 1 97.56 20 LEU B C 1
ATOM 2910 O O . LEU B 1 20 ? 3.23 -25.875 -14.117 1 97.56 20 LEU B O 1
ATOM 2914 N N . ILE B 1 21 ? 2.951 -24.828 -12.156 1 97.44 21 ILE B N 1
ATOM 2915 C CA . ILE B 1 21 ? 2.242 -25.969 -11.578 1 97.44 21 ILE B CA 1
ATOM 2916 C C . ILE B 1 21 ? 1.141 -25.469 -10.648 1 97.44 21 ILE B C 1
ATOM 2918 O O . ILE B 1 21 ? 0.958 -24.266 -10.484 1 97.44 21 ILE B O 1
ATOM 2922 N N . LYS B 1 22 ? 0.376 -26.422 -10.203 1 97.62 22 LYS B N 1
ATOM 2923 C CA . LYS B 1 22 ? -0.617 -26.188 -9.156 1 97.62 22 LYS B CA 1
ATOM 2924 C C . LYS B 1 22 ? -0.317 -27.031 -7.918 1 97.62 22 LYS B C 1
ATOM 2926 O O . LYS B 1 22 ? 0.069 -28.188 -8.023 1 97.62 22 LYS B O 1
ATOM 2931 N N . LEU B 1 23 ? -0.354 -26.406 -6.797 1 97.56 23 LEU B N 1
ATOM 2932 C CA . LEU B 1 23 ? -0.202 -27.109 -5.527 1 97.56 23 LEU B CA 1
ATOM 2933 C C . LEU B 1 23 ? -1.343 -26.781 -4.574 1 97.56 23 LEU B C 1
ATOM 2935 O O . LEU B 1 23 ? -1.88 -25.672 -4.617 1 97.56 23 LEU B O 1
ATOM 2939 N N . LYS B 1 24 ? -1.643 -27.75 -3.787 1 97.44 24 LYS B N 1
ATOM 2940 C CA . LYS B 1 24 ? -2.525 -27.453 -2.664 1 97.44 24 LYS B CA 1
ATOM 2941 C C . LYS B 1 24 ? -1.797 -26.625 -1.599 1 97.44 24 LYS B C 1
ATOM 2943 O O . LYS B 1 24 ? -0.589 -26.781 -1.408 1 97.44 24 LYS B O 1
ATOM 2948 N N . ALA B 1 25 ? -2.598 -25.766 -0.894 1 97.75 25 ALA B N 1
ATOM 2949 C CA . ALA B 1 25 ? -2.027 -24.891 0.127 1 97.75 25 ALA B CA 1
ATOM 2950 C C . ALA B 1 25 ? -1.243 -25.688 1.161 1 97.75 25 ALA B C 1
ATOM 2952 O O . ALA B 1 25 ? -0.132 -25.312 1.538 1 97.75 25 ALA B O 1
ATOM 2953 N N . ARG B 1 26 ? -1.745 -26.828 1.586 1 97.31 26 ARG B N 1
ATOM 2954 C CA . ARG B 1 26 ? -1.1 -27.641 2.609 1 97.31 26 ARG B CA 1
ATOM 2955 C C . ARG B 1 26 ? 0.26 -28.141 2.135 1 97.31 26 ARG B C 1
ATOM 2957 O O . ARG B 1 26 ? 1.225 -28.156 2.9 1 97.31 26 ARG B O 1
ATOM 2964 N N . ASP B 1 27 ? 0.333 -28.562 0.892 1 97.38 27 ASP B N 1
ATOM 2965 C CA . ASP B 1 27 ? 1.579 -29.078 0.332 1 97.38 27 ASP B CA 1
ATOM 2966 C C . ASP B 1 27 ? 2.609 -27.953 0.168 1 97.38 27 ASP B C 1
ATOM 2968 O O . ASP B 1 27 ? 3.791 -28.156 0.467 1 97.38 27 ASP B O 1
ATOM 2972 N N . LEU B 1 28 ? 2.098 -26.812 -0.333 1 97.94 28 LEU B N 1
ATOM 2973 C CA . LEU B 1 28 ? 2.965 -25.656 -0.522 1 97.94 28 LEU B CA 1
ATOM 2974 C C . LEU B 1 28 ? 3.578 -25.219 0.803 1 97.94 28 LEU B C 1
ATOM 2976 O O . LEU B 1 28 ? 4.781 -24.953 0.88 1 97.94 28 LEU B O 1
ATOM 2980 N N . ILE B 1 29 ? 2.785 -25.172 1.821 1 97.5 29 ILE B N 1
ATOM 2981 C CA . ILE B 1 29 ? 3.215 -24.75 3.15 1 97.5 29 ILE B CA 1
ATOM 2982 C C . ILE B 1 29 ? 4.266 -25.719 3.684 1 97.5 29 ILE B C 1
ATOM 2984 O O . ILE B 1 29 ? 5.25 -25.297 4.297 1 97.5 29 ILE B O 1
ATOM 2988 N N . ASN B 1 30 ? 4.09 -26.938 3.396 1 96.75 30 ASN B N 1
ATOM 2989 C CA . ASN B 1 30 ? 4.953 -27.984 3.934 1 96.75 30 ASN B CA 1
ATOM 2990 C C . ASN B 1 30 ? 6.336 -27.953 3.291 1 96.75 30 ASN B C 1
ATOM 2992 O O . ASN B 1 30 ? 7.332 -28.281 3.939 1 96.75 30 ASN B O 1
ATOM 2996 N N . ILE B 1 31 ? 6.434 -27.625 2.045 1 96.75 31 ILE B N 1
ATOM 2997 C CA . ILE B 1 31 ? 7.699 -27.797 1.341 1 96.75 31 ILE B CA 1
ATOM 2998 C C . ILE B 1 31 ? 8.469 -26.469 1.327 1 96.75 31 ILE B C 1
ATOM 3000 O O . ILE B 1 31 ? 9.672 -26.453 1.079 1 96.75 31 ILE B O 1
ATOM 3004 N N . SER B 1 32 ? 7.797 -25.312 1.511 1 95.62 32 SER B N 1
ATOM 3005 C CA . SER B 1 32 ? 8.406 -24.016 1.258 1 95.62 32 SER B CA 1
ATOM 3006 C C . SER B 1 32 ? 8.969 -23.406 2.541 1 95.62 32 SER B C 1
ATOM 3008 O O . SER B 1 32 ? 8.57 -23.797 3.641 1 95.62 32 SER B O 1
ATOM 3010 N N . TYR B 1 33 ? 9.953 -22.516 2.393 1 91.38 33 TYR B N 1
ATOM 3011 C CA . TYR B 1 33 ? 10.516 -21.766 3.516 1 91.38 33 TYR B CA 1
ATOM 3012 C C . TYR B 1 33 ? 10.992 -20.391 3.074 1 91.38 33 TYR B C 1
ATOM 3014 O O . TYR B 1 33 ? 11.203 -20.156 1.883 1 91.38 33 TYR B O 1
ATOM 3022 N N . VAL B 1 34 ? 11.023 -19.469 4.043 1 85 34 VAL B N 1
ATOM 3023 C CA . VAL B 1 34 ? 11.539 -18.125 3.812 1 85 34 VAL B CA 1
ATOM 3024 C C . VAL B 1 34 ? 13 -18.047 4.242 1 85 34 VAL B C 1
ATOM 3026 O O . VAL B 1 34 ? 13.344 -18.422 5.363 1 85 34 VAL B O 1
ATOM 3029 N N . SER B 1 35 ? 13.805 -17.641 3.244 1 74.69 35 SER B N 1
ATOM 3030 C CA . SER B 1 35 ? 15.203 -17.438 3.613 1 74.69 35 SER B CA 1
ATOM 3031 C C . SER B 1 35 ? 15.438 -16.031 4.168 1 74.69 35 SER B C 1
ATOM 3033 O O . SER B 1 35 ? 14.945 -15.055 3.613 1 74.69 35 SER B O 1
ATOM 3035 N N . VAL B 1 36 ? 15.891 -15.875 5.336 1 59.94 36 VAL B N 1
ATOM 3036 C CA . VAL B 1 36 ? 16.141 -14.57 5.926 1 59.94 36 VAL B CA 1
ATOM 3037 C C . VAL B 1 36 ? 17.625 -14.234 5.816 1 59.94 36 VAL B C 1
ATOM 3039 O O . VAL B 1 36 ? 18.484 -15.023 6.223 1 59.94 36 VAL B O 1
ATOM 3042 N N . ARG B 1 37 ? 17.828 -13.188 5.027 1 56.16 37 ARG B N 1
ATOM 3043 C CA . ARG B 1 37 ? 19.203 -12.727 4.934 1 56.16 37 ARG B CA 1
ATOM 3044 C C . ARG B 1 37 ? 19.703 -12.203 6.273 1 56.16 37 ARG B C 1
ATOM 3046 O O . ARG B 1 37 ? 19 -11.453 6.953 1 56.16 37 ARG B O 1
ATOM 3053 N N . GLY B 1 38 ? 21.016 -12.289 6.688 1 52.34 38 GLY B N 1
ATOM 3054 C CA . GLY B 1 38 ? 21.688 -11.883 7.906 1 52.34 38 GLY B CA 1
ATOM 3055 C C . GLY B 1 38 ? 21.625 -12.93 9 1 52.34 38 GLY B C 1
ATOM 3056 O O . GLY B 1 38 ? 22.391 -12.867 9.969 1 52.34 38 GLY B O 1
ATOM 3057 N N . ARG B 1 39 ? 20.516 -13.648 8.945 1 48.91 39 ARG B N 1
ATOM 3058 C CA . ARG B 1 39 ? 20.5 -14.672 9.992 1 48.91 39 ARG B CA 1
ATOM 3059 C C . ARG B 1 39 ? 20.875 -16.031 9.438 1 48.91 39 ARG B C 1
ATOM 3061 O O . ARG B 1 39 ? 21.453 -16.859 10.148 1 48.91 39 ARG B O 1
ATOM 3068 N N . ASP B 1 40 ? 20.375 -16.219 8.195 1 50 40 ASP B N 1
ATOM 3069 C CA . ASP B 1 40 ? 20.578 -17.594 7.746 1 50 40 ASP B CA 1
ATOM 3070 C C . ASP B 1 40 ? 21.781 -17.703 6.816 1 50 40 ASP B C 1
ATOM 3072 O O . ASP B 1 40 ? 22.031 -16.797 6.016 1 50 40 ASP B O 1
ATOM 3076 N N . ASN B 1 41 ? 22.812 -18.375 7.098 1 48.41 41 ASN B N 1
ATOM 3077 C CA . ASN B 1 41 ? 24.047 -18.734 6.395 1 48.41 41 ASN B CA 1
ATOM 3078 C C . ASN B 1 41 ? 23.75 -19.484 5.098 1 48.41 41 ASN B C 1
ATOM 3080 O O . ASN B 1 41 ? 24.625 -20.156 4.543 1 48.41 41 ASN B O 1
ATOM 3084 N N . GLU B 1 42 ? 22.562 -19.453 4.672 1 49.75 42 GLU B N 1
ATOM 3085 C CA . GLU B 1 42 ? 22.359 -20.297 3.498 1 49.75 42 GLU B CA 1
ATOM 3086 C C . GLU B 1 42 ? 22.625 -19.516 2.209 1 49.75 42 GLU B C 1
ATOM 3088 O O . GLU B 1 42 ? 22.375 -18.312 2.143 1 49.75 42 GLU B O 1
ATOM 3093 N N . ALA B 1 43 ? 23.125 -20.203 1.293 1 46.97 43 ALA B N 1
ATOM 3094 C CA . ALA B 1 43 ? 23.359 -19.75 -0.074 1 46.97 43 ALA B CA 1
ATOM 3095 C C . ALA B 1 43 ? 22.062 -19.312 -0.741 1 46.97 43 ALA B C 1
ATOM 3097 O O . ALA B 1 43 ? 21.094 -20.062 -0.806 1 46.97 43 ALA B O 1
ATOM 3098 N N . GLY B 1 44 ? 21.922 -17.969 -0.966 1 51.03 44 GLY B N 1
ATOM 3099 C CA . GLY B 1 44 ? 20.781 -17.438 -1.713 1 51.03 44 GLY B CA 1
ATOM 3100 C C . GLY B 1 44 ? 19.766 -16.75 -0.836 1 51.03 44 GLY B C 1
ATOM 3101 O O . GLY B 1 44 ? 18.656 -16.422 -1.289 1 51.03 44 GLY B O 1
ATOM 3102 N N . ALA B 1 45 ? 19.984 -16.703 0.43 1 50.47 45 ALA B N 1
ATOM 3103 C CA . ALA B 1 45 ? 19.062 -16.125 1.406 1 50.47 45 ALA B CA 1
ATOM 3104 C C . ALA B 1 45 ? 18.75 -14.672 1.069 1 50.47 45 ALA B C 1
ATOM 3106 O O . ALA B 1 45 ? 19.656 -13.867 0.819 1 50.47 45 ALA B O 1
ATOM 3107 N N . VAL B 1 46 ? 17.766 -14.453 0.289 1 54.03 46 VAL B N 1
ATOM 3108 C CA . VAL B 1 46 ? 17.219 -13.102 0.167 1 54.03 46 VAL B CA 1
ATOM 3109 C C . VAL B 1 46 ? 16.281 -12.82 1.328 1 54.03 46 VAL B C 1
ATOM 3111 O O . VAL B 1 46 ? 15.391 -13.617 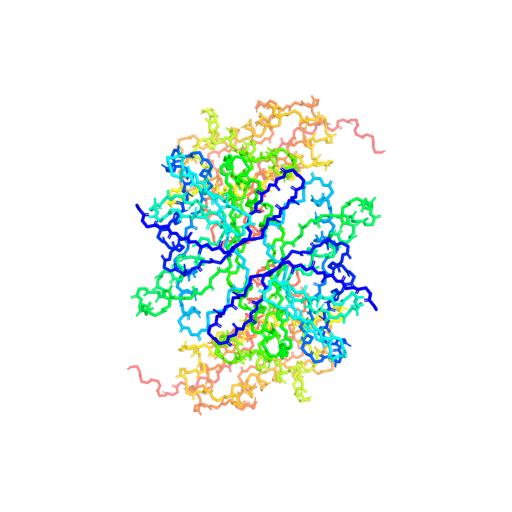1.626 1 54.03 46 VAL B O 1
ATOM 3114 N N . GLN B 1 47 ? 16.812 -12.281 2.521 1 52.09 47 GLN B N 1
ATOM 3115 C CA . GLN B 1 47 ? 16.125 -12.125 3.801 1 52.09 47 GLN B CA 1
ATOM 3116 C C . GLN B 1 47 ? 14.922 -11.188 3.67 1 52.09 47 GLN B C 1
ATOM 3118 O O . GLN B 1 47 ? 15.086 -9.969 3.598 1 52.09 47 GLN B O 1
ATOM 3123 N N . ARG B 1 48 ? 13.75 -11.875 3.375 1 59.91 48 ARG B N 1
ATOM 3124 C CA . ARG B 1 48 ? 12.555 -11.039 3.367 1 59.91 48 ARG B CA 1
ATOM 3125 C C . ARG B 1 48 ? 11.859 -11.062 4.727 1 59.91 48 ARG B C 1
ATOM 3127 O O . ARG B 1 48 ? 11.703 -12.125 5.328 1 59.91 48 ARG B O 1
ATOM 3134 N N . PHE B 1 49 ? 11.812 -9.852 5.512 1 66 49 PHE B N 1
ATOM 3135 C CA . PHE B 1 49 ? 11.078 -9.727 6.766 1 66 49 PHE B CA 1
ATOM 3136 C C . PHE B 1 49 ? 9.578 -9.82 6.523 1 66 49 PHE B C 1
ATOM 3138 O O . PHE B 1 49 ? 9.07 -9.297 5.531 1 66 49 PHE B O 1
ATOM 3145 N N . LEU B 1 50 ? 9.016 -10.727 7.375 1 78.06 50 LEU B N 1
ATOM 3146 C CA . LEU B 1 50 ? 7.562 -10.867 7.371 1 78.06 50 LEU B CA 1
ATOM 3147 C C . LEU B 1 50 ? 6.91 -9.758 8.188 1 78.06 50 LEU B C 1
ATOM 3149 O O . LEU B 1 50 ? 7.41 -9.391 9.258 1 78.06 50 LEU B O 1
ATOM 3153 N N . ASN B 1 51 ? 6.004 -9.219 7.695 1 82.06 51 ASN B N 1
ATOM 3154 C CA . ASN B 1 51 ? 5.176 -8.211 8.344 1 82.06 51 ASN B CA 1
ATOM 3155 C C . ASN B 1 51 ? 3.896 -8.82 8.914 1 82.06 51 ASN B C 1
ATOM 3157 O O . ASN B 1 51 ? 3.037 -9.281 8.164 1 82.06 51 ASN B O 1
ATOM 3161 N N . THR B 1 52 ? 3.754 -8.695 10.164 1 86.19 52 THR B N 1
ATOM 3162 C CA . THR B 1 52 ? 2.66 -9.375 10.852 1 86.19 52 THR B CA 1
ATOM 3163 C C . THR B 1 52 ? 1.315 -8.781 10.438 1 86.19 52 THR B C 1
ATOM 3165 O O . THR B 1 52 ? 0.328 -9.508 10.305 1 86.19 52 THR B O 1
ATOM 3168 N N . ARG B 1 53 ? 1.276 -7.566 10.312 1 84.31 53 ARG B N 1
ATOM 3169 C CA . ARG B 1 53 ? 0.034 -6.918 9.906 1 84.31 53 ARG B CA 1
ATOM 3170 C C . ARG B 1 53 ? -0.394 -7.379 8.516 1 84.31 53 ARG B C 1
ATOM 3172 O O . ARG B 1 53 ? -1.579 -7.621 8.273 1 84.31 53 ARG B O 1
ATOM 3179 N N . ARG B 1 54 ? 0.54 -7.461 7.688 1 84.81 54 ARG B N 1
ATOM 3180 C CA . ARG B 1 54 ? 0.276 -7.934 6.332 1 84.81 54 ARG B CA 1
ATOM 3181 C C . ARG B 1 54 ? -0.203 -9.383 6.344 1 84.81 54 ARG B C 1
ATOM 3183 O O . ARG B 1 54 ? -1.158 -9.727 5.645 1 84.81 54 ARG B O 1
ATOM 3190 N N . ILE B 1 55 ? 0.396 -10.227 7.125 1 90.56 55 ILE B N 1
ATOM 3191 C CA . ILE B 1 55 ? 0.036 -11.633 7.234 1 90.56 55 ILE B CA 1
ATOM 3192 C C . ILE B 1 55 ? -1.396 -11.766 7.75 1 90.56 55 ILE B C 1
ATOM 3194 O O . ILE B 1 55 ? -2.178 -12.562 7.234 1 90.56 55 ILE B O 1
ATOM 3198 N N . SER B 1 56 ? -1.691 -10.844 8.703 1 91 56 SER B N 1
ATOM 3199 C CA . SER B 1 56 ? -3.035 -10.883 9.273 1 91 56 SER B CA 1
ATOM 3200 C C . SER B 1 56 ? -4.082 -10.484 8.242 1 91 56 SER B C 1
ATOM 3202 O O . SER B 1 56 ? -5.164 -11.07 8.188 1 91 56 SER B O 1
ATOM 3204 N N . SER B 1 57 ? -3.756 -9.562 7.488 1 87.06 57 SER B N 1
ATOM 3205 C CA . SER B 1 57 ? -4.664 -9.109 6.441 1 87.06 57 SER B CA 1
ATOM 3206 C C . SER B 1 57 ? -4.895 -10.203 5.402 1 87.06 57 SER B C 1
ATOM 3208 O O . SER B 1 57 ? -6.027 -10.43 4.973 1 87.06 57 SER B O 1
ATOM 3210 N N . ILE B 1 58 ? -3.852 -10.898 4.988 1 90.62 58 ILE B N 1
ATOM 3211 C CA . ILE B 1 58 ? -3.955 -11.961 4 1 90.62 58 ILE B CA 1
ATOM 3212 C C . ILE B 1 58 ? -4.715 -13.148 4.594 1 90.62 58 ILE B C 1
ATOM 3214 O O . ILE B 1 58 ? -5.48 -13.812 3.896 1 90.62 58 ILE B O 1
ATOM 3218 N N . LYS B 1 59 ? -4.477 -13.367 5.859 1 93.94 59 LYS B N 1
ATOM 3219 C CA . LYS B 1 59 ? -5.223 -14.414 6.551 1 93.94 59 LYS B CA 1
ATOM 3220 C C . LYS B 1 59 ? -6.727 -14.164 6.469 1 93.94 59 LYS B C 1
ATOM 3222 O O . LYS B 1 59 ? -7.488 -15.055 6.094 1 93.94 59 LYS B O 1
ATOM 3227 N N . GLU B 1 60 ? -7.102 -12.984 6.82 1 88.81 60 GLU B N 1
ATOM 3228 C CA . GLU B 1 60 ? -8.516 -12.625 6.789 1 88.81 60 GLU B CA 1
ATOM 3229 C C . GLU B 1 60 ? -9.078 -12.727 5.371 1 88.81 60 GLU B C 1
ATOM 3231 O O . GLU B 1 60 ? -10.203 -13.18 5.176 1 88.81 60 GLU B O 1
ATOM 3236 N N . PHE B 1 61 ? -8.406 -12.289 4.473 1 86.5 61 PHE B N 1
ATOM 3237 C CA . PHE B 1 61 ? -8.789 -12.383 3.068 1 86.5 61 PHE B CA 1
ATOM 3238 C C . PHE B 1 61 ? -8.992 -13.836 2.656 1 86.5 61 PHE B C 1
ATOM 3240 O O . PHE B 1 61 ? -9.961 -14.156 1.956 1 86.5 61 PHE B O 1
ATOM 3247 N N . THR B 1 62 ? -8.008 -14.664 3.062 1 91.31 62 THR B N 1
ATOM 3248 C CA . THR B 1 62 ? -8.062 -16.078 2.73 1 91.31 62 THR B CA 1
ATOM 3249 C C . THR B 1 62 ? -9.289 -16.734 3.35 1 91.31 62 THR B C 1
ATOM 3251 O O . THR B 1 62 ? -9.93 -17.594 2.723 1 91.31 62 THR B O 1
ATOM 3254 N N . LEU B 1 63 ? -9.648 -16.375 4.508 1 91.5 63 LEU B N 1
ATOM 3255 C CA . LEU B 1 63 ? -10.766 -16.953 5.238 1 91.5 63 LEU B CA 1
ATOM 3256 C C . LEU B 1 63 ? -12.094 -16.609 4.574 1 91.5 63 LEU B C 1
ATOM 3258 O O . LEU B 1 63 ? -13.039 -17.391 4.605 1 91.5 63 LEU B O 1
ATOM 3262 N N . HIS B 1 64 ? -12.125 -15.484 3.898 1 84.25 64 HIS B N 1
ATOM 3263 C CA . HIS B 1 64 ? -13.422 -14.992 3.441 1 84.25 64 HIS B CA 1
ATOM 3264 C C . HIS B 1 64 ? -13.516 -15.023 1.919 1 84.25 64 HIS B C 1
ATOM 3266 O O . HIS B 1 64 ? -14.609 -15.086 1.361 1 84.25 64 HIS B O 1
ATOM 3272 N N . GLN B 1 65 ? -12.609 -14.828 1.154 1 79.75 65 GLN B N 1
ATOM 3273 C CA . GLN B 1 65 ? -12.609 -14.742 -0.302 1 79.75 65 GLN B CA 1
ATOM 3274 C C . GLN B 1 65 ? -11.656 -15.766 -0.915 1 79.75 65 GLN B C 1
ATOM 3276 O O . GLN B 1 65 ? -12.023 -16.938 -1.086 1 79.75 65 GLN B O 1
ATOM 3281 N N . ALA B 1 66 ? -10.359 -15.664 -0.774 1 76.25 66 ALA B N 1
ATOM 3282 C CA . ALA B 1 66 ? -9.273 -16.562 -1.19 1 76.25 66 ALA B CA 1
ATOM 3283 C C . ALA B 1 66 ? -9.078 -16.5 -2.701 1 76.25 66 ALA B C 1
ATOM 3285 O O . ALA B 1 66 ? -9.164 -17.531 -3.383 1 76.25 66 ALA B O 1
ATOM 3286 N N . SER B 1 67 ? -8.898 -15.453 -3.396 1 87.19 67 SER B N 1
ATOM 3287 C CA . SER B 1 67 ? -8.57 -15.344 -4.812 1 87.19 67 SER B CA 1
ATOM 3288 C C . SER B 1 67 ? -7.098 -15.008 -5.016 1 87.19 67 SER B C 1
ATOM 3290 O O . SER B 1 67 ? -6.66 -13.898 -4.695 1 87.19 67 SER B O 1
ATOM 3292 N N . PHE B 1 68 ? -6.359 -15.992 -5.449 1 93.69 68 PHE B N 1
ATOM 3293 C CA . PHE B 1 68 ? -4.926 -15.852 -5.66 1 93.69 68 PHE B CA 1
ATOM 3294 C C . PHE B 1 68 ? -4.539 -16.281 -7.07 1 93.69 68 PHE B C 1
ATOM 3296 O O . PHE B 1 68 ? -3.891 -17.312 -7.258 1 93.69 68 PHE B O 1
ATOM 3303 N N . PRO B 1 69 ? -4.82 -15.461 -8.039 1 94.88 69 PRO B N 1
ATOM 3304 C CA . PRO B 1 69 ? -4.543 -15.859 -9.422 1 94.88 69 PRO B CA 1
ATOM 3305 C C . PRO B 1 69 ? -3.064 -15.75 -9.781 1 94.88 69 PRO B C 1
ATOM 3307 O O . PRO B 1 69 ? -2.623 -16.344 -10.773 1 94.88 69 PRO B O 1
ATOM 3310 N N . SER B 1 70 ? -2.264 -14.969 -9.016 1 92.81 70 SER B N 1
ATOM 3311 C CA . SER B 1 70 ? -0.837 -14.805 -9.281 1 92.81 70 SER B CA 1
ATOM 3312 C C . SER B 1 70 ? -0.026 -15.93 -8.656 1 92.81 70 SER B C 1
ATOM 3314 O O . SER B 1 70 ? -0.339 -16.391 -7.551 1 92.81 70 SER B O 1
ATOM 3316 N N . SER B 1 71 ? 0.998 -16.312 -9.305 1 95.69 71 SER B N 1
ATOM 3317 C CA . SER B 1 71 ? 1.764 -17.469 -8.875 1 95.69 71 SER B CA 1
ATOM 3318 C C . SER B 1 71 ? 2.652 -17.141 -7.68 1 95.69 71 SER B C 1
ATOM 3320 O O . SER B 1 71 ? 3.158 -16.031 -7.566 1 95.69 71 SER B O 1
ATOM 3322 N N . ILE B 1 72 ? 2.77 -18.141 -6.809 1 96.44 72 ILE B N 1
ATOM 3323 C CA . ILE B 1 72 ? 3.861 -18.172 -5.84 1 96.44 72 ILE B CA 1
ATOM 3324 C C . ILE B 1 72 ? 5.152 -18.609 -6.531 1 96.44 72 ILE B C 1
ATOM 3326 O O . ILE B 1 72 ? 5.164 -19.594 -7.266 1 96.44 72 ILE B O 1
ATOM 3330 N N . VAL B 1 73 ? 6.242 -17.875 -6.32 1 96.25 73 VAL B N 1
ATOM 3331 C CA . VAL B 1 73 ? 7.488 -18.188 -7.012 1 96.25 73 VAL B CA 1
ATOM 3332 C C . VAL B 1 73 ? 8.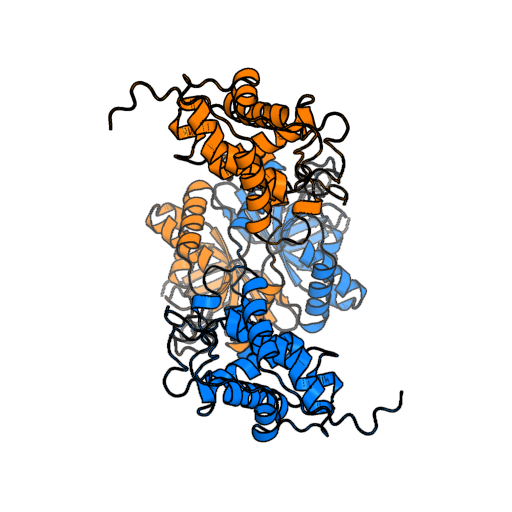453 -18.891 -6.055 1 96.25 73 VAL B C 1
ATOM 3334 O O . VAL B 1 73 ? 8.805 -18.344 -5.008 1 96.25 73 VAL B O 1
ATOM 3337 N N . LEU B 1 74 ? 8.953 -20.094 -6.496 1 96.69 74 LEU B N 1
ATOM 3338 C CA . LEU B 1 74 ? 9.797 -20.938 -5.66 1 96.69 74 LEU B CA 1
ATOM 3339 C C . LEU B 1 74 ? 11.117 -21.25 -6.367 1 96.69 74 LEU B C 1
ATOM 3341 O O . LEU B 1 74 ? 11.188 -21.219 -7.598 1 96.69 74 LEU B O 1
ATOM 3345 N N . ASN B 1 75 ? 12.109 -21.5 -5.523 1 95.94 75 ASN B N 1
ATOM 3346 C CA . ASN B 1 75 ? 13.367 -22.109 -5.953 1 95.94 75 ASN B CA 1
ATOM 3347 C C . ASN B 1 75 ? 13.625 -23.422 -5.23 1 95.94 75 ASN B C 1
ATOM 3349 O O . ASN B 1 75 ? 13.852 -23.438 -4.02 1 95.94 75 ASN B O 1
ATOM 3353 N N . TRP B 1 76 ? 13.531 -24.531 -5.977 1 96.5 76 TRP B N 1
ATOM 3354 C CA . TRP B 1 76 ? 13.844 -25.828 -5.371 1 96.5 76 TRP B CA 1
ATOM 3355 C C . TRP B 1 76 ? 15.336 -25.953 -5.098 1 96.5 76 TRP B C 1
ATOM 3357 O O . TRP B 1 76 ? 16.156 -25.922 -6.023 1 96.5 76 TRP B O 1
ATOM 3367 N N . VAL B 1 77 ? 15.672 -26.172 -3.793 1 93.25 77 VAL B N 1
ATOM 3368 C CA . VAL B 1 77 ? 17.094 -26.125 -3.439 1 93.25 77 VAL B CA 1
ATOM 3369 C C . VAL B 1 77 ? 17.5 -27.453 -2.795 1 93.25 77 VAL B C 1
ATOM 3371 O O . VAL B 1 77 ? 18.656 -27.625 -2.424 1 93.25 77 VAL B O 1
ATOM 3374 N N . ASN B 1 78 ? 16.578 -28.375 -2.631 1 91.94 78 ASN B N 1
ATOM 3375 C CA . ASN B 1 78 ? 16.938 -29.672 -2.059 1 91.94 78 ASN B CA 1
ATOM 3376 C C . ASN B 1 78 ? 17.688 -30.547 -3.059 1 91.94 78 ASN B C 1
ATOM 3378 O O . ASN B 1 78 ? 17.094 -31.125 -3.965 1 91.94 78 ASN B O 1
ATOM 3382 N N . HIS B 1 79 ? 18.969 -30.75 -2.783 1 89.25 79 HIS B N 1
ATOM 3383 C CA . HIS B 1 79 ? 19.812 -31.484 -3.719 1 89.25 79 HIS B CA 1
ATOM 3384 C C . HIS B 1 79 ? 19.766 -32.969 -3.439 1 89.25 79 HIS B C 1
ATOM 3386 O O . HIS B 1 79 ? 20.172 -33.781 -4.281 1 89.25 79 HIS B O 1
ATOM 3392 N N . GLU B 1 80 ? 19.297 -33.344 -2.283 1 89.81 80 GLU B N 1
ATOM 3393 C CA . GLU B 1 80 ? 19.203 -34.75 -1.923 1 89.81 80 GLU B CA 1
ATOM 3394 C C . GLU B 1 80 ? 17.953 -35.406 -2.531 1 89.81 80 GLU B C 1
ATOM 3396 O O . GLU B 1 80 ? 17.953 -36.594 -2.84 1 89.81 80 GLU B O 1
ATOM 3401 N N . GLN B 1 81 ? 16.938 -34.562 -2.598 1 91 81 GLN B N 1
ATOM 3402 C CA . GLN B 1 81 ? 15.672 -35 -3.184 1 91 81 GLN B CA 1
ATOM 3403 C C . GLN B 1 81 ? 15.289 -34.125 -4.383 1 91 81 GLN B C 1
ATOM 3405 O O . GLN B 1 81 ? 14.57 -33.125 -4.234 1 91 81 GLN B O 1
ATOM 3410 N N . ASN B 1 82 ? 15.508 -34.656 -5.527 1 89.88 82 ASN B N 1
ATOM 3411 C CA . ASN B 1 82 ? 15.305 -33.875 -6.738 1 89.88 82 ASN B CA 1
ATOM 3412 C C . ASN B 1 82 ? 13.875 -33.969 -7.246 1 89.88 82 ASN B C 1
ATOM 3414 O O . ASN B 1 82 ? 13.203 -35 -7.023 1 89.88 82 ASN B O 1
ATOM 3418 N N . ILE B 1 83 ? 13.445 -32.875 -7.809 1 92.19 83 ILE B N 1
ATOM 3419 C CA . ILE B 1 83 ? 12.211 -32.938 -8.578 1 92.19 83 ILE B CA 1
ATOM 3420 C C . ILE B 1 83 ? 12.43 -33.781 -9.844 1 92.19 83 ILE B C 1
ATOM 3422 O O . ILE B 1 83 ? 13.438 -33.594 -10.539 1 92.19 83 ILE B O 1
ATOM 3426 N N . GLU B 1 84 ? 11.555 -34.688 -10.07 1 90.12 84 GLU B N 1
ATOM 3427 C CA . GLU B 1 84 ? 11.641 -35.5 -11.273 1 90.12 84 GLU B CA 1
ATOM 3428 C C . GLU B 1 84 ? 10.516 -35.188 -12.25 1 90.12 84 GLU B C 1
ATOM 3430 O O . GLU B 1 84 ? 9.461 -34.688 -11.844 1 90.12 84 GLU B O 1
ATOM 3435 N N . PHE B 1 85 ? 10.852 -35.188 -13.5 1 86.62 85 PHE B N 1
ATOM 3436 C CA . PHE B 1 85 ? 9.836 -34.906 -14.492 1 86.62 85 PHE B CA 1
ATOM 3437 C C . PHE B 1 85 ? 9.758 -36 -15.547 1 86.62 85 PHE B C 1
ATOM 3439 O O . PHE B 1 85 ? 10.773 -36.625 -15.859 1 86.62 85 PHE B O 1
ATOM 3446 N N . ASP B 1 86 ? 8.594 -36.344 -15.914 1 84.25 86 ASP B N 1
ATOM 3447 C CA . ASP B 1 86 ? 8.359 -37.094 -17.156 1 84.25 86 ASP B CA 1
ATOM 3448 C C . ASP B 1 86 ? 7.691 -36.219 -18.203 1 84.25 86 ASP B C 1
ATOM 3450 O O . ASP B 1 86 ? 7.781 -34.969 -18.141 1 84.25 86 ASP B O 1
ATOM 3454 N N . GLU B 1 87 ? 7.078 -36.719 -19.234 1 80.94 87 GLU B N 1
ATOM 3455 C CA . GLU B 1 87 ? 6.562 -35.938 -20.359 1 80.94 87 GLU B CA 1
ATOM 3456 C C . GLU B 1 87 ? 5.383 -35.094 -19.922 1 80.94 87 GLU B C 1
ATOM 3458 O O . GLU B 1 87 ? 5.168 -34 -20.469 1 80.94 87 GLU B O 1
ATOM 3463 N N . SER B 1 88 ? 4.719 -35.5 -18.859 1 81.5 88 SER B N 1
ATOM 3464 C CA . SER B 1 88 ? 3.469 -34.781 -18.609 1 81.5 88 SER B CA 1
ATOM 3465 C C . SER B 1 88 ? 3.344 -34.375 -17.156 1 81.5 88 SER B C 1
ATOM 3467 O O . SER B 1 88 ? 2.523 -33.531 -16.812 1 81.5 88 SER B O 1
ATOM 3469 N N . ARG B 1 89 ? 4.203 -35 -16.297 1 91 89 ARG B N 1
ATOM 3470 C CA . ARG B 1 89 ? 3.977 -34.75 -14.875 1 91 89 ARG B CA 1
ATOM 3471 C C . ARG B 1 89 ? 5.293 -34.469 -14.156 1 91 89 ARG B C 1
ATOM 3473 O O . ARG B 1 89 ? 6.34 -35 -14.547 1 91 89 ARG B O 1
ATOM 3480 N N . LEU B 1 90 ? 5.168 -33.656 -13.195 1 92.62 90 LEU B N 1
ATOM 3481 C CA . LEU B 1 90 ? 6.246 -33.375 -12.242 1 92.62 90 LEU B CA 1
ATOM 3482 C C . LEU B 1 90 ? 6.023 -34.125 -10.945 1 92.62 90 LEU B C 1
ATOM 3484 O O . LEU B 1 90 ? 4.895 -34.219 -10.453 1 92.62 90 LEU B O 1
ATOM 3488 N N . SER B 1 91 ? 7.125 -34.781 -10.477 1 94.19 91 SER B N 1
ATOM 3489 C CA . SER B 1 91 ? 7.113 -35.438 -9.18 1 94.19 91 SER B CA 1
ATOM 3490 C C . SER B 1 91 ? 7.871 -34.625 -8.133 1 94.19 91 SER B C 1
ATOM 3492 O O . SER B 1 91 ? 9.102 -34.5 -8.195 1 94.19 91 SER B O 1
ATOM 3494 N N . ILE B 1 92 ? 7.129 -34.094 -7.133 1 94.81 92 ILE B N 1
ATOM 3495 C CA . ILE B 1 92 ? 7.723 -33.219 -6.117 1 94.81 92 ILE B CA 1
ATOM 3496 C C . ILE B 1 92 ? 7.719 -33.906 -4.766 1 94.81 92 ILE B C 1
ATOM 3498 O O . ILE B 1 92 ? 6.652 -34.219 -4.211 1 94.81 92 ILE B O 1
ATOM 3502 N N . PRO B 1 93 ? 8.906 -34.188 -4.23 1 95.06 93 PRO B N 1
ATOM 3503 C CA . PRO B 1 93 ? 8.953 -34.75 -2.883 1 95.06 93 PRO B CA 1
ATOM 3504 C C . PRO B 1 93 ? 8.398 -33.812 -1.821 1 95.06 93 PRO B C 1
ATOM 3506 O O . PRO B 1 93 ? 8.641 -32.594 -1.875 1 95.06 93 PRO B O 1
ATOM 3509 N N . ILE B 1 94 ? 7.594 -34.375 -0.987 1 94.44 94 ILE B N 1
ATOM 3510 C CA . ILE B 1 94 ? 7.086 -33.562 0.126 1 94.44 94 ILE B CA 1
ATOM 3511 C C . ILE B 1 94 ? 8.086 -33.594 1.278 1 94.44 94 ILE B C 1
ATOM 3513 O O . ILE B 1 94 ? 7.941 -34.375 2.217 1 94.44 94 ILE B O 1
ATOM 3517 N N . VAL B 1 95 ? 9.07 -32.719 1.25 1 95.06 95 VAL B N 1
ATOM 3518 C CA . VAL B 1 95 ? 10.117 -32.562 2.258 1 95.06 95 VAL B CA 1
ATOM 3519 C C . VAL B 1 95 ? 10.18 -31.125 2.734 1 95.06 95 VAL B C 1
ATOM 3521 O O . VAL B 1 95 ? 10.242 -30.203 1.921 1 95.06 95 VAL B O 1
ATOM 3524 N N . PRO B 1 96 ? 10.109 -30.953 4.008 1 93.12 96 PRO B N 1
ATOM 3525 C CA . PRO B 1 96 ? 10.148 -29.594 4.535 1 93.12 96 PRO B CA 1
ATOM 3526 C C . PRO B 1 96 ? 11.398 -28.828 4.109 1 93.12 96 PRO B C 1
ATOM 3528 O O . PRO B 1 96 ? 12.461 -29.422 3.953 1 93.12 96 PRO B O 1
ATOM 3531 N N . LYS B 1 97 ? 11.227 -27.531 3.92 1 92 97 LYS B N 1
ATOM 3532 C CA . LYS B 1 97 ? 12.32 -26.609 3.65 1 92 97 LYS B CA 1
ATOM 3533 C C . LYS B 1 97 ? 13.078 -27 2.385 1 92 97 LYS B C 1
ATOM 3535 O O . LYS B 1 97 ? 14.312 -26.953 2.354 1 92 97 LYS B O 1
ATOM 3540 N N . SER B 1 98 ? 12.32 -27.469 1.401 1 95.06 98 SER B N 1
ATOM 3541 C CA . SER B 1 98 ? 12.938 -27.906 0.152 1 95.06 98 SER B CA 1
ATOM 3542 C C . SER B 1 98 ? 12.867 -26.812 -0.91 1 95.06 98 SER B C 1
ATOM 3544 O O . SER B 1 98 ? 13.633 -26.828 -1.872 1 95.06 98 SER B O 1
ATOM 3546 N N . ALA B 1 99 ? 11.914 -25.953 -0.8 1 95.38 99 ALA B N 1
ATOM 3547 C CA . ALA B 1 99 ? 11.711 -24.906 -1.794 1 95.38 99 ALA B CA 1
ATOM 3548 C C . ALA B 1 99 ? 11.758 -23.516 -1.146 1 95.38 99 ALA B C 1
ATOM 3550 O O . ALA B 1 99 ? 10.961 -23.219 -0.247 1 95.38 99 ALA B O 1
ATOM 3551 N N . GLN B 1 100 ? 12.68 -22.719 -1.603 1 93.69 100 GLN B N 1
ATOM 3552 C CA . GLN B 1 100 ? 12.812 -21.359 -1.12 1 93.69 100 GLN B CA 1
ATOM 3553 C C . GLN B 1 100 ? 11.789 -20.438 -1.781 1 93.69 100 GLN B C 1
ATOM 3555 O O . GLN B 1 100 ? 11.625 -20.453 -3.002 1 93.69 100 GLN B O 1
ATOM 3560 N N . LEU B 1 101 ? 11.094 -19.688 -0.994 1 94.44 101 LEU B N 1
ATOM 3561 C CA . LEU B 1 101 ? 10.172 -18.688 -1.524 1 94.44 101 LEU B CA 1
ATOM 3562 C C . LEU B 1 101 ? 10.93 -17.484 -2.072 1 94.44 101 LEU B C 1
ATOM 3564 O O . LEU B 1 101 ? 11.664 -16.828 -1.338 1 94.44 101 LEU B O 1
ATOM 3568 N N . ILE B 1 102 ? 10.781 -17.188 -3.305 1 91.69 102 ILE B N 1
ATOM 3569 C CA . ILE B 1 102 ? 11.352 -16.016 -3.938 1 91.69 102 ILE B CA 1
ATOM 3570 C C . ILE B 1 102 ? 10.359 -14.852 -3.881 1 91.69 102 ILE B C 1
ATOM 3572 O O . ILE B 1 102 ? 10.734 -13.711 -3.613 1 91.69 102 ILE B O 1
ATOM 3576 N N . ASP B 1 103 ? 9.109 -15.148 -4.129 1 91.56 103 ASP B N 1
ATOM 3577 C CA . ASP B 1 103 ? 8.016 -14.188 -4.07 1 91.56 103 ASP B CA 1
ATOM 3578 C C . ASP B 1 103 ? 6.738 -14.844 -3.541 1 91.56 103 ASP B C 1
ATOM 3580 O O . ASP B 1 103 ? 6.43 -15.984 -3.893 1 91.56 103 ASP B O 1
ATOM 3584 N N . GLY B 1 104 ? 6.078 -14.125 -2.73 1 92.25 104 GLY B N 1
ATOM 3585 C CA . GLY B 1 104 ? 4.82 -14.625 -2.193 1 92.25 104 GLY B CA 1
ATOM 3586 C C . GLY B 1 104 ? 4.922 -15.062 -0.745 1 92.25 104 GLY B C 1
ATOM 3587 O O . GLY B 1 104 ? 4.02 -15.719 -0.226 1 92.25 104 GLY B O 1
ATOM 3588 N N . GLN B 1 105 ? 5.949 -14.68 -0.052 1 91.75 105 GLN B N 1
ATOM 3589 C CA . GLN B 1 105 ? 6.184 -15.156 1.305 1 91.75 105 GLN B CA 1
ATOM 3590 C C . GLN B 1 105 ? 5.055 -14.734 2.242 1 91.75 105 GLN B C 1
ATOM 3592 O O . GLN B 1 105 ? 4.598 -15.531 3.07 1 91.75 105 GLN B O 1
ATOM 3597 N N . HIS B 1 106 ? 4.621 -13.492 2.057 1 91.25 106 HIS B N 1
ATOM 3598 C CA . HIS B 1 106 ? 3.535 -13.031 2.914 1 91.25 106 HIS B CA 1
ATOM 3599 C C . HIS B 1 106 ? 2.225 -13.734 2.576 1 91.25 106 HIS B C 1
ATOM 3601 O O . HIS B 1 106 ? 1.415 -14.008 3.465 1 91.25 106 HIS B O 1
ATOM 3607 N N . ARG B 1 107 ? 1.999 -14.039 1.319 1 93.19 107 ARG B N 1
ATOM 3608 C CA . ARG B 1 107 ? 0.82 -14.789 0.899 1 93.19 107 ARG B CA 1
ATOM 3609 C C . ARG B 1 107 ? 0.802 -16.172 1.527 1 93.19 107 ARG B C 1
ATOM 3611 O O . ARG B 1 107 ? -0.213 -16.594 2.088 1 93.19 107 ARG B O 1
ATOM 3618 N N . VAL B 1 108 ? 1.952 -16.875 1.413 1 95 108 VAL B N 1
ATOM 3619 C CA . VAL B 1 108 ? 2.041 -18.219 1.947 1 95 108 VAL B CA 1
ATOM 3620 C C . VAL B 1 108 ? 1.852 -18.188 3.463 1 95 108 VAL B C 1
ATOM 3622 O O . VAL B 1 108 ? 1.134 -19.031 4.02 1 95 108 VAL B O 1
ATOM 3625 N N . ALA B 1 109 ? 2.479 -17.172 4.16 1 93.94 109 ALA B N 1
ATOM 3626 C CA . ALA B 1 109 ? 2.34 -17.062 5.609 1 93.94 109 ALA B CA 1
ATOM 3627 C C . ALA B 1 109 ? 0.892 -16.766 5.996 1 93.94 109 ALA B C 1
ATOM 3629 O O . ALA B 1 109 ? 0.394 -17.297 6.992 1 93.94 109 ALA B O 1
ATOM 3630 N N . GLY B 1 110 ? 0.281 -15.891 5.242 1 94.69 110 GLY B N 1
ATOM 3631 C CA . GLY B 1 110 ? -1.119 -15.586 5.496 1 94.69 110 GLY B CA 1
ATOM 3632 C C . GLY B 1 110 ? -2.037 -16.766 5.266 1 94.69 110 GLY B C 1
ATOM 3633 O O . GLY B 1 110 ? -2.959 -17.016 6.047 1 94.69 110 GLY B O 1
ATOM 3634 N N . ILE B 1 111 ? -1.835 -17.5 4.203 1 96.19 111 ILE B N 1
ATOM 3635 C CA . ILE B 1 111 ? -2.615 -18.688 3.887 1 96.19 111 ILE B CA 1
ATOM 3636 C C . ILE B 1 111 ? -2.412 -19.734 4.973 1 96.19 111 ILE B C 1
ATOM 3638 O O . ILE B 1 111 ? -3.363 -20.406 5.387 1 96.19 111 ILE B O 1
ATOM 3642 N N . GLN B 1 112 ? -1.152 -19.891 5.398 1 97.44 112 GLN B N 1
ATOM 3643 C CA . GLN B 1 112 ? -0.857 -20.844 6.473 1 97.44 112 GLN B CA 1
ATOM 3644 C C . GLN B 1 112 ? -1.652 -20.5 7.73 1 97.44 112 GLN B C 1
ATOM 3646 O O . GLN B 1 112 ? -2.229 -21.391 8.367 1 97.44 112 GLN B O 1
ATOM 3651 N N . ALA B 1 113 ? -1.661 -19.234 8.062 1 96.94 113 ALA B N 1
ATOM 3652 C CA . ALA B 1 113 ? -2.416 -18.797 9.227 1 96.94 113 ALA B CA 1
ATOM 3653 C C . ALA B 1 113 ? -3.902 -19.094 9.07 1 96.94 113 ALA B C 1
ATOM 3655 O O . ALA B 1 113 ? -4.574 -19.453 10.039 1 96.94 113 ALA B O 1
ATOM 3656 N N . ALA B 1 114 ? -4.391 -18.906 7.926 1 96.69 114 ALA B N 1
ATOM 3657 C CA . ALA B 1 114 ? -5.797 -19.203 7.652 1 96.69 114 ALA B CA 1
ATOM 3658 C C . ALA B 1 114 ? -6.078 -20.703 7.758 1 96.69 114 ALA B C 1
ATOM 3660 O O . ALA B 1 114 ? -7.117 -21.109 8.281 1 96.69 114 ALA B O 1
ATOM 3661 N N . VAL B 1 115 ? -5.211 -21.516 7.219 1 97.5 115 VAL B N 1
ATOM 3662 C CA . VAL B 1 115 ? -5.344 -22.969 7.246 1 97.5 115 VAL B CA 1
ATOM 3663 C C . VAL B 1 115 ? -5.367 -23.453 8.688 1 97.5 115 VAL B C 1
ATOM 3665 O O . VAL B 1 115 ? -6.074 -24.406 9.016 1 97.5 115 VAL B O 1
ATOM 3668 N N . GLU B 1 116 ? -4.562 -22.859 9.5 1 97.62 116 GLU B N 1
ATOM 3669 C CA . GLU B 1 116 ? -4.531 -23.203 10.922 1 97.62 116 GLU B CA 1
ATOM 3670 C C . GLU B 1 116 ? -5.887 -22.953 11.578 1 97.62 116 GLU B C 1
ATOM 3672 O O . GLU B 1 116 ? -6.273 -23.672 12.5 1 97.62 116 GLU B O 1
ATOM 3677 N N . GLU B 1 117 ? -6.57 -22 11.156 1 96.75 117 GLU B N 1
ATOM 3678 C CA . GLU B 1 117 ? -7.887 -21.672 11.688 1 96.75 117 GLU B CA 1
ATOM 3679 C C . GLU B 1 117 ? -8.977 -22.516 11.031 1 96.75 117 GLU B C 1
ATOM 3681 O O . GLU B 1 117 ? -9.961 -22.875 11.68 1 96.75 117 GLU B O 1
ATOM 3686 N N . ASN B 1 118 ? -8.852 -22.766 9.766 1 96.94 118 ASN B N 1
ATOM 3687 C CA . ASN B 1 118 ? -9.781 -23.562 8.977 1 96.94 118 ASN B CA 1
ATOM 3688 C C . ASN B 1 118 ? -9.039 -24.562 8.102 1 96.94 118 ASN B C 1
ATOM 3690 O O . ASN B 1 118 ? -8.648 -24.25 6.977 1 96.94 118 ASN B O 1
ATOM 3694 N N . GLU B 1 119 ? -8.969 -25.766 8.477 1 96.88 119 GLU B N 1
ATOM 3695 C CA . GLU B 1 119 ? -8.164 -26.828 7.871 1 96.88 119 GLU B CA 1
ATOM 3696 C C . GLU B 1 119 ? -8.617 -27.109 6.441 1 96.88 119 GLU B C 1
ATOM 3698 O O . GLU B 1 119 ? -7.82 -27.547 5.609 1 96.88 119 GLU B O 1
ATOM 3703 N N . GLU B 1 120 ? -9.867 -26.781 6.117 1 96.19 120 GLU B N 1
ATOM 3704 C CA . GLU B 1 120 ? -10.406 -27.047 4.781 1 96.19 120 GLU B CA 1
ATOM 3705 C C . GLU B 1 120 ? -9.688 -26.203 3.73 1 96.19 120 GLU B C 1
ATOM 3707 O O . GLU B 1 120 ? -9.602 -26.594 2.566 1 96.19 120 GLU B O 1
ATOM 3712 N N . LEU B 1 121 ? -9.094 -25.141 4.199 1 96.31 121 LEU B N 1
ATOM 3713 C CA . LEU B 1 121 ? -8.398 -24.234 3.295 1 96.31 121 LEU B CA 1
ATOM 3714 C C . LEU B 1 121 ? -7.066 -24.844 2.844 1 96.31 121 LEU B C 1
ATOM 3716 O O . LEU B 1 121 ? -6.457 -24.359 1.888 1 96.31 121 LEU B O 1
ATOM 3720 N N . GLY B 1 122 ? -6.711 -25.891 3.461 1 96.88 122 GLY B N 1
ATOM 3721 C CA . GLY B 1 122 ? -5.543 -26.641 3.006 1 96.88 122 GLY B CA 1
ATOM 3722 C C . GLY B 1 122 ? -5.703 -27.203 1.609 1 96.88 122 GLY B C 1
ATOM 3723 O O . GLY B 1 122 ? -4.711 -27.469 0.923 1 96.88 122 GLY B O 1
ATOM 3724 N N . GLU B 1 123 ? -6.938 -27.328 1.168 1 97 123 GLU B N 1
ATOM 3725 C CA . GLU B 1 123 ? -7.25 -27.891 -0.14 1 97 123 GLU B CA 1
ATOM 3726 C C . GLU B 1 123 ? -7.254 -26.828 -1.223 1 97 123 GLU B C 1
ATOM 3728 O O . GLU B 1 123 ? -7.355 -27.125 -2.412 1 97 123 GLU B O 1
ATOM 3733 N N . LEU B 1 124 ? -7.062 -25.594 -0.804 1 96.38 124 LEU B N 1
ATOM 3734 C CA . LEU B 1 124 ? -7.016 -24.484 -1.752 1 96.38 124 LEU B CA 1
ATOM 3735 C C . LEU B 1 124 ? -5.91 -24.703 -2.783 1 96.38 124 LEU B C 1
ATOM 3737 O O . LEU B 1 124 ? -4.77 -25 -2.424 1 96.38 124 LEU B O 1
ATOM 3741 N N . GLU B 1 125 ? -6.289 -24.641 -4.086 1 97.69 125 GLU B N 1
ATOM 3742 C CA . GLU B 1 125 ? -5.316 -24.781 -5.168 1 97.69 125 GLU B CA 1
ATOM 3743 C C . GLU B 1 125 ? -4.629 -23.453 -5.469 1 97.69 125 GLU B C 1
ATOM 3745 O O . GLU B 1 125 ? -5.293 -22.422 -5.637 1 97.69 125 GLU B O 1
ATOM 3750 N N . LEU B 1 126 ? -3.311 -23.469 -5.492 1 97.75 126 LEU B N 1
ATOM 3751 C CA . LEU B 1 126 ? -2.535 -22.25 -5.734 1 97.75 126 LEU B CA 1
ATOM 3752 C C . LEU B 1 126 ? -1.648 -22.406 -6.965 1 97.75 126 LEU B C 1
ATOM 3754 O O . LEU B 1 126 ? -1.068 -23.484 -7.184 1 97.75 126 LEU B O 1
ATOM 3758 N N . PRO B 1 127 ? -1.662 -21.406 -7.844 1 98 127 PRO B N 1
ATOM 3759 C CA . PRO B 1 127 ? -0.655 -21.422 -8.906 1 98 127 PRO B CA 1
ATOM 3760 C C . PRO B 1 127 ? 0.764 -21.219 -8.375 1 98 127 PRO B C 1
ATOM 3762 O O . PRO B 1 127 ? 0.993 -20.375 -7.512 1 98 127 PRO B O 1
ATOM 3765 N N . VAL B 1 128 ? 1.716 -22.016 -8.898 1 98.19 128 VAL B N 1
ATOM 3766 C CA . VAL B 1 128 ? 3.098 -21.969 -8.43 1 98.19 128 VAL B CA 1
ATOM 3767 C C . VAL B 1 128 ? 4.047 -21.969 -9.625 1 98.19 128 VAL B C 1
ATOM 3769 O O . VAL B 1 128 ? 3.834 -22.688 -10.602 1 98.19 128 VAL B O 1
ATOM 3772 N N . THR B 1 129 ? 4.953 -21.047 -9.586 1 98 129 THR B N 1
ATOM 3773 C CA . THR B 1 129 ? 6.121 -21.062 -10.461 1 98 129 THR B CA 1
ATOM 3774 C C . THR B 1 129 ? 7.34 -21.609 -9.734 1 98 129 THR B C 1
ATOM 3776 O O . THR B 1 129 ? 7.738 -21.094 -8.695 1 98 129 THR B O 1
ATOM 3779 N N . ILE B 1 130 ? 7.98 -22.656 -10.305 1 97.06 130 ILE B N 1
ATOM 3780 C CA . ILE B 1 130 ? 9.078 -23.281 -9.578 1 97.06 130 ILE B CA 1
ATOM 3781 C C . ILE B 1 130 ? 10.328 -23.312 -10.453 1 97.06 130 ILE B C 1
ATOM 3783 O O . ILE B 1 130 ? 10.289 -23.797 -11.586 1 97.06 130 ILE B O 1
ATOM 3787 N N . TYR B 1 131 ? 11.367 -22.688 -9.953 1 96.44 131 TYR B N 1
ATOM 3788 C CA . TYR B 1 131 ? 12.727 -22.844 -10.469 1 96.44 131 TYR B CA 1
ATOM 3789 C C . TYR B 1 131 ? 13.453 -23.984 -9.766 1 96.44 131 TYR B C 1
ATOM 3791 O O . TYR B 1 131 ? 13.047 -24.422 -8.68 1 96.44 131 TYR B O 1
ATOM 3799 N N . ILE B 1 132 ? 14.461 -24.5 -10.484 1 95.5 132 ILE B N 1
ATOM 3800 C CA . ILE B 1 132 ? 15.234 -25.578 -9.875 1 95.5 132 ILE B CA 1
ATOM 3801 C C . ILE B 1 132 ? 16.703 -25.172 -9.805 1 95.5 132 ILE B C 1
ATOM 3803 O O . ILE B 1 132 ? 17.344 -24.953 -10.828 1 95.5 132 ILE B O 1
ATOM 3807 N N . GLY B 1 133 ? 17.172 -25 -8.602 1 94 133 GLY B N 1
ATOM 3808 C CA . GLY B 1 133 ? 18.609 -24.859 -8.367 1 94 133 GLY B CA 1
ATOM 3809 C C . GLY B 1 133 ? 19.156 -23.5 -8.734 1 94 133 GLY B C 1
ATOM 3810 O O . GLY B 1 133 ? 20.25 -23.391 -9.266 1 94 133 GLY B O 1
ATOM 3811 N N . LEU B 1 134 ? 18.391 -22.453 -8.539 1 92.94 134 LEU B N 1
ATOM 3812 C CA . LEU B 1 134 ? 18.891 -21.109 -8.797 1 92.94 134 LEU B CA 1
ATOM 3813 C C . LEU B 1 134 ? 19.938 -20.703 -7.758 1 92.94 134 LEU B C 1
ATOM 3815 O O . LEU B 1 134 ? 19.812 -21.047 -6.578 1 92.94 134 LEU B O 1
ATOM 3819 N N . SER B 1 135 ? 20.969 -19.969 -8.227 1 90.94 135 SER B N 1
ATOM 3820 C CA . SER B 1 135 ? 21.922 -19.375 -7.301 1 90.94 135 SER B CA 1
ATOM 3821 C C . SER B 1 135 ? 21.297 -18.219 -6.527 1 90.94 135 SER B C 1
ATOM 3823 O O . SER B 1 135 ? 20.25 -17.703 -6.918 1 90.94 135 SER B O 1
ATOM 3825 N N . THR B 1 136 ? 21.953 -17.844 -5.52 1 87.38 136 THR B N 1
ATOM 3826 C CA . THR B 1 136 ? 21.516 -16.703 -4.719 1 87.38 136 THR B CA 1
ATOM 3827 C C . THR B 1 136 ? 21.422 -15.453 -5.578 1 87.38 136 THR B C 1
ATOM 3829 O O . THR B 1 136 ? 20.484 -14.664 -5.43 1 87.38 136 THR B O 1
ATOM 3832 N N . LYS B 1 137 ? 22.391 -15.297 -6.398 1 88.81 137 LYS B N 1
ATOM 3833 C CA . LYS B 1 137 ? 22.422 -14.148 -7.301 1 88.81 137 LYS B CA 1
ATOM 3834 C C . LYS B 1 137 ? 21.203 -14.141 -8.219 1 88.81 137 LYS B C 1
ATOM 3836 O O . LYS B 1 137 ? 20.578 -13.102 -8.398 1 88.81 137 LYS B O 1
ATOM 3841 N N . LYS B 1 138 ? 20.859 -15.273 -8.75 1 90.38 138 LYS B N 1
ATOM 3842 C CA . LYS B 1 138 ? 19.719 -15.375 -9.656 1 90.38 138 LYS B CA 1
ATOM 3843 C C . LYS B 1 138 ? 18.406 -15.164 -8.906 1 90.38 138 LYS B C 1
ATOM 3845 O O . LYS B 1 138 ? 17.469 -14.547 -9.43 1 90.38 138 LYS B O 1
ATOM 3850 N N . CYS B 1 139 ? 18.344 -15.711 -7.68 1 90.75 139 CYS B N 1
ATOM 3851 C CA . CYS B 1 139 ? 17.172 -15.477 -6.848 1 90.75 139 CYS B CA 1
ATOM 3852 C C . CYS B 1 139 ? 16.969 -13.992 -6.578 1 90.75 139 CYS B C 1
ATOM 3854 O O . CYS B 1 139 ? 15.852 -13.484 -6.688 1 90.75 139 CYS B O 1
ATOM 3856 N N . ALA B 1 140 ? 18.047 -13.328 -6.254 1 87.88 140 ALA B N 1
ATOM 3857 C CA . ALA B 1 140 ? 18 -11.891 -6 1 87.88 140 ALA B CA 1
ATOM 3858 C C . ALA B 1 140 ? 17.547 -11.125 -7.242 1 87.88 140 ALA B C 1
ATOM 3860 O O . ALA B 1 140 ? 16.75 -10.195 -7.148 1 87.88 140 ALA B O 1
ATOM 3861 N N . ASN B 1 141 ? 18.094 -11.562 -8.391 1 89.38 141 ASN B N 1
ATOM 3862 C CA . ASN B 1 141 ? 17.734 -10.922 -9.648 1 89.38 141 ASN B CA 1
ATOM 3863 C C . ASN B 1 141 ? 16.234 -11.062 -9.938 1 89.38 141 ASN B C 1
ATOM 3865 O O . ASN B 1 141 ? 15.586 -10.109 -10.359 1 89.38 141 ASN B O 1
ATOM 3869 N N . ILE B 1 142 ? 15.734 -12.227 -9.688 1 90.75 142 ILE B N 1
ATOM 3870 C CA . ILE B 1 142 ? 14.32 -12.5 -9.945 1 90.75 142 ILE B CA 1
ATOM 3871 C C . ILE B 1 142 ? 13.453 -11.695 -8.977 1 90.75 142 ILE B C 1
ATOM 3873 O O . ILE B 1 142 ? 12.461 -11.078 -9.383 1 90.75 142 ILE B O 1
ATOM 3877 N N . PHE B 1 143 ? 13.82 -11.68 -7.781 1 89.69 143 PHE B N 1
ATOM 3878 C CA . PHE B 1 143 ? 13.07 -10.945 -6.773 1 89.69 143 PHE B CA 1
ATOM 3879 C C . PHE B 1 143 ? 13.031 -9.461 -7.098 1 89.69 143 PHE B C 1
ATOM 3881 O O . PHE B 1 143 ? 11.977 -8.828 -7.031 1 89.69 143 PHE B O 1
ATOM 3888 N N . LEU B 1 144 ? 14.234 -8.914 -7.395 1 86.5 144 LEU B N 1
ATOM 3889 C CA . LEU B 1 144 ? 14.328 -7.496 -7.73 1 86.5 144 LEU B CA 1
ATOM 3890 C C . LEU B 1 144 ? 13.523 -7.18 -8.984 1 86.5 144 LEU B C 1
ATOM 3892 O O . LEU B 1 144 ? 12.875 -6.133 -9.062 1 86.5 144 LEU B O 1
ATOM 3896 N N . SER B 1 145 ? 13.547 -8.102 -9.93 1 85.94 145 SER B N 1
ATOM 3897 C CA . SER B 1 145 ? 12.812 -7.914 -11.172 1 85.94 145 SER B CA 1
ATOM 3898 C C . SER B 1 145 ? 11.305 -7.875 -10.914 1 85.94 145 SER B C 1
ATOM 3900 O O . SER B 1 145 ? 10.602 -7.008 -11.438 1 85.94 145 SER B O 1
ATOM 3902 N N . ILE B 1 146 ? 10.797 -8.766 -10.125 1 87.75 146 ILE B N 1
ATOM 3903 C CA . ILE B 1 146 ? 9.383 -8.836 -9.797 1 87.75 146 ILE B CA 1
ATOM 3904 C C . ILE B 1 146 ? 8.945 -7.551 -9.094 1 87.75 146 ILE B C 1
ATOM 3906 O O . ILE B 1 146 ? 7.902 -6.98 -9.414 1 87.75 146 ILE B O 1
ATOM 3910 N N . ASN B 1 147 ? 9.789 -7.078 -8.219 1 80.5 147 ASN B N 1
ATOM 3911 C CA . ASN B 1 147 ? 9.406 -5.93 -7.402 1 80.5 147 ASN B CA 1
ATOM 3912 C C . ASN B 1 147 ? 9.562 -4.621 -8.164 1 80.5 147 ASN B C 1
ATOM 3914 O O . ASN B 1 147 ? 8.898 -3.631 -7.852 1 80.5 147 ASN B O 1
ATOM 3918 N N . THR B 1 148 ? 10.484 -4.578 -9.055 1 74.56 148 THR B N 1
ATOM 3919 C CA . THR B 1 148 ? 10.633 -3.402 -9.906 1 74.56 148 THR B CA 1
ATOM 3920 C C . THR B 1 148 ? 9.445 -3.262 -10.844 1 74.56 148 THR B C 1
ATOM 3922 O O . THR B 1 148 ? 8.992 -2.148 -11.125 1 74.56 148 THR B O 1
ATOM 3925 N N . GLU B 1 149 ? 8.93 -4.363 -11.289 1 77 149 GLU B N 1
ATOM 3926 C CA . GLU B 1 149 ? 7.816 -4.387 -12.234 1 77 149 GLU B CA 1
ATOM 3927 C C . GLU B 1 149 ? 6.492 -4.105 -11.531 1 77 149 GLU B C 1
ATOM 3929 O O . GLU B 1 149 ? 5.562 -3.568 -12.141 1 77 149 GLU B O 1
ATOM 3934 N N . GLN B 1 150 ? 6.5 -4.523 -10.305 1 79.44 150 GLN B N 1
ATOM 3935 C CA . GLN B 1 150 ? 5.242 -4.418 -9.57 1 79.44 150 GLN B CA 1
ATOM 3936 C C . GLN B 1 150 ? 5.199 -3.145 -8.734 1 79.44 150 GLN B C 1
ATOM 3938 O O . GLN B 1 150 ? 6.027 -2.955 -7.84 1 79.44 150 GLN B O 1
ATOM 3943 N N . LYS B 1 151 ? 4.387 -2.213 -9.109 1 77.94 151 LYS B N 1
ATOM 3944 C CA . LYS B 1 151 ? 4.199 -0.986 -8.344 1 77.94 151 LYS B CA 1
ATOM 3945 C C . LYS B 1 151 ? 2.771 -0.884 -7.809 1 77.94 151 LYS B C 1
ATOM 3947 O O . LYS B 1 151 ? 1.835 -1.39 -8.43 1 77.94 151 LYS B O 1
ATOM 3952 N N . PRO B 1 152 ? 2.732 -0.217 -6.688 1 78.12 152 PRO B N 1
ATOM 3953 C CA . PRO B 1 152 ? 1.389 -0.07 -6.125 1 78.12 152 PRO B CA 1
ATOM 3954 C C . PRO B 1 152 ? 0.478 0.796 -6.996 1 78.12 152 PRO B C 1
ATOM 3956 O O . PRO B 1 152 ? 0.95 1.726 -7.656 1 78.12 152 PRO B O 1
ATOM 3959 N N . VAL B 1 153 ? -0.708 0.426 -6.926 1 81.5 153 VAL B N 1
ATOM 3960 C CA . VAL B 1 153 ? -1.736 1.208 -7.605 1 81.5 153 VAL B CA 1
ATOM 3961 C C . VAL B 1 153 ? -2.043 2.469 -6.801 1 81.5 153 VAL B C 1
ATOM 3963 O O . VAL B 1 153 ? -2.074 2.434 -5.566 1 81.5 153 VAL B O 1
ATOM 3966 N N . PRO B 1 154 ? -2.27 3.562 -7.504 1 84.25 154 PRO B N 1
ATOM 3967 C CA . PRO B 1 154 ? -2.65 4.777 -6.781 1 84.25 154 PRO B CA 1
ATOM 3968 C C . PRO B 1 154 ? -3.895 4.586 -5.914 1 84.25 154 PRO B C 1
ATOM 3970 O O . PRO B 1 154 ? -4.844 3.92 -6.332 1 84.25 154 PRO B O 1
ATOM 3973 N N . ARG B 1 155 ? -3.986 5.188 -4.793 1 87.81 155 ARG B N 1
ATOM 3974 C CA . ARG B 1 155 ? -5.059 5.008 -3.82 1 87.81 155 ARG B CA 1
ATOM 3975 C C . ARG B 1 155 ? -6.398 5.457 -4.398 1 87.81 155 ARG B C 1
ATOM 3977 O O . ARG B 1 155 ? -7.434 4.852 -4.113 1 87.81 155 ARG B O 1
ATOM 3984 N N . SER B 1 156 ? -6.414 6.547 -5.152 1 88.56 156 SER B N 1
ATOM 3985 C CA . SER B 1 156 ? -7.664 7.027 -5.73 1 88.56 156 SER B CA 1
ATOM 3986 C C . SER B 1 156 ? -8.305 5.969 -6.621 1 88.56 156 SER B C 1
ATOM 3988 O O . SER B 1 156 ? -9.531 5.859 -6.68 1 88.56 156 SER B O 1
ATOM 3990 N N . LEU B 1 157 ? -7.504 5.227 -7.301 1 86.19 157 LEU B N 1
ATOM 3991 C CA . LEU B 1 157 ? -8.023 4.16 -8.156 1 86.19 157 LEU B CA 1
ATOM 3992 C C . LEU B 1 157 ? -8.625 3.041 -7.316 1 86.19 157 LEU B C 1
ATOM 3994 O O . LEU B 1 157 ? -9.703 2.525 -7.648 1 86.19 157 LEU B O 1
ATOM 3998 N N . VAL B 1 158 ? -7.918 2.699 -6.316 1 87.12 158 VAL B N 1
ATOM 3999 C CA . VAL B 1 158 ? -8.406 1.673 -5.402 1 87.12 158 VAL B CA 1
ATOM 4000 C C . VAL B 1 158 ? -9.766 2.088 -4.844 1 87.12 158 VAL B C 1
ATOM 4002 O O . VAL B 1 158 ? -10.719 1.304 -4.863 1 87.12 158 VAL B O 1
ATOM 4005 N N . TYR B 1 159 ? -9.812 3.344 -4.402 1 89.5 159 TYR B N 1
ATOM 4006 C CA . TYR B 1 159 ? -11.055 3.84 -3.809 1 89.5 159 TYR B CA 1
ATOM 4007 C C . TYR B 1 159 ? -12.164 3.906 -4.844 1 89.5 159 TYR B C 1
ATOM 4009 O O . TYR B 1 159 ? -13.336 3.67 -4.527 1 89.5 159 TYR B O 1
ATOM 4017 N N . ASP B 1 160 ? -11.805 4.262 -5.988 1 86.56 160 ASP B N 1
ATOM 4018 C CA . ASP B 1 160 ? -12.789 4.305 -7.066 1 86.56 160 ASP B CA 1
ATOM 4019 C C . ASP B 1 160 ? -13.359 2.916 -7.344 1 86.56 160 ASP B C 1
ATOM 4021 O O . ASP B 1 160 ? -14.555 2.775 -7.621 1 86.56 160 ASP B O 1
ATOM 4025 N N . LEU B 1 161 ? -12.617 1.898 -7.27 1 86.94 161 LEU B N 1
ATOM 4026 C CA . LEU B 1 161 ? -13.008 0.523 -7.551 1 86.94 161 LEU B CA 1
ATOM 4027 C C . LEU B 1 161 ? -13.914 -0.02 -6.445 1 86.94 161 LEU B C 1
ATOM 4029 O O . LEU B 1 161 ? -14.641 -0.995 -6.656 1 86.94 161 LEU B O 1
ATOM 4033 N N . TYR B 1 162 ? -13.844 0.617 -5.32 1 86.19 162 TYR B N 1
ATOM 4034 C CA . TYR B 1 162 ? -14.711 0.208 -4.223 1 86.19 162 TYR B CA 1
ATOM 4035 C C . TYR B 1 162 ? -16.172 0.386 -4.59 1 86.19 162 TYR B C 1
ATOM 4037 O O . TYR B 1 162 ? -17.047 -0.285 -4.031 1 86.19 162 TYR B O 1
ATOM 4045 N N . LEU B 1 163 ? -16.453 1.197 -5.562 1 83.06 163 LEU B N 1
ATOM 4046 C CA . LEU B 1 163 ? -17.828 1.451 -5.996 1 83.06 163 LEU B CA 1
ATOM 4047 C C . LEU B 1 163 ? -18.406 0.222 -6.68 1 83.06 163 LEU B C 1
ATOM 4049 O O . LEU B 1 163 ? -19.625 0.013 -6.652 1 83.06 163 LEU B O 1
ATOM 4053 N N . VAL B 1 164 ? -17.578 -0.557 -7.223 1 83.88 164 VAL B N 1
ATOM 4054 C CA . VAL B 1 164 ? -18.047 -1.664 -8.047 1 83.88 164 VAL B CA 1
ATOM 4055 C C . VAL B 1 164 ? -17.75 -2.99 -7.348 1 83.88 164 VAL B C 1
ATOM 4057 O O . VAL B 1 164 ? -18.438 -3.986 -7.574 1 83.88 164 VAL B O 1
ATOM 4060 N N . ALA B 1 165 ? -16.797 -3.012 -6.41 1 86.5 165 ALA B N 1
ATOM 4061 C CA . ALA B 1 165 ? -16.344 -4.234 -5.754 1 86.5 165 ALA B CA 1
ATOM 4062 C C . ALA B 1 165 ? -17.375 -4.738 -4.754 1 86.5 165 ALA B C 1
ATOM 4064 O O . ALA B 1 165 ? -18.297 -4.008 -4.383 1 86.5 165 ALA B O 1
ATOM 4065 N N . ASP B 1 166 ? -17.219 -5.957 -4.426 1 85.88 166 ASP B N 1
ATOM 4066 C CA . ASP B 1 166 ? -18.078 -6.555 -3.41 1 85.88 166 ASP B CA 1
ATOM 4067 C C . ASP B 1 166 ? -17.797 -5.949 -2.033 1 85.88 166 ASP B C 1
ATOM 4069 O O . ASP B 1 166 ? -16.656 -5.641 -1.701 1 85.88 166 ASP B O 1
ATOM 4073 N N . GLU B 1 167 ? -18.859 -5.922 -1.236 1 81.88 167 GLU B N 1
ATOM 4074 C CA . GLU B 1 167 ? -18.766 -5.336 0.098 1 81.88 167 GLU B CA 1
ATOM 4075 C C . GLU B 1 167 ? -17.797 -6.109 0.981 1 81.88 167 GLU B C 1
ATOM 4077 O O . GLU B 1 167 ? -17.141 -5.531 1.854 1 81.88 167 GLU B O 1
ATOM 4082 N N . GLU B 1 168 ? -17.719 -7.293 0.684 1 78.81 168 GLU B N 1
ATOM 4083 C CA . GLU B 1 168 ? -16.875 -8.148 1.518 1 78.81 168 GLU B CA 1
ATOM 4084 C C . GLU B 1 168 ? -15.391 -7.852 1.3 1 78.81 168 GLU B C 1
ATOM 4086 O O . GLU B 1 168 ? -14.562 -8.172 2.152 1 78.81 168 GLU B O 1
ATOM 4091 N N . ILE B 1 169 ? -15.078 -7.281 0.165 1 79 169 ILE B N 1
ATOM 4092 C CA . ILE B 1 169 ? -13.688 -7.062 -0.219 1 79 169 ILE B CA 1
ATOM 4093 C C . ILE B 1 169 ? -13.25 -5.66 0.206 1 79 169 ILE B C 1
ATOM 4095 O O . ILE B 1 169 ? -12.055 -5.406 0.393 1 79 169 ILE B O 1
ATOM 4099 N N . VAL B 1 170 ? -14.281 -4.734 0.505 1 85.19 170 VAL B N 1
ATOM 4100 C CA . VAL B 1 170 ? -13.961 -3.328 0.729 1 85.19 170 VAL B CA 1
ATOM 4101 C C . VAL B 1 170 ? -13.922 -3.039 2.229 1 85.19 170 VAL B C 1
ATOM 4103 O O . VAL B 1 170 ? -14.641 -3.666 3.008 1 85.19 170 VAL B O 1
ATOM 4106 N N . ASP B 1 171 ? -12.93 -2.256 2.621 1 86.44 171 ASP B N 1
ATOM 4107 C CA . ASP B 1 171 ? -12.938 -1.716 3.977 1 86.44 171 ASP B CA 1
ATOM 4108 C C . ASP B 1 171 ? -14.164 -0.844 4.219 1 86.44 171 ASP B C 1
ATOM 4110 O O . ASP B 1 171 ? -14.359 0.167 3.539 1 86.44 171 ASP B O 1
ATOM 4114 N N . PRO B 1 172 ? -14.945 -1.294 5.145 1 89.5 172 PRO B N 1
ATOM 4115 C CA . PRO B 1 172 ? -16.203 -0.579 5.332 1 89.5 172 PRO B CA 1
ATOM 4116 C C . PRO B 1 172 ? -16.016 0.901 5.648 1 89.5 172 PRO B C 1
ATOM 4118 O O . PRO B 1 172 ? -16.812 1.741 5.227 1 89.5 172 PRO B O 1
ATOM 4121 N N . THR B 1 173 ? -14.984 1.222 6.43 1 94.31 173 THR B N 1
ATOM 4122 C CA . THR B 1 173 ? -14.711 2.609 6.789 1 94.31 173 THR B CA 1
ATOM 4123 C C . THR B 1 173 ? -14.328 3.422 5.559 1 94.31 173 THR B C 1
ATOM 4125 O O . THR B 1 173 ? -14.812 4.539 5.367 1 94.31 173 THR B O 1
ATOM 4128 N N . ILE B 1 174 ? -13.531 2.822 4.73 1 93.88 174 ILE B N 1
ATOM 4129 C CA . ILE B 1 174 ? -13.086 3.484 3.51 1 93.88 174 ILE B CA 1
ATOM 4130 C C . ILE B 1 174 ? -14.258 3.621 2.543 1 93.88 174 ILE B C 1
ATOM 4132 O O . ILE B 1 174 ? -14.422 4.66 1.897 1 93.88 174 ILE B O 1
ATOM 4136 N N . ALA B 1 175 ? -15.016 2.623 2.484 1 93.19 175 ALA B N 1
ATOM 4137 C CA . ALA B 1 175 ? -16.203 2.652 1.623 1 93.19 175 ALA B CA 1
ATOM 4138 C C . ALA B 1 175 ? -17.156 3.768 2.037 1 93.19 175 ALA B C 1
ATOM 4140 O O . ALA B 1 175 ? -17.688 4.48 1.187 1 93.19 175 ALA B O 1
ATOM 4141 N N . ARG B 1 176 ? -17.359 3.863 3.338 1 95.62 176 ARG B N 1
ATOM 4142 C CA . ARG B 1 176 ? -18.203 4.918 3.865 1 95.62 176 ARG B CA 1
ATOM 4143 C C . ARG B 1 176 ? -17.656 6.297 3.523 1 95.62 176 ARG B C 1
ATOM 4145 O O . ARG B 1 176 ? -18.391 7.172 3.057 1 95.62 176 ARG B O 1
ATOM 4152 N N . ALA B 1 177 ? -16.406 6.488 3.777 1 97.62 177 ALA B N 1
ATOM 4153 C CA . ALA B 1 177 ? -15.75 7.758 3.473 1 97.62 177 ALA B CA 1
ATOM 4154 C C . ALA B 1 177 ? -15.828 8.078 1.983 1 97.62 177 ALA B C 1
ATOM 4156 O O . ALA B 1 177 ? -16.078 9.227 1.6 1 97.62 177 ALA B O 1
ATOM 4157 N N . ARG B 1 178 ? -15.625 7.062 1.159 1 95.88 178 ARG B N 1
ATOM 4158 C CA . ARG B 1 178 ? -15.703 7.223 -0.289 1 95.88 178 ARG B CA 1
ATOM 4159 C C . ARG B 1 178 ? -17.109 7.629 -0.72 1 95.88 178 ARG B C 1
ATOM 4161 O O . ARG B 1 178 ? -17.281 8.508 -1.57 1 95.88 178 ARG B O 1
ATOM 4168 N N . ASP B 1 179 ? -18.094 7.043 -0.131 1 95.75 179 ASP B N 1
ATOM 4169 C CA . ASP B 1 179 ? -19.484 7.367 -0.441 1 95.75 179 ASP B CA 1
ATOM 4170 C C . ASP B 1 179 ? -19.797 8.82 -0.1 1 95.75 179 ASP B C 1
ATOM 4172 O O . ASP B 1 179 ? -20.5 9.5 -0.848 1 95.75 179 ASP B O 1
ATOM 4176 N N . ILE B 1 180 ? -19.297 9.18 0.968 1 97.81 180 ILE B N 1
ATOM 4177 C CA . ILE B 1 180 ? -19.5 10.562 1.385 1 97.81 180 ILE B CA 1
ATOM 4178 C C . ILE B 1 180 ? -18.797 11.508 0.413 1 97.81 180 ILE B C 1
ATOM 4180 O O . ILE B 1 180 ? -19.375 12.516 -0.012 1 97.81 180 ILE B O 1
ATOM 4184 N N . ALA B 1 181 ? -17.594 11.18 0.078 1 97.81 181 ALA B N 1
ATOM 4185 C CA . ALA B 1 181 ? -16.844 11.984 -0.889 1 97.81 181 ALA B CA 1
ATOM 4186 C C . ALA B 1 181 ? -17.594 12.062 -2.219 1 97.81 181 ALA B C 1
ATOM 4188 O O . ALA B 1 181 ? -17.656 13.133 -2.832 1 97.81 181 ALA B O 1
ATOM 4189 N N . GLU B 1 182 ? -18.141 11 -2.621 1 95.31 182 GLU B N 1
ATOM 4190 C CA . GLU B 1 182 ? -18.906 10.953 -3.863 1 95.31 182 GLU B CA 1
ATOM 4191 C C . GLU B 1 182 ? -20.156 11.828 -3.779 1 95.31 182 GLU B C 1
ATOM 4193 O O . GLU B 1 182 ? -20.5 12.531 -4.734 1 95.31 182 GLU B O 1
ATOM 4198 N N . ALA B 1 183 ? -20.828 11.742 -2.684 1 96.88 183 ALA B N 1
ATOM 4199 C CA . ALA B 1 183 ? -22.016 12.57 -2.48 1 96.88 183 ALA B CA 1
ATOM 4200 C C . ALA B 1 183 ? -21.656 14.055 -2.52 1 96.88 183 ALA B C 1
ATOM 4202 O O . ALA B 1 183 ? -22.375 14.844 -3.145 1 96.88 183 ALA B O 1
ATOM 4203 N N . LEU B 1 184 ? -20.594 14.367 -1.867 1 97.88 184 LEU B N 1
ATOM 4204 C CA . LEU B 1 184 ? -20.141 15.758 -1.877 1 97.88 184 LEU B CA 1
ATOM 4205 C C . LEU B 1 184 ? -19.812 16.203 -3.293 1 97.88 184 LEU B C 1
ATOM 4207 O O . LEU B 1 184 ? -20 17.375 -3.635 1 97.88 184 LEU B O 1
ATOM 4211 N N . ASN B 1 185 ? -19.391 15.305 -4.094 1 96.88 185 ASN B N 1
ATOM 4212 C CA . ASN B 1 185 ? -18.938 15.594 -5.445 1 96.88 185 ASN B CA 1
ATOM 4213 C C . ASN B 1 185 ? -20.094 15.672 -6.434 1 96.88 185 ASN B C 1
ATOM 4215 O O . ASN B 1 185 ? -19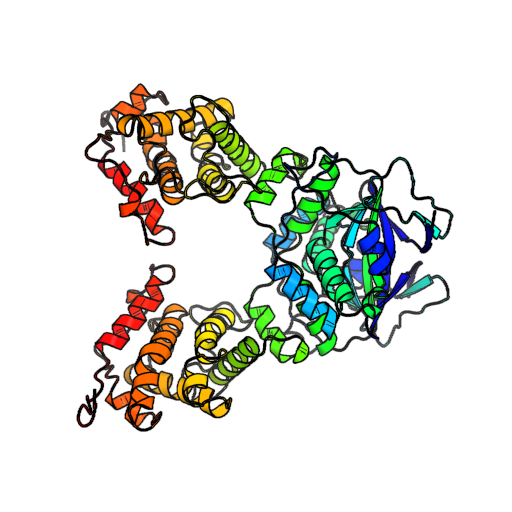.953 16.25 -7.512 1 96.88 185 ASN B O 1
ATOM 4219 N N . THR B 1 186 ? -21.266 15.117 -6.125 1 96.44 186 THR B N 1
ATOM 4220 C CA . THR B 1 186 ? -22.297 14.938 -7.141 1 96.44 186 THR B CA 1
ATOM 4221 C C . THR B 1 186 ? -23.562 15.688 -6.75 1 96.44 186 THR B C 1
ATOM 4223 O O . THR B 1 186 ? -24.391 16.016 -7.613 1 96.44 186 THR B O 1
ATOM 4226 N N . GLU B 1 187 ? -23.719 15.898 -5.438 1 96.44 187 GLU B N 1
ATOM 4227 C CA . GLU B 1 187 ? -24.938 16.578 -5.008 1 96.44 187 GLU B CA 1
ATOM 4228 C C . GLU B 1 187 ? -24.922 18.047 -5.398 1 96.44 187 GLU B C 1
ATOM 4230 O O . GLU B 1 187 ? -23.922 18.734 -5.23 1 96.44 187 GLU B O 1
ATOM 4235 N N . GLU B 1 188 ? -25.953 18.578 -5.91 1 95.75 188 GLU B N 1
ATOM 4236 C CA . GLU B 1 188 ? -26.047 19.906 -6.5 1 95.75 188 GLU B CA 1
ATOM 4237 C C . GLU B 1 188 ? -25.828 21 -5.453 1 95.75 188 GLU B C 1
ATOM 4239 O O . GLU B 1 188 ? -25.25 22.047 -5.754 1 95.75 188 GLU B O 1
ATOM 4244 N N . ASP B 1 189 ? -26.234 20.781 -4.242 1 95.06 189 ASP B N 1
ATOM 4245 C CA . ASP B 1 189 ? -26.125 21.812 -3.211 1 95.06 189 ASP B CA 1
ATOM 4246 C C . ASP B 1 189 ? -24.812 21.688 -2.436 1 95.06 189 ASP B C 1
ATOM 4248 O O . ASP B 1 189 ? -24.578 22.406 -1.465 1 95.06 189 ASP B O 1
ATOM 4252 N N . SER B 1 190 ? -23.906 20.797 -2.906 1 97.06 190 SER B N 1
ATOM 4253 C CA . SER B 1 190 ? -22.641 20.578 -2.24 1 97.06 190 SER B CA 1
ATOM 4254 C C . SER B 1 190 ? -21.609 21.641 -2.645 1 97.06 190 SER B C 1
ATOM 4256 O O . SER B 1 190 ? -21.469 21.953 -3.828 1 97.06 190 SER B O 1
ATOM 4258 N N . PRO B 1 191 ? -20.859 22.188 -1.642 1 97.62 191 PRO B N 1
ATOM 4259 C CA . PRO B 1 191 ? -19.766 23.125 -1.967 1 97.62 191 PRO B CA 1
ATOM 4260 C C . PRO B 1 191 ? -18.656 22.453 -2.764 1 97.62 191 PRO B C 1
ATOM 4262 O O . PRO B 1 191 ? -17.828 23.141 -3.367 1 97.62 191 PRO B O 1
ATOM 4265 N N . TYR B 1 192 ? -18.625 21.125 -2.82 1 98 192 TYR B N 1
ATOM 4266 C CA . TYR B 1 192 ? -17.547 20.422 -3.502 1 98 192 TYR B CA 1
ATOM 4267 C C . TYR B 1 192 ? -18.062 19.719 -4.758 1 98 192 TYR B C 1
ATOM 4269 O O . TYR B 1 192 ? -17.453 18.75 -5.227 1 98 192 TYR B O 1
ATOM 4277 N N . LEU B 1 193 ? -19.203 20.297 -5.305 1 96.56 193 LEU B N 1
ATOM 4278 C CA . LEU B 1 193 ? -19.734 19.75 -6.551 1 96.56 193 LEU B CA 1
ATOM 4279 C C . LEU B 1 193 ? -18.672 19.75 -7.641 1 96.56 193 LEU B C 1
ATOM 4281 O O . LEU B 1 193 ? -18.141 20.812 -8 1 96.56 193 LEU B O 1
ATOM 4285 N N . GLU B 1 194 ? -18.234 18.594 -8.1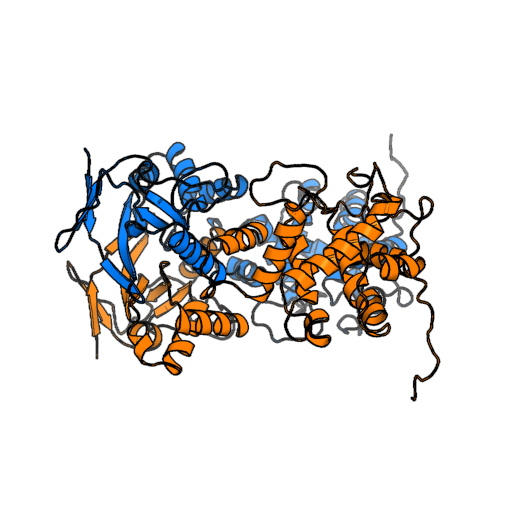17 1 94.38 194 GLU B N 1
ATOM 4286 C CA . GLU B 1 194 ? -17.297 18.359 -9.203 1 94.38 194 GLU B CA 1
ATOM 4287 C C . GLU B 1 194 ? -15.891 18.797 -8.82 1 94.38 194 GLU B C 1
ATOM 4289 O O . GLU B 1 194 ? -15.086 19.172 -9.68 1 94.38 194 GLU B O 1
ATOM 4294 N N . GLU B 1 195 ? -15.617 18.828 -7.473 1 95.94 195 GLU B N 1
ATOM 4295 C CA . GLU B 1 195 ? -14.312 19.312 -7.031 1 95.94 195 GLU B CA 1
ATOM 4296 C C . GLU B 1 195 ? -13.453 18.172 -6.504 1 95.94 195 GLU B C 1
ATOM 4298 O O . GLU B 1 195 ? -12.281 18.375 -6.164 1 95.94 195 GLU B O 1
ATOM 4303 N N . ILE B 1 196 ? -14.016 17 -6.461 1 96 196 ILE B N 1
ATOM 4304 C CA . ILE B 1 196 ? -13.234 15.812 -6.098 1 96 196 ILE B CA 1
ATOM 4305 C C . ILE B 1 196 ? -12.766 15.102 -7.363 1 96 196 ILE B C 1
ATOM 4307 O O . ILE B 1 196 ? -13.586 14.703 -8.195 1 96 196 ILE B O 1
ATOM 4311 N N . LYS B 1 197 ? -11.531 14.969 -7.496 1 92.44 197 LYS B N 1
ATOM 4312 C CA . LYS B 1 197 ? -10.93 14.391 -8.695 1 92.44 197 LYS B CA 1
ATOM 4313 C C . LYS B 1 197 ? -10.906 12.867 -8.609 1 92.44 197 LYS B C 1
ATOM 4315 O O . LYS B 1 197 ? -10.242 12.297 -7.734 1 92.44 197 LYS B O 1
ATOM 4320 N N . THR B 1 198 ? -11.562 12.273 -9.484 1 86.88 198 THR B N 1
ATOM 4321 C CA . THR B 1 198 ? -11.547 10.812 -9.594 1 86.88 198 THR B CA 1
ATOM 4322 C C . THR B 1 198 ? -10.477 10.359 -10.586 1 86.88 198 THR B C 1
ATOM 4324 O O . THR B 1 198 ? -10 11.156 -11.398 1 86.88 198 THR B O 1
ATOM 4327 N N . PRO B 1 199 ? -10.141 9.094 -10.492 1 82.12 199 PRO B N 1
ATOM 4328 C CA . PRO B 1 199 ? -9.141 8.602 -11.445 1 82.12 199 PRO B CA 1
ATOM 4329 C C . PRO B 1 199 ? -9.57 8.766 -12.898 1 82.12 199 PRO B C 1
ATOM 4331 O O . PRO B 1 199 ? -10.734 8.531 -13.227 1 82.12 199 PRO B O 1
ATOM 4334 N N . GLY B 1 200 ? -8.602 9.266 -13.719 1 73.5 200 GLY B N 1
ATOM 4335 C CA . GLY B 1 200 ? -8.883 9.438 -15.141 1 73.5 200 GLY B CA 1
ATOM 4336 C C . GLY B 1 200 ? -9.391 10.82 -15.484 1 73.5 200 GLY B C 1
ATOM 4337 O O . GLY B 1 200 ? -9.539 11.164 -16.656 1 73.5 200 GLY B O 1
ATOM 4338 N N . SER B 1 201 ? -9.672 11.531 -14.43 1 78 201 SER B N 1
ATOM 4339 C CA . SER B 1 201 ? -10.102 12.898 -14.688 1 78 201 SER B CA 1
ATOM 4340 C C . SER B 1 201 ? -8.984 13.727 -15.305 1 78 201 SER B C 1
ATOM 4342 O O . SER B 1 201 ? -7.805 13.484 -15.031 1 78 201 SER B O 1
ATOM 4344 N N . PRO B 1 202 ? -9.344 14.602 -16.125 1 76.44 202 PRO B N 1
ATOM 4345 C CA . PRO B 1 202 ? -8.32 15.469 -16.719 1 76.44 202 PRO B CA 1
ATOM 4346 C C . PRO B 1 202 ? -7.535 16.25 -15.672 1 76.44 202 PRO B C 1
ATOM 4348 O O . PRO B 1 202 ? -8.078 16.609 -14.625 1 76.44 202 PRO B O 1
ATOM 4351 N N . ARG B 1 203 ? -6.312 16.453 -16.078 1 80.25 203 ARG B N 1
ATOM 4352 C CA . ARG B 1 203 ? -5.461 17.219 -15.18 1 80.25 203 ARG B CA 1
ATOM 4353 C C . ARG B 1 203 ? -5.938 18.672 -15.086 1 80.25 203 ARG B C 1
ATOM 4355 O O . ARG B 1 203 ? -6.336 19.266 -16.094 1 80.25 203 ARG B O 1
ATOM 4362 N N . ARG B 1 204 ? -6.098 19.203 -13.828 1 83.06 204 ARG B N 1
ATOM 4363 C CA . ARG B 1 204 ? -6.492 20.594 -13.602 1 83.06 204 ARG B CA 1
ATOM 4364 C C . ARG B 1 204 ? -5.922 21.125 -12.289 1 83.06 204 ARG B C 1
ATOM 4366 O O . ARG B 1 204 ? -5.59 20.344 -11.391 1 83.06 204 ARG B O 1
ATOM 4373 N N . LYS B 1 205 ? -5.777 22.422 -12.398 1 87.5 205 LYS B N 1
ATOM 4374 C CA . LYS B 1 205 ? -5.352 23.062 -11.164 1 87.5 205 LYS B CA 1
ATOM 4375 C C . LYS B 1 205 ? -6.457 23.016 -10.109 1 87.5 205 LYS B C 1
ATOM 4377 O O . LYS B 1 205 ? -7.625 23.266 -10.422 1 87.5 205 LYS B O 1
ATOM 4382 N N . GLY B 1 206 ? -6.051 22.703 -9.008 1 89 206 GLY B N 1
ATOM 4383 C CA . GLY B 1 206 ? -7.02 22.625 -7.93 1 89 206 GLY B CA 1
ATOM 4384 C C . GLY B 1 206 ? -7.812 21.328 -7.934 1 89 206 GLY B C 1
ATOM 4385 O O . GLY B 1 206 ? -7.574 20.453 -8.766 1 89 206 GLY B O 1
ATOM 4386 N N . GLY B 1 207 ? -8.656 21.234 -6.977 1 93.62 207 GLY B N 1
ATOM 4387 C CA . GLY B 1 207 ? -9.398 20 -6.789 1 93.62 207 GLY B CA 1
ATOM 4388 C C . GLY B 1 207 ? -8.781 19.078 -5.746 1 93.62 207 GLY B C 1
ATOM 4389 O O . GLY B 1 207 ? -7.586 19.156 -5.473 1 93.62 207 GLY B O 1
ATOM 4390 N N . ILE B 1 208 ? -9.633 18.312 -5.266 1 96.12 208 ILE B N 1
ATOM 4391 C CA . ILE B 1 208 ? -9.195 17.406 -4.203 1 96.12 208 ILE B CA 1
ATOM 4392 C C . ILE B 1 208 ? -9.188 15.969 -4.723 1 96.12 208 ILE B C 1
ATOM 4394 O O . ILE B 1 208 ? -10.211 15.461 -5.191 1 96.12 208 ILE B O 1
ATOM 4398 N N . ALA B 1 209 ? -8.031 15.375 -4.672 1 95.31 209 ALA B N 1
ATOM 4399 C CA . ALA B 1 209 ? -7.953 13.969 -5.07 1 95.31 209 ALA B CA 1
ATOM 4400 C C . ALA B 1 209 ? -8.875 13.102 -4.219 1 95.31 209 ALA B C 1
ATOM 4402 O O . ALA B 1 209 ? -8.992 13.305 -3.01 1 95.31 209 ALA B O 1
ATOM 4403 N N . LEU B 1 210 ? -9.484 12.141 -4.852 1 95.12 210 LEU B N 1
ATOM 4404 C CA . LEU B 1 210 ? -10.375 11.227 -4.141 1 95.12 210 LEU B CA 1
ATOM 4405 C C . LEU B 1 210 ? -9.672 10.625 -2.926 1 95.12 210 LEU B C 1
ATOM 4407 O O . LEU B 1 210 ? -10.266 10.508 -1.853 1 95.12 210 LEU B O 1
ATOM 4411 N N . SER B 1 211 ? -8.461 10.234 -3.115 1 95.44 211 SER B N 1
ATOM 4412 C CA . SER B 1 211 ? -7.699 9.633 -2.023 1 95.44 211 SER B CA 1
ATOM 4413 C C . SER B 1 211 ? -7.562 10.602 -0.851 1 95.44 211 SER B C 1
ATOM 4415 O O . SER B 1 211 ? -7.688 10.203 0.309 1 95.44 211 SER B O 1
ATOM 4417 N N . SER B 1 212 ? -7.309 11.891 -1.126 1 96.56 212 SER B N 1
ATOM 4418 C CA . SER B 1 212 ? -7.172 12.906 -0.086 1 96.56 212 SER B CA 1
ATOM 4419 C C . SER B 1 212 ? -8.5 13.141 0.631 1 96.56 212 SER B C 1
ATOM 4421 O O . SER B 1 212 ? -8.531 13.289 1.854 1 96.56 212 SER B O 1
ATOM 4423 N N . ALA B 1 213 ? -9.547 13.18 -0.128 1 97.94 213 ALA B N 1
ATOM 4424 C CA . ALA B 1 213 ? -10.875 13.367 0.453 1 97.94 213 ALA B CA 1
ATOM 4425 C C . ALA B 1 213 ? -11.227 12.227 1.398 1 97.94 213 ALA B C 1
ATOM 4427 O O . ALA B 1 213 ? -11.641 12.453 2.535 1 97.94 213 ALA B O 1
ATOM 4428 N N . VAL B 1 214 ? -11.016 11.062 0.912 1 97.5 214 VAL B N 1
ATOM 4429 C CA . VAL B 1 214 ? -11.312 9.883 1.711 1 97.5 214 VAL B CA 1
ATOM 4430 C C . VAL B 1 214 ? -10.445 9.875 2.967 1 97.5 214 VAL B C 1
ATOM 4432 O O . VAL B 1 214 ? -10.93 9.57 4.062 1 97.5 214 VAL B O 1
ATOM 4435 N N . GLY B 1 215 ? -9.242 10.211 2.754 1 97.12 215 GLY B N 1
ATOM 4436 C CA . GLY B 1 215 ? -8.328 10.258 3.879 1 97.12 215 GLY B CA 1
ATOM 4437 C C . GLY B 1 215 ? -8.75 11.242 4.953 1 97.12 215 GLY B C 1
ATOM 4438 O O . GLY B 1 215 ? -8.531 11 6.145 1 97.12 215 GLY B O 1
ATOM 4439 N N . ALA B 1 216 ? -9.305 12.32 4.586 1 97.75 216 ALA B N 1
ATOM 4440 C CA . ALA B 1 216 ? -9.742 13.359 5.516 1 97.75 216 ALA B CA 1
ATOM 4441 C C . ALA B 1 216 ? -11.047 12.977 6.199 1 97.75 216 ALA B C 1
ATOM 4443 O O . ALA B 1 216 ? -11.281 13.344 7.352 1 97.75 216 ALA B O 1
ATOM 4444 N N . ILE B 1 217 ? -11.898 12.203 5.562 1 98.38 217 ILE B N 1
ATOM 4445 C CA . ILE B 1 217 ? -13.227 11.859 6.059 1 98.38 217 ILE B CA 1
ATOM 4446 C C . ILE B 1 217 ? -13.141 10.633 6.965 1 98.38 217 ILE B C 1
ATOM 4448 O O . ILE B 1 217 ? -13.875 10.523 7.949 1 98.38 217 ILE B O 1
ATOM 4452 N N . LYS B 1 218 ? -12.258 9.797 6.691 1 97.44 218 LYS B N 1
ATOM 4453 C CA . LYS B 1 218 ? -12.133 8.484 7.32 1 97.44 218 LYS B CA 1
ATOM 4454 C C . LYS B 1 218 ? -12.086 8.609 8.844 1 97.44 218 LYS B C 1
ATOM 4456 O O . LYS B 1 218 ? -12.789 7.891 9.555 1 97.44 218 LYS B O 1
ATOM 4461 N N . PRO B 1 219 ? -11.289 9.562 9.406 1 96.69 219 PRO B N 1
ATOM 4462 C CA . PRO B 1 219 ? -11.203 9.672 10.867 1 96.69 219 PRO B CA 1
ATOM 4463 C C . PRO B 1 219 ? -12.555 10 11.516 1 96.69 219 PRO B C 1
ATOM 4465 O O . PRO B 1 219 ? -12.789 9.641 12.672 1 96.69 219 PRO B O 1
ATOM 4468 N N . LEU B 1 220 ? -13.438 10.594 10.852 1 97.38 220 LEU B N 1
ATOM 4469 C CA . LEU B 1 220 ? -14.734 10.984 11.391 1 97.38 220 LEU B CA 1
ATOM 4470 C C . LEU B 1 220 ? -15.672 9.781 11.469 1 97.38 220 LEU B C 1
ATOM 4472 O O . LEU B 1 220 ? -16.516 9.703 12.367 1 97.38 220 LEU B O 1
ATOM 4476 N N . VAL B 1 221 ? -15.516 8.82 10.523 1 97.31 221 VAL B N 1
ATOM 4477 C CA . VAL B 1 221 ? -16.531 7.781 10.375 1 97.31 221 VAL B CA 1
ATOM 4478 C C . VAL B 1 221 ? -15.984 6.445 10.875 1 97.31 221 VAL B C 1
ATOM 4480 O O . VAL B 1 221 ? -16.703 5.441 10.898 1 97.31 221 VAL B O 1
ATOM 4483 N N . GLU B 1 222 ? -14.703 6.387 11.266 1 95.81 222 GLU B N 1
ATOM 4484 C CA . GLU B 1 222 ? -14.086 5.145 11.719 1 95.81 222 GLU B CA 1
ATOM 4485 C C . GLU B 1 222 ? -14.711 4.656 13.023 1 95.81 222 GLU B C 1
ATOM 4487 O O . GLU B 1 222 ? -15.445 5.398 13.68 1 95.81 222 GLU B O 1
ATOM 4492 N N . GLU B 1 223 ? -14.453 3.432 13.297 1 91.94 223 GLU B N 1
ATOM 4493 C CA . GLU B 1 223 ? -14.938 2.857 14.547 1 91.94 223 GLU B CA 1
ATOM 4494 C C . GLU B 1 223 ? -14.469 3.678 15.75 1 91.94 223 GLU B C 1
ATOM 4496 O O . GLU B 1 223 ? -13.297 4.051 15.836 1 91.94 223 GLU B O 1
ATOM 4501 N N . LYS B 1 224 ? -15.359 3.963 16.609 1 92.88 224 LYS B N 1
ATOM 4502 C CA . LYS B 1 224 ? -15.102 4.738 17.812 1 92.88 224 LYS B CA 1
ATOM 4503 C C . LYS B 1 224 ? -14.648 6.156 17.469 1 92.88 224 LYS B C 1
ATOM 4505 O O . LYS B 1 224 ? -14.086 6.852 18.312 1 92.88 224 LYS B O 1
ATOM 4510 N N . GLY B 1 225 ? -14.844 6.496 16.203 1 94.12 225 GLY B N 1
ATOM 4511 C CA . GLY B 1 225 ? -14.555 7.863 15.797 1 94.12 225 GLY B CA 1
ATOM 4512 C C . GLY B 1 225 ? -15.586 8.859 16.297 1 94.12 225 GLY B C 1
ATOM 4513 O O . GLY B 1 225 ? -16.516 8.492 17.016 1 94.12 225 GLY B O 1
ATOM 4514 N N . PRO B 1 226 ? -15.445 10.18 15.961 1 95.25 226 PRO B N 1
ATOM 4515 C CA . PRO B 1 226 ? -16.297 11.25 16.469 1 95.25 226 PRO B CA 1
ATOM 4516 C C . PRO B 1 226 ? -17.781 11.016 16.172 1 95.25 226 PRO B C 1
ATOM 4518 O O . PRO B 1 226 ? -18.625 11.219 17.047 1 95.25 226 PRO B O 1
ATOM 4521 N N . PHE B 1 227 ? -18.156 10.539 15.008 1 96.81 227 PHE B N 1
ATOM 4522 C CA . PHE B 1 227 ? -19.547 10.328 14.648 1 96.81 227 PHE B CA 1
ATOM 4523 C C . PHE B 1 227 ? -20.141 9.172 15.438 1 96.81 227 PHE B C 1
ATOM 4525 O O . PHE B 1 227 ? -21.25 9.281 15.977 1 96.81 227 PHE B O 1
ATOM 4532 N N . GLU B 1 228 ? -19.422 8.07 15.484 1 95.06 228 GLU B N 1
ATOM 4533 C CA . GLU B 1 228 ? -19.922 6.914 16.219 1 95.06 228 GLU B CA 1
ATOM 4534 C C . GLU B 1 228 ? -20.078 7.23 17.703 1 95.06 228 GLU B C 1
ATOM 4536 O O . GLU B 1 228 ? -21.031 6.77 18.344 1 95.06 228 GLU B O 1
ATOM 4541 N N . GLN B 1 229 ? -19.188 7.996 18.281 1 94.06 229 GLN B N 1
ATOM 4542 C CA . GLN B 1 229 ? -19.188 8.328 19.703 1 94.06 229 GLN B CA 1
ATOM 4543 C C . GLN B 1 229 ? -20.469 9.094 20.062 1 94.06 229 GLN B C 1
ATOM 4545 O O . GLN B 1 229 ? -20.906 9.039 21.219 1 94.06 229 GLN B O 1
ATOM 4550 N N . ILE B 1 230 ? -21.094 9.742 19.156 1 95.06 230 ILE B N 1
ATOM 4551 C CA . ILE B 1 230 ? -22.281 10.531 19.469 1 95.06 230 ILE B CA 1
ATOM 4552 C C . ILE B 1 230 ? -23.5 9.867 18.844 1 95.06 230 ILE B C 1
ATOM 4554 O O . ILE B 1 230 ? -24.547 10.516 18.656 1 95.06 230 ILE B O 1
ATOM 4558 N N . GLY B 1 231 ? -23.312 8.672 18.266 1 94.44 231 GLY B N 1
ATOM 4559 C CA . GLY B 1 231 ? -24.453 7.879 17.797 1 94.44 231 GLY B CA 1
ATOM 4560 C C . GLY B 1 231 ? -24.844 8.18 16.375 1 94.44 231 GLY B C 1
ATOM 4561 O O . GLY B 1 231 ? -25.938 7.82 15.93 1 94.44 231 GLY B O 1
ATOM 4562 N N . ILE B 1 232 ? -24.078 8.867 15.641 1 95.56 232 ILE B N 1
ATOM 4563 C CA . ILE B 1 232 ? -24.359 9.156 14.234 1 95.56 232 ILE B CA 1
ATOM 4564 C C . ILE B 1 232 ? -23.703 8.102 13.352 1 95.56 232 ILE B C 1
ATOM 4566 O O . ILE B 1 232 ? -22.531 8.234 12.984 1 95.56 232 ILE B O 1
ATOM 4570 N N . VAL B 1 233 ? -24.469 7.121 12.914 1 93.44 233 VAL B N 1
ATOM 4571 C CA . VAL B 1 233 ? -23.906 6 12.18 1 93.44 233 VAL B CA 1
ATOM 4572 C C . VAL B 1 233 ? -24.531 5.926 10.781 1 93.44 233 VAL B C 1
ATOM 4574 O O . VAL B 1 233 ? -23.969 5.297 9.883 1 93.44 233 VAL B O 1
ATOM 4577 N N . ASN B 1 234 ? -25.578 6.691 10.617 1 95.12 234 ASN B N 1
ATOM 4578 C CA . ASN B 1 234 ? -26.281 6.684 9.344 1 95.12 234 ASN B CA 1
ATOM 4579 C C . ASN B 1 234 ? -25.562 7.539 8.297 1 95.12 234 ASN B C 1
ATOM 4581 O O . ASN B 1 234 ? -25.094 8.633 8.609 1 95.12 234 ASN B O 1
ATOM 4585 N N . PHE B 1 235 ? -25.531 7.02 6.996 1 96.5 235 PHE B N 1
ATOM 4586 C CA . PHE B 1 235 ? -24.859 7.668 5.879 1 96.5 235 PHE B CA 1
ATOM 4587 C C . PHE B 1 235 ? -25.406 9.07 5.652 1 96.5 235 PHE B C 1
ATOM 4589 O O . PHE B 1 235 ? -24.641 10.031 5.535 1 96.5 235 PHE B O 1
ATOM 4596 N N . GLU B 1 236 ? -26.719 9.188 5.668 1 97.19 236 GLU B N 1
ATOM 4597 C CA . GLU B 1 236 ? -27.359 10.461 5.355 1 97.19 236 GLU B CA 1
ATOM 4598 C C . GLU B 1 236 ? -27.031 11.523 6.398 1 97.19 236 GLU B C 1
ATOM 4600 O O . GLU B 1 236 ? -26.75 12.672 6.055 1 97.19 236 GLU B O 1
ATOM 4605 N N . GLN B 1 237 ? -26.984 11.141 7.617 1 97.06 237 GLN B N 1
ATOM 4606 C CA . GLN B 1 237 ? -26.672 12.078 8.695 1 97.06 237 GLN B CA 1
ATOM 4607 C C . GLN B 1 237 ? -25.219 12.523 8.641 1 97.06 237 GLN B C 1
ATOM 4609 O O . GLN B 1 237 ? -24.922 13.711 8.781 1 97.06 237 GLN B O 1
ATOM 4614 N N . GLN B 1 238 ? -24.328 11.578 8.461 1 97.94 238 GLN B N 1
ATOM 4615 C CA . GLN B 1 238 ? -22.906 11.891 8.375 1 97.94 238 GLN B CA 1
ATOM 4616 C C . GLN B 1 238 ? -22.625 12.836 7.215 1 97.94 238 GLN B C 1
ATOM 4618 O O . GLN B 1 238 ? -21.953 13.852 7.395 1 97.94 238 GLN B O 1
ATOM 4623 N N . LYS B 1 239 ? -23.141 12.477 6.059 1 97.94 239 LYS B N 1
ATOM 4624 C CA . LYS B 1 239 ? -22.984 13.273 4.844 1 97.94 239 LYS B CA 1
ATOM 4625 C C . LYS B 1 239 ? -23.531 14.68 5.031 1 97.94 239 LYS B C 1
ATOM 4627 O O . LYS B 1 239 ? -22.875 15.664 4.672 1 97.94 239 LYS B O 1
ATOM 4632 N N . ASP B 1 240 ? -24.672 14.781 5.684 1 97.44 240 ASP B N 1
ATOM 4633 C CA . ASP B 1 240 ? -25.344 16.062 5.84 1 97.44 240 ASP B CA 1
ATOM 4634 C C . ASP B 1 240 ? -24.594 16.969 6.812 1 97.44 240 ASP B C 1
ATOM 4636 O O . ASP B 1 240 ? -24.516 18.172 6.617 1 97.44 240 ASP B O 1
ATOM 4640 N N . ILE B 1 241 ? -24.078 16.422 7.82 1 97.94 241 ILE B N 1
ATOM 4641 C CA . ILE B 1 241 ? -23.312 17.188 8.789 1 97.94 241 ILE B CA 1
ATOM 4642 C C . ILE B 1 241 ? -22.078 17.781 8.117 1 97.94 241 ILE B C 1
ATOM 4644 O O . ILE B 1 241 ? -21.797 18.984 8.266 1 97.94 241 ILE B O 1
ATOM 4648 N N . ILE B 1 242 ? -21.375 16.969 7.344 1 98.5 242 ILE B N 1
ATOM 4649 C CA . ILE B 1 242 ? -20.172 17.422 6.652 1 98.5 242 ILE B CA 1
ATOM 4650 C C . ILE B 1 242 ? -20.547 18.469 5.602 1 98.5 242 ILE B C 1
ATOM 4652 O O . ILE B 1 242 ? -19.891 19.5 5.492 1 98.5 242 ILE B O 1
ATOM 4656 N N . LYS B 1 243 ? -21.594 18.203 4.883 1 97.88 243 LYS B N 1
ATOM 4657 C CA . LYS B 1 243 ? -22.062 19.125 3.852 1 97.88 243 LYS B CA 1
ATOM 4658 C C . LYS B 1 243 ? -22.469 20.469 4.457 1 97.88 243 LYS B C 1
ATOM 4660 O O . LYS B 1 243 ? -22.078 21.516 3.955 1 97.88 243 LYS B O 1
ATOM 4665 N N . ASN B 1 244 ? -23.234 20.422 5.57 1 97.12 244 ASN B N 1
ATOM 4666 C CA . ASN B 1 244 ? -23.656 21.641 6.25 1 97.12 244 ASN B CA 1
ATOM 4667 C C . ASN B 1 244 ? -22.469 22.453 6.746 1 97.12 244 ASN B C 1
ATOM 4669 O O . ASN B 1 244 ? -22.453 23.688 6.621 1 97.12 244 ASN B O 1
ATOM 4673 N N . PHE B 1 245 ? -21.547 21.734 7.238 1 98.06 245 PHE B N 1
ATOM 4674 C CA . PHE B 1 245 ? -20.328 22.375 7.75 1 98.06 245 PHE B CA 1
ATOM 4675 C C . PHE B 1 245 ? -19.625 23.156 6.652 1 98.06 245 PHE B C 1
ATOM 4677 O O . PHE B 1 245 ? -19.234 24.312 6.844 1 98.06 245 PHE B O 1
ATOM 4684 N N . PHE B 1 246 ? -19.5 22.547 5.449 1 98.44 246 PHE B N 1
ATOM 4685 C CA . PHE B 1 246 ? -18.766 23.203 4.371 1 98.44 246 PHE B CA 1
ATOM 4686 C C . PHE B 1 246 ? -19.625 24.281 3.719 1 98.44 246 PHE B C 1
ATOM 4688 O O . PHE B 1 246 ? -19.078 25.25 3.158 1 98.44 246 PHE B O 1
ATOM 4695 N N . ILE B 1 247 ? -20.938 24.172 3.834 1 97.25 247 ILE B N 1
ATOM 4696 C CA . ILE B 1 247 ? -21.812 25.234 3.344 1 97.25 247 ILE B CA 1
ATOM 4697 C C . ILE B 1 247 ? -21.562 26.5 4.148 1 97.25 247 ILE B C 1
ATOM 4699 O O . ILE B 1 247 ? -21.453 27.594 3.58 1 97.25 247 ILE B O 1
ATOM 4703 N N . ILE B 1 248 ? -21.375 26.344 5.438 1 96.06 248 ILE B N 1
ATOM 4704 C CA . ILE B 1 248 ? -21.172 27.516 6.301 1 96.06 248 ILE B CA 1
ATOM 4705 C C . ILE B 1 248 ? -19.812 28.141 6.008 1 96.06 248 ILE B C 1
ATOM 4707 O O . ILE B 1 248 ? -19.656 29.359 6.035 1 96.06 248 ILE B O 1
ATOM 4711 N N . ILE B 1 249 ? -18.859 27.312 5.727 1 97.56 249 ILE B N 1
ATOM 4712 C CA . ILE B 1 249 ? -17.531 27.797 5.41 1 97.56 249 ILE B CA 1
ATOM 4713 C C . ILE B 1 249 ? -17.547 28.484 4.051 1 97.56 249 ILE B C 1
ATOM 4715 O O . ILE B 1 249 ? -16.844 29.484 3.848 1 97.56 249 ILE B O 1
ATOM 4719 N N . SER B 1 250 ? -18.406 28.047 3.105 1 97.5 250 SER B N 1
ATOM 4720 C CA . SER B 1 250 ? -18.406 28.531 1.729 1 97.5 250 SER B CA 1
ATOM 4721 C C . SER B 1 250 ? -19.172 29.844 1.608 1 97.5 250 SER B C 1
ATOM 4723 O O . SER B 1 250 ? -18.922 30.641 0.7 1 97.5 250 SER B O 1
ATOM 4725 N N . ASN B 1 251 ? -20.016 30.156 2.539 1 95.62 251 ASN B N 1
ATOM 4726 C CA . ASN B 1 251 ? -20.922 31.281 2.457 1 95.62 251 ASN B CA 1
ATOM 4727 C C . ASN B 1 251 ? -20.156 32.594 2.326 1 95.62 251 ASN B C 1
ATOM 4729 O O . ASN B 1 251 ? -20.438 33.406 1.432 1 95.62 251 ASN B O 1
ATOM 4733 N N . PRO B 1 252 ? -19.188 32.812 3.186 1 95.62 252 PRO B N 1
ATOM 4734 C CA . PRO B 1 252 ? -18.469 34.094 3.1 1 95.62 252 PRO B CA 1
ATOM 4735 C C . PRO B 1 252 ? -17.703 34.219 1.795 1 95.62 252 PRO B C 1
ATOM 4737 O O . PRO B 1 252 ? -17.406 35.344 1.37 1 95.62 252 PRO B O 1
ATOM 4740 N N . TYR B 1 253 ? -17.312 33.156 1.171 1 96.5 253 TYR B N 1
ATOM 4741 C CA . TYR B 1 253 ? -16.594 33.188 -0.092 1 96.5 253 TYR B CA 1
ATOM 4742 C C . TYR B 1 253 ? -17.516 33.594 -1.237 1 96.5 253 TYR B C 1
ATOM 4744 O O . TYR B 1 253 ? -17.078 34.281 -2.176 1 96.5 253 TYR B O 1
ATOM 4752 N N . GLY B 1 254 ? -18.781 33.156 -1.183 1 94.19 254 GLY B N 1
ATOM 4753 C CA . GLY B 1 254 ? -19.734 33.531 -2.223 1 94.19 254 GLY B CA 1
ATOM 4754 C C . GLY B 1 254 ? -19.328 33.031 -3.598 1 94.19 254 GLY B C 1
ATOM 4755 O O . GLY B 1 254 ? -19.047 31.828 -3.777 1 94.19 254 GLY B O 1
ATOM 4756 N N . GLU B 1 255 ? -19.047 33.969 -4.531 1 93.5 255 GLU B N 1
ATOM 4757 C CA . GLU B 1 255 ? -18.812 33.625 -5.934 1 93.5 255 GLU B CA 1
ATOM 4758 C C . GLU B 1 255 ? -17.375 33.156 -6.152 1 93.5 255 GLU B C 1
ATOM 4760 O O . GLU B 1 255 ? -17.094 32.469 -7.148 1 93.5 255 GLU B O 1
ATOM 4765 N N . ILE B 1 256 ? -16.531 33.406 -5.168 1 94.38 256 ILE B N 1
ATOM 4766 C CA . ILE B 1 256 ? -15.141 33.062 -5.41 1 94.38 256 ILE B CA 1
ATOM 4767 C C . ILE B 1 256 ? -14.812 31.734 -4.766 1 94.38 256 ILE B C 1
ATOM 4769 O O . ILE B 1 256 ? -13.641 31.344 -4.68 1 94.38 256 ILE B O 1
ATOM 4773 N N . TRP B 1 257 ? -15.781 30.984 -4.277 1 96.38 257 TRP B N 1
ATOM 4774 C CA . TRP B 1 257 ? -15.57 29.719 -3.59 1 96.38 257 TRP B CA 1
ATOM 4775 C C . TRP B 1 257 ? -14.789 28.75 -4.469 1 96.38 257 TRP B C 1
ATOM 4777 O O . TRP B 1 257 ? -13.852 28.094 -4.004 1 96.38 257 TRP B O 1
ATOM 4787 N N . GLN B 1 258 ? -15.133 28.734 -5.723 1 93.81 258 GLN B N 1
ATOM 4788 C CA . GLN B 1 258 ? -14.562 27.719 -6.594 1 93.81 258 GLN B CA 1
ATOM 4789 C C . GLN B 1 258 ? -13.305 28.234 -7.293 1 93.81 258 GLN B C 1
ATOM 4791 O O . GLN B 1 258 ? -12.703 27.516 -8.094 1 93.81 258 GLN B O 1
ATOM 4796 N N . GLU B 1 259 ? -12.961 29.438 -6.918 1 94.19 259 GLU B N 1
ATOM 4797 C CA . GLU B 1 259 ? -11.727 29.969 -7.496 1 94.19 259 GLU B CA 1
ATOM 4798 C C . GLU B 1 259 ? -10.5 29.266 -6.914 1 94.19 259 GLU B C 1
ATOM 4800 O O . GLU B 1 259 ? -10.523 28.812 -5.773 1 94.19 259 GLU B O 1
ATOM 4805 N N . LYS B 1 260 ? -9.469 29.266 -7.633 1 92.38 260 LYS B N 1
ATOM 4806 C CA . LYS B 1 260 ? -8.273 28.516 -7.262 1 92.38 260 LYS B CA 1
ATOM 4807 C C . LYS B 1 260 ? -7.422 29.312 -6.27 1 92.38 260 LYS B C 1
ATOM 4809 O O . LYS B 1 260 ? -6.406 28.812 -5.785 1 92.38 260 LYS B O 1
ATOM 4814 N N . THR B 1 261 ? -7.891 30.484 -5.887 1 94.62 261 THR B N 1
ATOM 4815 C CA . THR B 1 261 ? -7.258 31.234 -4.816 1 94.62 261 THR B CA 1
ATOM 4816 C C . THR B 1 261 ? -7.777 30.781 -3.453 1 94.62 261 THR B C 1
ATOM 4818 O O . THR B 1 261 ? -7.195 31.125 -2.418 1 94.62 261 THR B O 1
ATOM 4821 N N . ASN B 1 262 ? -8.867 30.047 -3.441 1 96.31 262 ASN B N 1
ATOM 4822 C CA . ASN B 1 262 ? -9.5 29.516 -2.238 1 96.31 262 ASN B CA 1
ATOM 4823 C C . ASN B 1 262 ? -8.766 28.297 -1.71 1 96.31 262 ASN B C 1
ATOM 4825 O O . ASN B 1 262 ? -8.625 27.297 -2.418 1 96.31 262 ASN B O 1
ATOM 4829 N N . ALA B 1 263 ? -8.32 28.281 -0.494 1 96.56 263 ALA B N 1
ATOM 4830 C CA . ALA B 1 263 ? -7.555 27.188 0.1 1 96.56 263 ALA B CA 1
ATOM 4831 C C . ALA B 1 263 ? -8.383 25.906 0.16 1 96.56 263 ALA B C 1
ATOM 4833 O O . ALA B 1 263 ? -7.836 24.812 0.083 1 96.56 263 ALA B O 1
ATOM 4834 N N . PHE B 1 264 ? -9.695 26.047 0.208 1 97.62 264 PHE B N 1
ATOM 4835 C CA . PHE B 1 264 ? -10.586 24.906 0.393 1 97.62 264 PHE B CA 1
ATOM 4836 C C . PHE B 1 264 ? -10.773 24.141 -0.916 1 97.62 264 PHE B C 1
ATOM 4838 O O . PHE B 1 264 ? -11.359 23.062 -0.935 1 97.62 264 PHE B O 1
ATOM 4845 N N . MET B 1 265 ? -10.219 24.688 -2.037 1 96.81 265 MET B N 1
ATOM 4846 C CA . MET B 1 265 ? -10.242 24 -3.328 1 96.81 265 MET B CA 1
ATOM 4847 C C . MET B 1 265 ? -9.023 23.094 -3.477 1 96.81 265 MET B C 1
ATOM 4849 O O . MET B 1 265 ? -8.797 22.516 -4.547 1 96.81 265 MET B O 1
ATOM 4853 N N . TYR B 1 266 ? -8.32 22.953 -2.35 1 96 266 TYR B N 1
ATOM 4854 C CA . TYR B 1 266 ? -7.145 22.094 -2.307 1 96 266 TYR B CA 1
ATOM 4855 C C . TYR B 1 266 ? -7.215 21.141 -1.118 1 96 266 TYR B C 1
ATOM 4857 O O . TYR B 1 266 ? -8.008 21.344 -0.195 1 96 266 TYR B O 1
ATOM 4865 N N . ALA B 1 267 ? -6.309 20.141 -1.185 1 95.56 267 ALA B N 1
ATOM 4866 C CA . ALA B 1 267 ? -6.309 19.094 -0.165 1 95.56 267 ALA B CA 1
ATOM 4867 C C . ALA B 1 267 ? -6.047 19.672 1.22 1 95.56 267 ALA B C 1
ATOM 4869 O O . ALA B 1 267 ? -6.648 19.25 2.207 1 95.56 267 ALA B O 1
ATOM 4870 N N . SER B 1 268 ? -5.176 20.625 1.304 1 95.19 268 SER B N 1
ATOM 4871 C CA . SER B 1 268 ? -4.812 21.188 2.602 1 95.19 268 SER B CA 1
ATOM 4872 C C . SER B 1 268 ? -6.008 21.859 3.266 1 95.19 268 SER B C 1
ATOM 4874 O O . SER B 1 268 ? -6.234 21.688 4.465 1 95.19 268 SER B O 1
ATOM 4876 N N . GLY B 1 269 ? -6.719 22.625 2.521 1 97.19 269 GLY B N 1
ATOM 4877 C CA . GLY B 1 269 ? -7.91 23.281 3.041 1 97.19 269 GLY B CA 1
ATOM 4878 C C . GLY B 1 269 ? -8.977 22.312 3.504 1 97.19 269 GLY B C 1
ATOM 4879 O O . GLY B 1 269 ? -9.531 22.453 4.594 1 97.19 269 GLY B O 1
ATOM 4880 N N . PHE B 1 270 ? -9.25 21.312 2.689 1 98.19 270 PHE B N 1
ATOM 4881 C CA . PHE B 1 270 ? -10.242 20.281 3 1 98.19 270 PHE B CA 1
ATOM 4882 C C . PHE B 1 270 ? -9.859 19.516 4.254 1 98.19 270 PHE B C 1
ATOM 4884 O O . PHE B 1 270 ? -10.672 19.344 5.16 1 98.19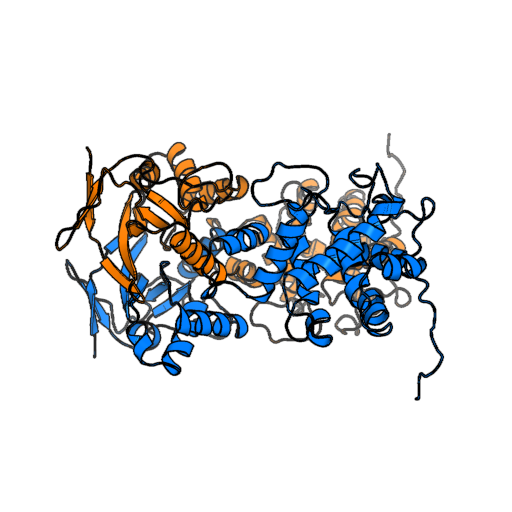 270 PHE B O 1
ATOM 4891 N N . THR B 1 271 ? -8.672 19.094 4.316 1 98 271 THR B N 1
ATOM 4892 C CA . THR B 1 271 ? -8.172 18.297 5.426 1 98 271 THR B CA 1
ATOM 4893 C C . THR B 1 271 ? -8.18 19.094 6.727 1 98 271 THR B C 1
ATOM 4895 O O . THR B 1 271 ? -8.594 18.594 7.77 1 98 271 THR B O 1
ATOM 4898 N N . GLY B 1 272 ? -7.668 20.312 6.656 1 97.88 272 GLY B N 1
ATOM 4899 C CA . GLY B 1 272 ? -7.695 21.172 7.832 1 97.88 272 GLY B CA 1
ATOM 4900 C C . GLY B 1 272 ? -9.094 21.406 8.367 1 97.88 272 GLY B C 1
ATOM 4901 O O . GLY B 1 272 ? -9.312 21.406 9.578 1 97.88 272 GLY B O 1
ATOM 4902 N N . ALA B 1 273 ? -10.016 21.625 7.496 1 98.31 273 ALA B N 1
ATOM 4903 C CA . ALA B 1 273 ? -11.406 21.844 7.879 1 98.31 273 ALA B CA 1
ATOM 4904 C C . ALA B 1 273 ? -12 20.594 8.516 1 98.31 273 ALA B C 1
ATOM 4906 O O . ALA B 1 273 ? -12.758 20.688 9.492 1 98.31 273 ALA B O 1
ATOM 4907 N N . MET B 1 274 ? -11.688 19.438 7.973 1 98.31 274 MET B N 1
ATOM 4908 C CA . MET B 1 274 ? -12.203 18.188 8.508 1 98.31 274 MET B CA 1
ATOM 4909 C C . MET B 1 274 ? -11.68 17.938 9.914 1 98.31 274 MET B C 1
ATOM 4911 O O . MET B 1 274 ? -12.406 17.438 10.773 1 98.31 274 MET B O 1
ATOM 4915 N N . GLU B 1 275 ? -10.469 18.281 10.086 1 97.62 275 GLU B N 1
ATOM 4916 C CA . GLU B 1 275 ? -9.898 18.172 11.43 1 97.62 275 GLU B CA 1
ATOM 4917 C C . GLU B 1 275 ? -10.602 19.094 12.414 1 97.62 275 GLU B C 1
ATOM 4919 O O . GLU B 1 275 ? -10.859 18.719 13.555 1 97.62 275 GLU B O 1
ATOM 4924 N N . PHE B 1 276 ? -10.852 20.328 12 1 98.12 276 PHE B N 1
ATOM 4925 C CA . PHE B 1 276 ? -11.578 21.281 12.82 1 98.12 276 PHE B CA 1
ATOM 4926 C C . PHE B 1 276 ? -12.969 20.75 13.164 1 98.12 276 PHE B C 1
ATOM 4928 O O . PHE B 1 276 ? -13.422 20.859 14.305 1 98.12 276 PHE B O 1
ATOM 4935 N N . LEU B 1 277 ? -13.633 20.188 12.172 1 98.25 277 LEU B N 1
ATOM 4936 C CA . LEU B 1 277 ? -14.953 19.609 12.383 1 98.25 277 LEU B CA 1
ATOM 4937 C C . LEU B 1 277 ? -14.898 18.531 13.469 1 98.25 277 LEU B C 1
ATOM 4939 O O . LEU B 1 277 ? -15.711 18.547 14.398 1 98.25 277 LEU B O 1
ATOM 4943 N N . ALA B 1 278 ? -13.969 17.688 13.383 1 97.62 278 ALA B N 1
ATOM 4944 C CA . ALA B 1 278 ? -13.844 16.547 14.289 1 97.62 278 ALA B CA 1
ATOM 4945 C C . ALA B 1 278 ? -13.508 17 15.703 1 97.62 278 ALA B C 1
ATOM 4947 O O . ALA B 1 278 ? -14.102 16.516 16.672 1 97.62 278 ALA B O 1
ATOM 4948 N N . LYS B 1 279 ? -12.641 18 15.82 1 96.25 279 LYS B N 1
ATOM 4949 C CA . LYS B 1 279 ? -12.039 18.297 17.125 1 96.25 279 LYS B CA 1
ATOM 4950 C C . LYS B 1 279 ? -12.789 19.422 17.828 1 96.25 279 LYS B C 1
ATOM 4952 O O . LYS B 1 279 ? -12.734 19.547 19.047 1 96.25 279 LYS B O 1
ATOM 4957 N N . ARG B 1 280 ? -13.453 20.25 17.062 1 96.25 280 ARG B N 1
ATOM 4958 C CA . ARG B 1 280 ? -14.023 21.438 17.672 1 96.25 280 ARG B CA 1
ATOM 4959 C C . ARG B 1 280 ? -15.516 21.547 17.406 1 96.25 280 ARG B C 1
ATOM 4961 O O . ARG B 1 280 ? -16.312 21.625 18.344 1 96.25 280 ARG B O 1
ATOM 4968 N N . MET B 1 281 ? -15.914 21.406 16.172 1 97.12 281 MET B N 1
ATOM 4969 C CA . MET B 1 281 ? -17.312 21.688 15.82 1 97.12 281 MET B CA 1
ATOM 4970 C C . MET B 1 281 ? -18.234 20.594 16.359 1 97.12 281 MET B C 1
ATOM 4972 O O . MET B 1 281 ? -19.297 20.891 16.891 1 97.12 281 MET B O 1
ATOM 4976 N N . ILE B 1 282 ? -17.844 19.312 16.172 1 96.88 282 ILE B N 1
ATOM 4977 C CA . ILE B 1 282 ? -18.703 18.203 16.609 1 96.88 282 ILE B CA 1
ATOM 4978 C C . ILE B 1 282 ? -18.875 18.25 18.125 1 96.88 282 ILE B C 1
ATOM 4980 O O . ILE B 1 282 ? -20 18.172 18.625 1 96.88 282 ILE B O 1
ATOM 4984 N N . PRO B 1 283 ? -17.781 18.406 18.906 1 95 283 PRO B N 1
ATOM 4985 C CA . PRO B 1 283 ? -17.969 18.547 20.344 1 95 283 PRO B CA 1
ATOM 4986 C C . PRO B 1 283 ? -18.891 19.719 20.719 1 95 283 PRO B C 1
ATOM 4988 O O . PRO B 1 283 ? -19.734 19.578 21.609 1 95 283 PRO B O 1
ATOM 4991 N N . TYR B 1 284 ? -18.781 20.828 20.094 1 95.5 284 TYR B N 1
ATOM 4992 C CA . TYR B 1 284 ? -19.609 22 20.344 1 95.5 284 TYR B CA 1
ATOM 4993 C C . TYR B 1 284 ? -21.078 21.688 20.094 1 95.5 284 TYR B C 1
ATOM 4995 O O . TYR B 1 284 ? -21.938 21.969 20.938 1 95.5 284 TYR B O 1
ATOM 5003 N N . CYS B 1 285 ? -21.328 21.031 18.938 1 95.38 285 CYS B N 1
ATOM 5004 C CA . CYS B 1 285 ? -22.703 20.734 18.562 1 95.38 285 CYS B CA 1
ATOM 5005 C C . CYS B 1 285 ? -23.297 19.672 19.484 1 95.38 285 CYS B C 1
ATOM 5007 O O . CYS B 1 285 ? -24.484 19.688 19.797 1 95.38 285 CYS B O 1
ATOM 5009 N N . THR B 1 286 ? -22.453 18.719 19.891 1 93.81 286 THR B N 1
ATOM 5010 C CA . THR B 1 286 ? -22.891 17.672 20.812 1 93.81 286 THR B CA 1
ATOM 5011 C C . THR B 1 286 ? -23.281 18.266 22.156 1 93.81 286 THR B C 1
ATOM 5013 O O . THR B 1 286 ? -24.297 17.875 22.75 1 93.81 286 THR B O 1
ATOM 5016 N N . ASN B 1 287 ? -22.5 19.234 22.625 1 91.5 287 ASN B N 1
ATOM 5017 C CA . ASN B 1 287 ? -22.75 19.891 23.906 1 91.5 287 ASN B CA 1
ATOM 5018 C C . ASN B 1 287 ? -23.953 20.828 23.844 1 91.5 287 ASN B C 1
ATOM 5020 O O . ASN B 1 287 ? -24.484 21.234 24.875 1 91.5 287 ASN B O 1
ATOM 5024 N N . SER B 1 288 ? -24.359 21.156 22.656 1 91.12 288 SER B N 1
ATOM 5025 C CA . SER B 1 288 ? -25.531 22 22.422 1 91.12 288 SER B CA 1
ATOM 5026 C C . SER B 1 288 ? -26.719 21.172 21.938 1 91.12 288 SER B C 1
ATOM 5028 O O . SER B 1 288 ? -27.312 21.484 20.906 1 91.12 288 SER B O 1
ATOM 5030 N N . SER B 1 289 ? -27.016 20.016 22.594 1 90.69 289 SER B N 1
ATOM 5031 C CA . SER B 1 289 ? -28.172 19.156 22.359 1 90.69 289 SER B CA 1
ATOM 5032 C C . SER B 1 289 ? -28.094 18.516 20.969 1 90.69 289 SER B C 1
ATOM 5034 O O . SER B 1 289 ? -29.109 18.469 20.25 1 90.69 289 SER B O 1
ATOM 5036 N N . TYR B 1 290 ? -26.906 18.25 20.5 1 92.62 290 TYR B N 1
ATOM 5037 C CA . TYR B 1 290 ? -26.703 17.547 19.234 1 92.62 290 TYR B CA 1
ATOM 5038 C C . TYR B 1 290 ? -27.312 18.328 18.078 1 92.62 290 TYR B C 1
ATOM 5040 O O . TYR B 1 290 ? -27.984 17.75 17.219 1 92.62 290 TYR B O 1
ATOM 5048 N N . ASN B 1 291 ? -27.078 19.625 18.156 1 93.62 291 ASN B N 1
ATOM 5049 C CA . ASN B 1 291 ? -27.594 20.516 17.109 1 93.62 291 ASN B CA 1
ATOM 5050 C C . ASN B 1 291 ? -26.547 20.734 16.016 1 93.62 291 ASN B C 1
ATOM 5052 O O . ASN B 1 291 ? -25.609 21.5 16.188 1 93.62 291 ASN B O 1
ATOM 5056 N N . PHE B 1 292 ? -26.828 20.094 14.805 1 95.38 292 PHE B N 1
ATOM 5057 C CA . PHE B 1 292 ? -25.875 20.172 13.703 1 95.38 292 PHE B CA 1
ATOM 5058 C C . PHE B 1 292 ? -26.453 20.969 12.539 1 95.38 292 PHE B C 1
ATOM 5060 O O . PHE B 1 292 ? -26.031 20.797 11.391 1 95.38 292 PHE B O 1
ATOM 5067 N N . THR B 1 293 ? -27.328 21.875 12.859 1 95.06 293 THR B N 1
ATOM 5068 C CA . THR B 1 293 ? -27.922 22.719 11.836 1 95.06 293 THR B CA 1
ATOM 5069 C C . THR B 1 293 ? -26.938 23.781 11.367 1 95.06 293 THR B C 1
ATOM 5071 O O . THR B 1 293 ? -26 24.125 12.086 1 95.06 293 THR B O 1
ATOM 5074 N N . ARG B 1 294 ? -27.156 24.297 10.195 1 95.69 294 ARG B N 1
ATOM 5075 C CA . ARG B 1 294 ? -26.312 25.344 9.625 1 95.69 294 ARG B CA 1
ATOM 5076 C C . ARG B 1 294 ? -26.297 26.578 10.508 1 95.69 294 ARG B C 1
ATOM 5078 O O . ARG B 1 294 ? -25.25 27.188 10.727 1 95.69 294 ARG B O 1
ATOM 5085 N N . GLU B 1 295 ? -27.453 26.922 11.016 1 94.94 295 GLU B N 1
ATOM 5086 C CA . GLU B 1 295 ? -27.609 28.125 11.828 1 94.94 295 GLU B CA 1
ATOM 5087 C C . GLU B 1 295 ? -26.781 28.031 13.109 1 94.94 295 GLU B C 1
ATOM 5089 O O . GLU B 1 295 ? -26.094 28.984 13.477 1 94.94 295 GLU B O 1
ATOM 5094 N N . HIS B 1 296 ? -26.844 26.922 13.719 1 95.38 296 HIS B N 1
ATOM 5095 C CA . HIS B 1 296 ? -26.125 26.719 14.969 1 95.38 296 HIS B CA 1
ATOM 5096 C C . HIS B 1 296 ? -24.609 26.75 14.758 1 95.38 296 HIS B C 1
ATOM 5098 O O . HIS B 1 296 ? -23.891 27.406 15.508 1 95.38 296 HIS B O 1
ATOM 5104 N N . MET B 1 297 ? -24.125 26.094 13.742 1 96 297 MET B N 1
ATOM 5105 C CA . MET B 1 297 ? -22.688 26.062 13.453 1 96 297 MET B CA 1
ATOM 5106 C C . MET B 1 297 ? -22.188 27.438 13.016 1 96 297 MET B C 1
ATOM 5108 O O . MET B 1 297 ? -21.094 27.844 13.398 1 96 297 MET B O 1
ATOM 5112 N N . GLN B 1 298 ? -23.031 28.109 12.273 1 95.31 298 GLN B N 1
ATOM 5113 C CA . GLN B 1 298 ? -22.656 29.438 11.773 1 95.31 298 GLN B CA 1
ATOM 5114 C C . GLN B 1 298 ? -22.547 30.438 12.914 1 95.31 298 GLN B C 1
ATOM 5116 O O . GLN B 1 298 ? -21.75 31.375 12.844 1 95.31 298 GLN B O 1
ATOM 5121 N N . ALA B 1 299 ? -23.328 30.25 13.938 1 94.19 299 ALA B N 1
ATOM 5122 C CA . ALA B 1 299 ? -23.312 31.125 15.102 1 94.19 299 ALA B CA 1
ATOM 5123 C C . ALA B 1 299 ? -21.969 31.047 15.828 1 94.19 299 ALA B C 1
ATOM 5125 O O . ALA B 1 299 ? -21.516 32.031 16.422 1 94.19 299 ALA B O 1
ATOM 5126 N N . ALA B 1 300 ? -21.328 29.938 15.742 1 95.5 300 ALA B N 1
ATOM 5127 C CA . ALA B 1 300 ? -20.094 29.703 16.484 1 95.5 300 ALA B CA 1
ATOM 5128 C C . ALA B 1 300 ? -18.875 29.984 15.617 1 95.5 300 ALA B C 1
ATOM 5130 O O . ALA B 1 300 ? -17.844 30.438 16.109 1 95.5 300 ALA B O 1
ATOM 5131 N N . LEU B 1 301 ? -18.953 29.672 14.297 1 96.12 301 LEU B N 1
ATOM 5132 C CA . LEU B 1 301 ? -17.859 29.891 13.359 1 96.12 301 LEU B CA 1
ATOM 5133 C C . LEU B 1 301 ? -18.094 31.141 12.531 1 96.12 301 LEU B C 1
ATOM 5135 O O . LEU B 1 301 ? -18.891 31.141 11.586 1 96.12 301 LEU B O 1
ATOM 5139 N N . LYS B 1 302 ? -17.328 32.188 12.852 1 92.94 302 LYS B N 1
ATOM 5140 C CA . LYS B 1 302 ? -17.578 33.5 12.281 1 92.94 302 LYS B CA 1
ATOM 5141 C C . LYS B 1 302 ? -16.5 33.875 11.266 1 92.94 302 LYS B C 1
ATOM 5143 O O . LYS B 1 302 ? -15.672 34.75 11.531 1 92.94 302 LYS B O 1
ATOM 5148 N N . ILE B 1 303 ? -16.594 33.25 10.141 1 92.56 303 ILE B N 1
ATOM 5149 C CA . ILE B 1 303 ? -15.734 33.625 9.023 1 92.56 303 ILE B CA 1
ATOM 5150 C C . ILE B 1 303 ? -16.406 34.719 8.195 1 92.56 303 ILE B C 1
ATOM 5152 O O . ILE B 1 303 ? -17.594 34.625 7.871 1 92.56 303 ILE B O 1
ATOM 5156 N N . ASP B 1 304 ? -15.672 35.812 8.008 1 90.62 304 ASP B N 1
ATOM 5157 C CA . ASP B 1 304 ? -16.219 36.906 7.176 1 90.62 304 ASP B CA 1
ATOM 5158 C C . ASP B 1 304 ? -15.312 37.188 5.988 1 90.62 304 ASP B C 1
ATOM 5160 O O . ASP B 1 304 ? -14.336 36.469 5.754 1 90.62 304 ASP B O 1
ATOM 5164 N N . LYS B 1 305 ? -15.641 38.125 5.184 1 90.12 305 LYS B N 1
ATOM 5165 C CA . LYS B 1 305 ? -14.953 38.438 3.934 1 90.12 305 LYS B CA 1
ATOM 5166 C C . LYS B 1 305 ? -13.523 38.906 4.191 1 90.12 305 LYS B C 1
ATOM 5168 O O . LYS B 1 305 ? -12.648 38.75 3.326 1 90.12 305 LYS B O 1
ATOM 5173 N N . ASP B 1 306 ? -13.266 39.344 5.434 1 88.88 306 ASP B N 1
ATOM 5174 C CA . ASP B 1 306 ? -11.953 39.906 5.77 1 88.88 306 ASP B CA 1
ATOM 5175 C C . ASP B 1 306 ? -11.047 38.812 6.348 1 88.88 306 ASP B C 1
ATOM 5177 O O . ASP B 1 306 ? -9.844 39.031 6.512 1 88.88 306 ASP B O 1
ATOM 5181 N N . SER B 1 307 ? -11.609 37.594 6.578 1 91.31 307 SER B N 1
ATOM 5182 C CA . SER B 1 307 ? -10.836 36.531 7.211 1 91.31 307 SER B CA 1
ATOM 5183 C C . SER B 1 307 ? -10.844 35.281 6.363 1 91.31 307 SER B C 1
ATOM 5185 O O . SER B 1 307 ? -10.805 34.156 6.898 1 91.31 307 SER B O 1
ATOM 5187 N N . LEU B 1 308 ? -10.953 35.5 5.086 1 94.69 308 LEU B N 1
ATOM 5188 C CA . LEU B 1 308 ? -10.961 34.344 4.184 1 94.69 308 LEU B CA 1
ATOM 5189 C C . LEU B 1 308 ? -9.609 33.625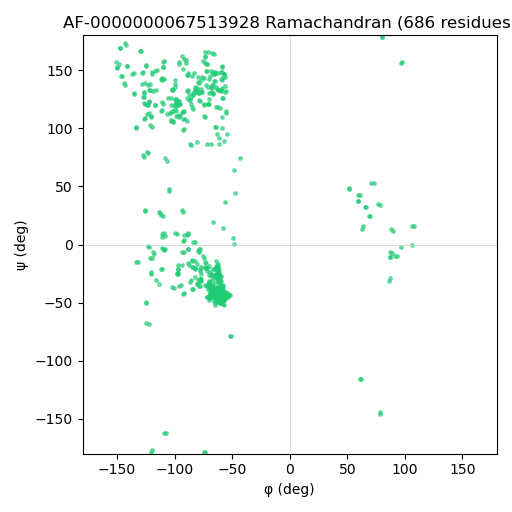 4.199 1 94.69 308 LEU B C 1
ATOM 5191 O O . LEU B 1 308 ? -8.562 34.281 4.289 1 94.69 308 LEU B O 1
ATOM 5195 N N . ILE B 1 309 ? -9.664 32.406 4.164 1 96.06 309 ILE B N 1
ATOM 5196 C CA . ILE B 1 309 ? -8.453 31.578 4.117 1 96.06 309 ILE B CA 1
ATOM 5197 C C . ILE B 1 309 ? -8.078 31.297 2.668 1 96.06 309 ILE B C 1
ATOM 5199 O O . ILE B 1 309 ? -8.789 30.562 1.97 1 96.06 309 ILE B O 1
ATOM 5203 N N . LEU B 1 310 ? -6.934 31.828 2.279 1 95.56 310 LEU B N 1
ATOM 5204 C CA . LEU B 1 310 ? -6.555 31.781 0.873 1 95.56 310 LEU B CA 1
ATOM 5205 C C . LEU B 1 310 ? -5.391 30.828 0.656 1 95.56 310 LEU B C 1
ATOM 5207 O O . LEU B 1 310 ? -4.637 30.531 1.588 1 95.56 310 LEU B O 1
ATOM 5211 N N . GLN B 1 311 ? -5.293 30.359 -0.56 1 94.06 311 GLN B N 1
ATOM 5212 C CA . GLN B 1 311 ? -4.273 29.391 -0.947 1 94.06 311 GLN B CA 1
ATOM 5213 C C . GLN B 1 311 ? -2.869 29.953 -0.739 1 94.06 311 GLN B C 1
ATOM 5215 O O . GLN B 1 311 ? -1.941 29.203 -0.408 1 94.06 311 GLN B O 1
ATOM 5220 N N . GLU B 1 312 ? -2.699 31.219 -0.889 1 92.94 312 GLU B N 1
ATOM 5221 C CA . GLU B 1 312 ? -1.402 31.875 -0.74 1 92.94 312 GLU B CA 1
ATOM 5222 C C . GLU B 1 312 ? -0.846 31.672 0.667 1 92.94 312 GLU B C 1
ATOM 5224 O O . GLU B 1 312 ? 0.371 31.672 0.864 1 92.94 312 GLU B O 1
ATOM 5229 N N . GLU B 1 313 ? -1.762 31.5 1.668 1 90.88 313 GLU B N 1
ATOM 5230 C CA . GLU B 1 313 ? -1.37 31.344 3.066 1 90.88 313 GLU B CA 1
ATOM 5231 C C . GLU B 1 313 ? -0.773 29.969 3.322 1 90.88 313 GLU B C 1
ATOM 5233 O O . GLU B 1 313 ? -0.067 29.766 4.312 1 90.88 313 GLU B O 1
ATOM 5238 N N . VAL B 1 314 ? -1.048 29.062 2.449 1 91.69 314 VAL B N 1
ATOM 5239 C CA . VAL B 1 314 ? -0.619 27.688 2.695 1 91.69 314 VAL B CA 1
ATOM 5240 C C . VAL B 1 314 ? 0.336 27.234 1.591 1 91.69 314 VAL B C 1
ATOM 5242 O O . VAL B 1 314 ? 0.98 26.203 1.705 1 91.69 314 VAL B O 1
ATOM 5245 N N . LYS B 1 315 ? 0.495 28 0.643 1 86.88 315 LYS B N 1
ATOM 5246 C CA . LYS B 1 315 ? 1.328 27.656 -0.505 1 86.88 315 LYS B CA 1
ATOM 5247 C C . LYS B 1 315 ? 2.781 27.438 -0.086 1 86.88 315 LYS B C 1
ATOM 5249 O O . LYS B 1 315 ? 3.334 28.234 0.678 1 86.88 315 LYS B O 1
ATOM 5254 N N . GLY B 1 316 ? 3.34 26.391 -0.546 1 79.81 316 GLY B N 1
ATOM 5255 C CA . GLY B 1 316 ? 4.746 26.125 -0.279 1 79.81 316 GLY B CA 1
ATOM 5256 C C . GLY B 1 316 ? 4.973 25.375 1.022 1 79.81 316 GLY B C 1
ATOM 5257 O O . GLY B 1 316 ? 6.094 24.969 1.319 1 79.81 316 GLY B O 1
ATOM 5258 N N . ILE B 1 317 ? 3.922 25.281 1.808 1 80.69 317 ILE B N 1
ATOM 5259 C CA . ILE B 1 317 ? 4.016 24.562 3.076 1 80.69 317 ILE B CA 1
ATOM 5260 C C . ILE B 1 317 ? 3.693 23.094 2.863 1 80.69 317 ILE B C 1
ATOM 5262 O O . ILE B 1 317 ? 2.748 22.75 2.148 1 80.69 317 ILE B O 1
ATOM 5266 N N . GLN B 1 318 ? 4.598 22.234 3.447 1 76.19 318 GLN B N 1
ATOM 5267 C CA . GLN B 1 318 ? 4.473 20.812 3.137 1 76.19 318 GLN B CA 1
ATOM 5268 C C . GLN B 1 318 ? 3.994 20.016 4.352 1 76.19 318 GLN B C 1
ATOM 5270 O O . GLN B 1 318 ? 4.098 20.484 5.484 1 76.19 318 GLN B O 1
ATOM 5275 N N . GLY B 1 319 ? 3.371 18.969 4.02 1 78.44 319 GLY B N 1
ATOM 5276 C CA . GLY B 1 319 ? 3.051 18.016 5.062 1 78.44 319 GLY B CA 1
ATOM 5277 C C . GLY B 1 319 ? 1.85 18.422 5.895 1 78.44 319 GLY B C 1
ATOM 5278 O O . GLY B 1 319 ? 0.888 18.984 5.375 1 78.44 319 GLY B O 1
ATOM 5279 N N . LYS B 1 320 ? 1.932 18.094 7.184 1 86.12 320 LYS B N 1
ATOM 5280 C CA . LYS B 1 320 ? 0.816 18.297 8.102 1 86.12 320 LYS B CA 1
ATOM 5281 C C . LYS B 1 320 ? 0.722 19.766 8.531 1 86.12 320 LYS B C 1
ATOM 5283 O O . LYS B 1 320 ? -0.278 20.172 9.117 1 86.12 320 LYS B O 1
ATOM 5288 N N . GLU B 1 321 ? 1.653 20.531 8.102 1 85.94 321 GLU B N 1
ATOM 5289 C CA . GLU B 1 321 ? 1.684 21.922 8.523 1 85.94 321 GLU B CA 1
ATOM 5290 C C . GLU B 1 321 ? 0.667 22.75 7.742 1 85.94 321 GLU B C 1
ATOM 5292 O O . GLU B 1 321 ? 0.04 23.656 8.305 1 85.94 321 GLU B O 1
ATOM 5297 N N . ALA B 1 322 ? 0.458 22.453 6.492 1 90.69 322 ALA B N 1
ATOM 5298 C CA . ALA B 1 322 ? -0.469 23.219 5.664 1 90.69 322 ALA B CA 1
ATOM 5299 C C . ALA B 1 322 ? -1.902 23.078 6.164 1 90.69 322 ALA B C 1
ATOM 5301 O O . ALA B 1 322 ? -2.58 24.078 6.426 1 90.69 322 ALA B O 1
ATOM 5302 N N . PRO B 1 323 ? -2.342 21.812 6.379 1 95.06 323 PRO B N 1
ATOM 5303 C CA . PRO B 1 323 ? -3.67 21.656 6.977 1 95.06 323 PRO B CA 1
ATOM 5304 C C . PRO B 1 323 ? -3.777 22.297 8.359 1 95.06 323 PRO B C 1
ATOM 5306 O O . PRO B 1 323 ? -4.836 22.812 8.719 1 95.06 323 PRO B O 1
ATOM 5309 N N . ASN B 1 324 ? -2.748 22.344 9.078 1 94.5 324 ASN B N 1
ATOM 5310 C CA . ASN B 1 324 ? -2.758 22.922 10.422 1 94.5 324 ASN B CA 1
ATOM 5311 C C . ASN B 1 324 ? -2.973 24.438 10.375 1 94.5 324 ASN B C 1
ATOM 5313 O O . ASN B 1 324 ? -3.596 25 11.273 1 94.5 324 ASN B O 1
ATOM 5317 N N . ILE B 1 325 ? -2.432 25.031 9.398 1 94.94 325 ILE B N 1
ATOM 5318 C CA . ILE B 1 325 ? -2.639 26.469 9.211 1 94.94 325 ILE B CA 1
ATOM 5319 C C . ILE B 1 325 ? -4.125 26.75 9.016 1 94.94 325 ILE B C 1
ATOM 5321 O O . ILE B 1 325 ? -4.672 27.688 9.609 1 94.94 325 ILE B O 1
ATOM 5325 N N . VAL B 1 326 ? -4.785 25.969 8.227 1 96.88 326 VAL B N 1
ATOM 5326 C CA . VAL B 1 326 ? -6.215 26.109 7.973 1 96.88 326 VAL B CA 1
ATOM 5327 C C . VAL B 1 326 ? -6.996 25.859 9.258 1 96.88 326 VAL B C 1
ATOM 5329 O O . VAL B 1 326 ? -7.93 26.594 9.586 1 96.88 326 VAL B O 1
ATOM 5332 N N . PHE B 1 327 ? -6.57 24.812 9.977 1 97.44 327 PHE B N 1
ATOM 5333 C CA . PHE B 1 327 ? -7.191 24.484 11.258 1 97.44 327 PHE B CA 1
ATOM 5334 C C . PHE B 1 327 ? -7.113 25.672 12.211 1 97.44 327 PHE B C 1
ATOM 5336 O O . PHE B 1 327 ? -8.117 26.047 12.828 1 97.44 327 PHE B O 1
ATOM 5343 N N . LYS B 1 328 ? -5.961 26.281 12.297 1 96.12 328 LYS B N 1
ATOM 5344 C CA . LYS B 1 328 ? -5.75 27.422 13.203 1 96.12 328 LYS B CA 1
ATOM 5345 C C . LYS B 1 328 ? -6.555 28.641 12.758 1 96.12 328 LYS B C 1
ATOM 5347 O O . LYS B 1 328 ? -7.074 29.375 13.586 1 96.12 328 LYS B O 1
ATOM 5352 N N . ALA B 1 329 ? -6.59 28.797 11.5 1 96.19 329 ALA B N 1
ATOM 5353 C CA . ALA B 1 329 ? -7.375 29.906 10.969 1 96.19 329 ALA B CA 1
ATOM 5354 C C . ALA B 1 329 ? -8.852 29.766 11.336 1 96.19 329 ALA B C 1
ATOM 5356 O O . ALA B 1 329 ? -9.508 30.734 11.695 1 96.19 329 ALA B O 1
ATOM 5357 N N . LEU B 1 330 ? -9.367 28.547 11.25 1 96.81 330 LEU B N 1
ATOM 5358 C CA . LEU B 1 330 ? -10.75 28.281 11.625 1 96.81 330 LEU B CA 1
ATOM 5359 C C . LEU B 1 330 ? -10.945 28.453 13.133 1 96.81 330 LEU B C 1
ATOM 5361 O O . LEU B 1 330 ? -11.969 28.969 13.57 1 96.81 330 LEU B O 1
ATOM 5365 N N . LEU B 1 331 ? -9.969 28 13.828 1 96.25 331 LEU B N 1
ATOM 5366 C CA . LEU B 1 331 ? -10.023 28.125 15.281 1 96.25 331 LEU B CA 1
ATOM 5367 C C . LEU B 1 331 ? -10.086 29.594 15.703 1 96.25 331 LEU B C 1
ATOM 5369 O O . LEU B 1 331 ? -10.805 29.938 16.641 1 96.25 331 LEU B O 1
ATOM 5373 N N . ASN B 1 332 ? -9.289 30.438 15.016 1 95.06 332 ASN B N 1
ATOM 5374 C CA . ASN B 1 332 ? -9.25 31.859 15.305 1 95.06 332 ASN B CA 1
ATOM 5375 C C . ASN B 1 332 ? -10.602 32.531 15.047 1 95.06 332 ASN B C 1
ATOM 5377 O O . ASN B 1 332 ? -10.883 33.594 15.586 1 95.06 332 ASN B O 1
ATOM 5381 N N . ASN B 1 333 ? -11.461 31.875 14.297 1 95.81 333 ASN B N 1
ATOM 5382 C CA . ASN B 1 333 ? -12.766 32.438 13.969 1 95.81 333 ASN B CA 1
ATOM 5383 C C . ASN B 1 333 ? -13.891 31.672 14.672 1 95.81 333 ASN B C 1
ATOM 5385 O O . ASN B 1 333 ? -15.062 31.812 14.312 1 95.81 333 ASN B O 1
ATOM 5389 N N . PHE B 1 334 ? -13.531 30.781 15.578 1 95.81 334 PHE B N 1
ATOM 5390 C CA . PHE B 1 334 ? -14.469 29.922 16.297 1 95.81 334 PHE B CA 1
ATOM 5391 C C . PHE B 1 334 ? -14.805 30.5 17.656 1 95.81 334 PHE B C 1
ATOM 5393 O O . PHE B 1 334 ? -13.93 30.578 18.531 1 95.81 334 PHE B O 1
ATOM 5400 N N . PHE B 1 335 ? -16.016 30.969 17.875 1 93.88 335 PHE B N 1
ATOM 5401 C CA . PHE B 1 335 ? -16.484 31.594 19.109 1 93.88 335 PHE B CA 1
ATOM 5402 C C . PHE B 1 335 ? -17.719 30.875 19.641 1 93.88 335 PHE B C 1
ATOM 5404 O O . PHE B 1 335 ? -18.844 31.375 19.516 1 93.88 335 PHE B O 1
ATOM 5411 N N . PRO B 1 336 ? -17.438 29.75 20.297 1 90.81 336 PRO B N 1
ATOM 5412 C CA . PRO B 1 336 ? -18.562 28.969 20.844 1 90.81 336 PRO B CA 1
ATOM 5413 C C . PRO B 1 336 ? -19.234 29.656 22.031 1 90.81 336 PRO B C 1
ATOM 5415 O O . PRO B 1 336 ? -18.562 30.312 22.828 1 90.81 336 PRO B O 1
ATOM 5418 N N . SER B 1 337 ? -20.438 29.922 22.125 1 75.81 337 SER B N 1
ATOM 5419 C CA . SER B 1 337 ? -21.141 30.484 23.266 1 75.81 337 SER B CA 1
ATOM 5420 C C . SER B 1 337 ? -21.094 29.547 24.469 1 75.81 337 SER B C 1
ATOM 5422 O O . SER B 1 337 ? -21.203 28.328 24.312 1 75.81 337 SER B O 1
ATOM 5424 N N . THR B 1 338 ? -20.062 29.719 25.484 1 58.31 338 THR B N 1
ATOM 5425 C CA . THR B 1 338 ? -19.891 28.938 26.703 1 58.31 338 THR B CA 1
ATOM 5426 C C . THR B 1 338 ? -21.234 28.688 27.391 1 58.31 338 THR B C 1
ATOM 5428 O O . THR B 1 338 ? -21.969 29.625 27.703 1 58.31 338 THR B O 1
ATOM 5431 N N . GLY B 1 339 ? -22.016 27.922 26.984 1 49.12 339 GLY B N 1
ATOM 5432 C CA . GLY B 1 339 ? -23.031 27.594 27.984 1 49.12 339 GLY B CA 1
ATOM 5433 C C . GLY B 1 339 ? -22.438 27.062 29.281 1 49.12 339 GLY B C 1
ATOM 5434 O O . GLY B 1 339 ? -22.266 25.859 29.453 1 49.12 339 GLY B O 1
ATOM 5435 N N . ASN B 1 340 ? -21.281 27.516 29.812 1 41.94 340 ASN B N 1
ATOM 5436 C CA . ASN B 1 340 ? -20.609 26.922 30.969 1 41.94 340 ASN B CA 1
ATOM 5437 C C . ASN B 1 340 ? -21.594 26.703 32.125 1 41.94 340 ASN B C 1
ATOM 5439 O O . ASN B 1 340 ? -21.172 26.641 33.281 1 41.94 340 ASN B O 1
ATOM 5443 N N . ASP B 1 341 ? -22.797 26.844 32.219 1 40.94 341 ASP B N 1
ATOM 5444 C CA . ASP B 1 341 ? -23.219 26.75 33.594 1 40.94 341 ASP B CA 1
ATOM 5445 C C . ASP B 1 341 ? -22.688 25.484 34.25 1 40.94 341 ASP B C 1
ATOM 5447 O O . ASP B 1 341 ? -22.219 25.516 35.406 1 40.94 341 ASP B O 1
ATOM 5451 N N . GLN B 1 342 ? -23.25 24.109 34.094 1 38.66 342 GLN B N 1
ATOM 5452 C CA . GLN B 1 342 ? -23.219 23.016 35.062 1 38.66 342 GLN B CA 1
ATOM 5453 C C . GLN B 1 342 ? -22.016 22.109 34.812 1 38.66 342 GLN B C 1
ATOM 5455 O O . GLN B 1 342 ? -22.172 20.938 34.469 1 38.66 342 GLN B O 1
ATOM 5460 N N . ILE B 1 343 ? -21.031 22.562 34.344 1 40.06 343 ILE B N 1
ATOM 5461 C CA . ILE B 1 343 ? -19.938 21.594 34.188 1 40.06 343 ILE B CA 1
ATOM 5462 C C . ILE B 1 343 ? -19.375 21.266 35.594 1 40.06 343 ILE B C 1
ATOM 5464 O O . ILE B 1 343 ? -18.922 22.156 36.312 1 40.06 343 ILE B O 1
ATOM 5468 N N . ARG B 1 344 ? -19.969 20.281 36.312 1 39.28 344 ARG B N 1
ATOM 5469 C CA . ARG B 1 344 ? -19.469 19.719 37.562 1 39.28 344 ARG B CA 1
ATOM 5470 C C . ARG B 1 344 ? -18.141 19 37.344 1 39.28 344 ARG B C 1
ATOM 5472 O O . ARG B 1 344 ? -18.016 18.156 36.469 1 39.28 344 ARG B O 1
ATOM 5479 N N . ILE B 1 345 ? -17.094 19.562 37.656 1 34.72 345 ILE B N 1
ATOM 5480 C CA . ILE B 1 345 ? -15.852 18.812 37.75 1 34.72 345 ILE B CA 1
ATOM 5481 C C . ILE B 1 345 ? -15.852 18 39.062 1 34.72 345 ILE B C 1
ATOM 5483 O O . ILE B 1 345 ? -16.188 18.531 40.125 1 34.72 345 ILE B O 1
#

Nearest PDB structures (foldseek):
  6ryk-assembly1_B  TM=7.260E-01  e=2.419E-02  Myxococcus xanthus DK 1622
  5ija-assembly2_B  TM=4.050E-01  e=9.561E+00  Thermococcus kodakarensis KOD1
  6mo4-assembly1_A  TM=2.134E-01  e=7.389E+00  Pseudomonas aeruginosa PAO1
  6ryk-assembly1_B  TM=7.269E-01  e=2.230E-02  Myxococcus xanthus DK 1622
  5ija-assembly2_B  TM=4.046E-01  e=6.722E+00  Thermococcus kodakarensis KOD1

Solvent-accessible surface area (backbone atoms only — not comparable to full-atom values): 36855 Å² total; per-residue (Å²): 128,65,62,46,76,32,59,60,46,84,40,53,37,86,91,41,64,36,32,42,36,65,38,35,42,49,58,48,61,48,20,39,37,79,36,36,38,93,75,47,90,51,88,34,41,51,53,64,85,82,52,68,68,58,22,51,52,39,15,56,41,43,72,74,63,40,76,60,79,57,39,34,32,34,30,36,64,40,82,89,61,63,73,44,70,62,98,61,36,34,38,38,65,70,41,68,68,27,24,38,47,63,41,48,60,56,55,53,53,2,45,48,55,28,23,73,76,38,64,73,50,28,66,38,47,34,41,30,26,40,30,73,62,62,49,29,39,55,44,37,42,51,40,51,43,53,53,68,71,49,69,76,73,60,58,32,50,56,58,56,42,50,77,58,26,51,74,90,77,43,55,65,47,57,50,52,20,42,52,40,48,49,46,36,25,66,36,84,88,30,81,39,48,73,33,51,41,51,68,83,54,78,91,61,90,57,40,23,44,40,41,54,48,25,60,40,41,28,63,40,66,26,89,83,15,61,33,45,68,73,70,50,77,50,67,69,59,53,42,46,44,55,45,35,53,44,43,53,65,39,56,52,46,54,89,49,42,83,35,80,58,26,22,63,35,27,54,39,28,46,36,10,48,40,50,38,38,57,71,48,48,46,54,53,22,50,75,54,78,61,39,69,47,52,69,58,51,40,69,21,44,59,65,41,77,89,61,65,66,41,27,78,80,37,61,93,51,66,76,75,53,24,18,46,51,43,28,49,56,50,51,75,29,48,52,68,77,72,76,64,77,82,76,79,127,127,62,62,45,75,35,58,60,46,84,42,55,37,85,91,42,64,38,32,40,36,64,40,34,42,49,58,49,61,47,19,39,39,79,35,36,34,92,76,47,90,50,91,42,37,59,44,65,84,80,51,66,68,58,24,49,52,39,15,54,42,42,70,72,64,40,76,59,80,55,39,36,32,34,30,36,65,38,82,89,61,64,74,43,71,64,96,59,38,34,38,39,63,69,41,67,68,26,24,37,46,61,42,48,59,53,55,53,53,2,44,50,54,27,23,74,75,38,66,75,49,28,66,37,46,34,40,31,26,40,31,72,63,66,50,31,41,53,45,38,40,50,39,51,43,52,53,71,73,49,70,76,75,60,60,33,49,57,58,56,43,51,76,57,27,51,72,88,78,42,55,66,47,58,50,50,20,42,50,41,47,48,46,35,25,66,35,86,89,30,82,38,48,74,32,53,41,52,71,85,54,76,92,63,88,58,40,23,46,41,43,55,48,25,61,43,40,28,63,39,67,26,87,82,16,61,32,47,71,74,70,50,76,50,68,70,59,52,44,46,44,54,46,34,53,45,44,55,64,39,53,52,47,55,90,49,43,83,34,78,56,26,20,64,33,27,54,40,28,46,37,9,48,41,50,38,39,56,72,46,49,46,56,53,22,51,74,54,79,62,41,68,46,53,68,59,51,43,69,22,44,58,66,43,78,89,61,65,65,41,28,79,81,36,60,92,51,65,74,74,54,24,18,45,52,42,28,49,55,50,52,76,29,49,51,68,80,74,78,64,78,82,77,79,127

Radius of gyration: 29.46 Å; Cα contacts (8 Å, |Δi|>4): 1185; chains: 2; bounding box: 71×80×76 Å

Foldseek 3Di:
DDKDKWFWDWDDDPRFIKIKTKDFLLLCLQAEDQAAPPVDPDWQRDRDDADPVLLQVLLLCCLPPNDAPDAFEKEFADPPDDWDDDPTIIIGDRHGHGIYTLDCPSNSSSLVNNCVVPVVSSRPMGIYMYGYNDGNVVSVVVSVVVVVPDDDDDVLQVLVCLVVDDPSVDDPLLVLQLVLVVCLCPPPLHLCPVQEDGPPDDDDQFGEHSNLSSVLLSQQQDVVHQCVVLPNNDSVVSSVLLRLLVSLLQVQVPPCSCPNFALCSYSLLVNLSSVLCRPPVSVLCSVVVVDSHSVQSNVFFPDHNVLGDTNVQQPPPDDNVSSVSNNVSRVVRGHRDCPVPPPDD/DDKDKWFWDWDDDPRFIKIKTKDFLLLCLQAEDQFAPPPDPDWQRPRDDADPVLLQVLLLCCLPPNDAQDAFEKEFADPPDDWDDDPTIIIGDSHGHGIYTLDCVSNSSSLVNNCVVPVVSSRPMGIYMYHYNDGSVVSVVVSVVVVVPDDDDDVLQVLVCLVVDDPSVDDPLLVLQLVLVVCLCPPPLHLCPVQEDGPPDDDDQFGEHSNLSSVLLSQQQDVVHLCVVLPNNDSVVSSVLLRLLVSLLCVQVPPCSCPNFALCSYSLLVNLSSVLCRPPVSVLCSVVVVHSHSVQSNVFFPDHNVLGDTNVQQPPPDDNVSSVVNNVSRVVRGHRDPPVDPPDD

pLDDT: mean 89.83, std 11.9, range [34.09, 98.5]